Protein 4ZV6 (pdb70)

Foldseek 3Di:
DVVLLVVLLVLCPDPDPVSNLVSLQVLLVVLDPVCLVSLLVQCVPPDQSSNLSSLQSLLRNLDPVSLVSLLVLCVDPDVSSVLSSLQSQLSSLDPVCPVSLLVLCPPPDLSSVLSSLVSLLSNLDPVSPVSLLVQCVPPDPSSVLSSLLSLLSSLDPVCLVSLLVQCVDPDPSSVLSSLQSLLSSLDPVCLVSLLVQCVDPDVSNVLSSLLSLLSNLDDVCLVSLLVLCPPPDPNSNVSSLVSLVSNPDCSNLVVLVVCCVPHDDPSVVSSVVVPVPD/DWDKKFCVVQQVQLVVCHPVSVVVLVLLQVQLWQEEEEDADPVLPLCLLVVCCVVPTAYEYEHCVVVVVCCVSRVHRMYIHNVPPCVVVVVVPIDVHDPLCVLVSSVVSHHAEYEYTPPDPPVVVVVRLVSCLVNVHHYQYPDDVNCVCVVCSDD

Sequence (433 aa):
DPEKVEMYIKNLQDDSTTVRFNAAYALGKIGDERAVEPLIKALKDEDWLVRFSAARALGEIGDERAVEPLIKALKDEDSSVRFSAAYALGKIGDERAVEPLIKALKDEDPRVRRIAAGALGEIGDERAVEPLIKALKDEDPYVRMAAAYALGKIGDERAVEPLIKALKDEDGYVRRAAAYALGKIGDERAVEPLIKALKDEDENVRLAAAQALGKIGDERAVEPLIKALKDEDRYVRLTAARALGKIGGERVRAAMEKLAETGTGFARKVAVNYLETHAFLIVKGPSAIAFLKQFHEKAERFFELLVREGVEAIIIARGEREIEQAAKLAREKGFEALAFLADDIIEYFERYGFKAVIVAKQAAQKIEEKGFKNHNINDIFELLQRQGLRAIIAATGLSERELSWAQRAAQQYGLDIIFEQDNRFKHFLEPIR

B-factor: mean 66.51, std 19.56, range [29.15, 130.46]

Radius of gyration: 24.5 Å; Cα contacts (8 Å, |Δi|>4): 766; chains: 2; bounding box: 75×41×63 Å

Solvent-accessible surface area: 20986 Å² total; per-residue (Å²): 114,91,119,103,5,116,84,47,42,130,19,14,125,54,144,48,28,28,48,15,6,22,1,0,38,7,0,5,106,84,29,37,103,188,0,0,113,39,0,39,114,10,12,133,18,140,29,27,1,0,20,4,2,0,0,44,2,0,2,71,26,38,29,97,98,0,0,122,32,0,31,151,8,14,158,24,164,26,37,0,0,27,4,6,0,0,25,1,0,6,75,33,35,35,109,100,0,0,75,30,0,27,143,12,15,181,23,159,23,55,14,0,15,32,8,0,0,4,0,0,3,70,27,40,17,96,100,0,0,82,27,0,26,138,10,20,180,23,156,25,41,38,0,26,2,12,0,0,17,4,1,2,76,30,36,32,96,92,0,0,92,35,0,36,155,11,11,170,26,163,40,15,59,1,22,8,0,0,0,27,0,1,3,93,32,28,28,107,102,0,0,77,34,0,29,120,12,15,184,26,156,39,76,46,1,21,12,0,0,0,45,1,0,3,82,24,37,29,71,102,0,0,94,37,0,14,143,12,2,139,21,158,35,138,88,0,55,60,24,0,22,179,2,4,39,146,9,32,57,112,124,0,62,42,7,2,74,104,19,29,144,104,17,107,37,60,3,94,105,22,0,48,86,30,36,141,86,157,99,135,67,26,5,16,74,129,1,12,51,17,16,26,115,78,183,151,111,117,19,86,92,54,44,107,5,14,61,158,32,10,7,52,0,14,1,6,4,120,55,106,162,29,2,81,73,2,6,75,75,4,123,139,74,49,36,92,7,5,0,61,10,61,68,102,42,40,88,21,20,152,129,16,48,14,73,0,0,46,38,44,157,121,72,13,89,114,27,75,152,104,58,47,114,107,105,17,142,32,6,47,9,0,6,9,13,92,67,17,0,94,1,0,2,4,9,97,57,13,51,149,201,35,58,59,91,0,28,94,3,1,8,54,4,9,2,3,5,32,90,133,98,48,76,47,26,66,4,12,23,78,26,16,126

Structure (mmCIF, N/CA/C/O backbone):
data_4ZV6
#
_entry.id   4ZV6
#
_cell.length_a   73.133
_cell.length_b   42.021
_cell.length_c   85.186
_cell.angle_alpha   90.00
_cell.angle_beta   106.35
_cell.angle_gamma   90.00
#
_symmetry.space_group_name_H-M   'P 1 21 1'
#
loop_
_entity.id
_entity.type
_entity.pdbx_description
1 polymer AlphaRep-7
2 polymer 'Octarellin V.1'
3 water water
#
loop_
_atom_site.group_PDB
_atom_site.id
_atom_site.type_symbol
_atom_site.label_atom_id
_atom_site.label_alt_id
_atom_site.label_comp_id
_atom_site.label_asym_id
_atom_site.label_entity_id
_atom_site.label_seq_id
_atom_site.pdbx_PDB_ins_code
_atom_site.Cartn_x
_atom_site.Cartn_y
_atom_site.Cartn_z
_atom_site.occupancy
_atom_site.B_iso_or_equiv
_atom_site.auth_seq_id
_atom_site.auth_comp_id
_atom_site.auth_asym_id
_atom_site.auth_atom_id
_atom_site.pdbx_PDB_model_num
ATOM 1 N N . ASP A 1 12 ? -25.985 19.848 -21.084 1.00 75.59 12 ASP A N 1
ATOM 2 C CA . ASP A 1 12 ? -27.175 19.877 -21.931 1.00 82.98 12 ASP A CA 1
ATOM 3 C C . ASP A 1 12 ? -28.137 18.724 -21.604 1.00 82.91 12 ASP A C 1
ATOM 4 O O . ASP A 1 12 ? -28.045 17.649 -22.200 1.00 81.13 12 ASP A O 1
ATOM 9 N N . PRO A 1 13 ? -29.076 18.956 -20.667 1.00 84.42 13 PRO A N 1
ATOM 10 C CA . PRO A 1 13 ? -29.962 17.907 -20.141 1.00 77.62 13 PRO A CA 1
ATOM 11 C C . PRO A 1 13 ? -30.736 17.184 -21.234 1.00 75.27 13 PRO A C 1
ATOM 12 O O . PRO A 1 13 ? -30.975 15.985 -21.117 1.00 73.78 13 PRO A O 1
ATOM 16 N N . GLU A 1 14 ? -31.101 17.904 -22.289 1.00 76.64 14 GLU A N 1
ATOM 17 C CA . GLU A 1 14 ? -31.848 17.329 -23.400 1.00 80.45 14 GLU A CA 1
ATOM 18 C C . GLU A 1 14 ? -31.042 16.256 -24.146 1.00 79.43 14 GLU A C 1
ATOM 19 O O . GLU A 1 14 ? -31.602 15.304 -24.702 1.00 73.16 14 GLU A O 1
ATOM 25 N N . LYS A 1 15 ? -29.723 16.410 -24.162 1.00 78.59 15 LYS A N 1
ATOM 26 C CA . LYS A 1 15 ? -28.866 15.427 -24.819 1.00 73.73 15 LYS A CA 1
ATOM 27 C C . LYS A 1 15 ? -28.672 14.172 -23.956 1.00 68.10 15 LYS A C 1
ATOM 28 O O . LYS A 1 15 ? -28.741 13.043 -24.464 1.00 61.15 15 LYS A O 1
ATOM 34 N N . VAL A 1 16 ? -28.451 14.372 -22.656 1.00 62.80 16 VAL A N 1
ATOM 35 C CA . VAL A 1 16 ? -28.319 13.256 -21.719 1.00 64.59 16 VAL A CA 1
ATOM 36 C C . VAL A 1 16 ? -29.542 12.333 -21.763 1.00 64.50 16 VAL A C 1
ATOM 37 O O . VAL A 1 16 ? -29.409 11.094 -21.835 1.00 57.35 16 VAL A O 1
ATOM 41 N N . GLU A 1 17 ? -30.726 12.946 -21.743 1.00 64.43 17 GLU A N 1
ATOM 42 C CA . GLU A 1 17 ? -31.989 12.205 -21.778 1.00 65.39 17 GLU A CA 1
ATOM 43 C C . GLU A 1 17 ? -32.143 11.386 -23.065 1.00 61.48 17 GLU A C 1
ATOM 44 O O . GLU A 1 17 ? -32.591 10.239 -23.033 1.00 63.70 17 GLU A O 1
ATOM 50 N N . MET A 1 18 ? -31.769 11.979 -24.192 1.00 57.18 18 MET A N 1
ATOM 51 C CA . MET A 1 18 ? -31.836 11.304 -25.478 1.00 55.02 18 MET A CA 1
ATOM 52 C C . MET A 1 18 ? -30.930 10.077 -25.509 1.00 62.93 18 MET A C 1
ATOM 53 O O . MET A 1 18 ? -31.349 9.003 -25.953 1.00 63.24 18 MET A O 1
ATOM 58 N N . TYR A 1 19 ? -29.690 10.235 -25.041 1.00 60.07 19 TYR A N 1
ATOM 59 C CA . TYR A 1 19 ? -28.779 9.103 -24.922 1.00 57.73 19 TYR A CA 1
ATOM 60 C C . TYR A 1 19 ? -29.327 8.081 -23.922 1.00 58.15 19 TYR A C 1
ATOM 61 O O . TYR A 1 19 ? -29.213 6.865 -24.131 1.00 57.76 19 TYR A O 1
ATOM 70 N N . ILE A 1 20 ? -29.935 8.569 -22.846 1.00 57.74 20 ILE A N 1
ATOM 71 C CA . ILE A 1 20 ? -30.626 7.670 -21.918 1.00 60.76 20 ILE A CA 1
ATOM 72 C C . ILE A 1 20 ? -31.698 6.786 -22.596 1.00 58.83 20 ILE A C 1
ATOM 73 O O . ILE A 1 20 ? -31.663 5.567 -22.440 1.00 63.04 20 ILE A O 1
ATOM 78 N N . LYS A 1 21 ? -32.620 7.368 -23.364 1.00 59.81 21 LYS A N 1
ATOM 79 C CA . LYS A 1 21 ? -33.577 6.531 -24.111 1.00 62.17 21 LYS A CA 1
ATOM 80 C C . LYS A 1 21 ? -32.861 5.667 -25.144 1.00 65.46 21 LYS A C 1
ATOM 81 O O . LYS A 1 21 ? -33.174 4.480 -25.291 1.00 67.43 21 LYS A O 1
ATOM 87 N N . ASN A 1 22 ? -31.881 6.255 -25.832 1.00 62.35 22 ASN A N 1
ATOM 88 C CA . ASN A 1 22 ? -31.003 5.494 -26.735 1.00 65.31 22 ASN A CA 1
ATOM 89 C C . ASN A 1 22 ? -30.444 4.177 -26.180 1.00 60.81 22 ASN A C 1
ATOM 90 O O . ASN A 1 22 ? -30.102 3.284 -26.950 1.00 62.08 22 ASN A O 1
ATOM 95 N N . LEU A 1 23 ? -30.374 4.058 -24.853 1.00 60.08 23 LEU A N 1
ATOM 96 C CA . LEU A 1 23 ? -29.924 2.831 -24.190 1.00 58.44 23 LEU A CA 1
ATOM 97 C C . LEU A 1 23 ? -30.849 1.638 -24.413 1.00 68.72 23 LEU A C 1
ATOM 98 O O . LEU A 1 23 ? -30.432 0.490 -24.226 1.00 67.54 23 LEU A O 1
ATOM 103 N N . GLN A 1 24 ? -32.098 1.909 -24.805 1.00 70.08 24 GLN A N 1
ATOM 104 C CA . GLN A 1 24 ? -33.068 0.849 -25.096 1.00 72.02 24 GLN A CA 1
ATOM 105 C C . GLN A 1 24 ? -33.345 0.653 -26.601 1.00 75.09 24 GLN A C 1
ATOM 106 O O . GLN A 1 24 ? -34.251 -0.096 -26.963 1.00 78.39 24 GLN A O 1
ATOM 112 N N . ASP A 1 25 ? -32.575 1.320 -27.465 1.00 70.18 25 ASP A N 1
ATOM 113 C CA . ASP A 1 25 ? -32.711 1.170 -28.920 1.00 71.41 25 ASP A CA 1
ATOM 114 C C . ASP A 1 25 ? -32.460 -0.282 -29.339 1.00 77.97 25 ASP A C 1
ATOM 115 O O . ASP A 1 25 ? -31.870 -1.057 -28.584 1.00 77.74 25 ASP A O 1
ATOM 120 N N . ASP A 1 26 ? -32.913 -0.639 -30.542 1.00 79.24 26 ASP A N 1
ATOM 121 C CA . ASP A 1 26 ? -32.778 -1.994 -31.072 1.00 75.62 26 ASP A CA 1
ATOM 122 C C . ASP A 1 26 ? -31.425 -2.185 -31.737 1.00 77.06 26 ASP A C 1
ATOM 123 O O . ASP A 1 26 ? -30.929 -3.310 -31.856 1.00 74.77 26 ASP A O 1
ATOM 128 N N . SER A 1 27 ? -30.840 -1.084 -32.193 1.00 73.71 27 SER A N 1
ATOM 129 C CA . SER A 1 27 ? -29.511 -1.142 -32.781 1.00 73.21 27 SER A CA 1
ATOM 130 C C . SER A 1 27 ? -28.460 -1.300 -31.690 1.00 73.50 27 SER A C 1
ATOM 131 O O . SER A 1 27 ? -28.344 -0.459 -30.791 1.00 70.70 27 SER A O 1
ATOM 134 N N . THR A 1 28 ? -27.718 -2.401 -31.771 1.00 73.82 28 THR A N 1
ATOM 135 C CA . THR A 1 28 ? -26.567 -2.636 -30.916 1.00 68.10 28 THR A CA 1
ATOM 136 C C . THR A 1 28 ? -25.708 -1.384 -30.857 1.00 68.25 28 THR A C 1
ATOM 137 O O . THR A 1 28 ? -25.368 -0.910 -29.774 1.00 67.44 28 THR A O 1
ATOM 141 N N . THR A 1 29 ? -25.411 -0.823 -32.028 1.00 71.71 29 THR A N 1
ATOM 142 C CA . THR A 1 29 ? -24.525 0.334 -32.142 1.00 70.44 29 THR A CA 1
ATOM 143 C C . THR A 1 29 ? -25.038 1.535 -31.358 1.00 68.40 29 THR A C 1
ATOM 144 O O . THR A 1 29 ? -24.276 2.201 -30.650 1.00 70.15 29 THR A O 1
ATOM 148 N N . VAL A 1 30 ? -26.333 1.803 -31.471 1.00 69.49 30 VAL A N 1
ATOM 149 C CA . VAL A 1 30 ? -26.930 2.934 -30.772 1.00 66.99 30 VAL A CA 1
ATOM 150 C C . VAL A 1 30 ? -26.807 2.776 -29.252 1.00 59.63 30 VAL A C 1
ATOM 151 O O . VAL A 1 30 ? -26.624 3.748 -28.524 1.00 58.18 30 VAL A O 1
ATOM 155 N N . ARG A 1 31 ? -26.882 1.543 -28.778 1.00 57.70 31 ARG A N 1
ATOM 156 C CA . ARG A 1 31 ? -26.793 1.305 -27.350 1.00 57.88 31 ARG A CA 1
ATOM 157 C C . ARG A 1 31 ? -25.390 1.568 -26.810 1.00 62.08 31 ARG A C 1
ATOM 158 O O . ARG A 1 31 ? -25.222 2.304 -25.837 1.00 56.68 31 ARG A O 1
ATOM 166 N N . PHE A 1 32 ? -24.369 1.009 -27.454 1.00 59.03 32 PHE A N 1
ATOM 167 C CA . PHE A 1 32 ? -23.036 1.256 -26.949 1.00 55.09 32 PHE A CA 1
ATOM 168 C C . PHE A 1 32 ? -22.520 2.681 -27.213 1.00 53.74 32 PHE A C 1
ATOM 169 O O . PHE A 1 32 ? -21.818 3.231 -26.377 1.00 49.51 32 PHE A O 1
ATOM 177 N N . ASN A 1 33 ? -22.909 3.298 -28.331 1.00 56.21 33 ASN A N 1
ATOM 178 C CA . ASN A 1 33 ? -22.526 4.697 -28.575 1.00 56.26 33 ASN A CA 1
ATOM 179 C C . ASN A 1 33 ? -23.191 5.663 -27.612 1.00 58.25 33 ASN A C 1
ATOM 180 O O . ASN A 1 33 ? -22.680 6.763 -27.377 1.00 56.78 33 ASN A O 1
ATOM 185 N N . ALA A 1 34 ? -24.326 5.238 -27.046 1.00 60.61 34 ALA A N 1
ATOM 186 C CA . ALA A 1 34 ? -25.053 6.035 -26.057 1.00 54.73 34 ALA A CA 1
ATOM 187 C C . ALA A 1 34 ? -24.400 5.937 -24.674 1.00 50.61 34 ALA A C 1
ATOM 188 O O . ALA A 1 34 ? -24.254 6.931 -23.952 1.00 48.89 34 ALA A O 1
ATOM 190 N N . ALA A 1 35 ? -24.008 4.726 -24.315 1.00 48.62 35 ALA A N 1
ATOM 191 C CA . ALA A 1 35 ? -23.284 4.493 -23.073 1.00 54.43 35 ALA A CA 1
ATOM 192 C C . ALA A 1 35 ? -21.904 5.181 -23.084 1.00 54.53 35 ALA A C 1
ATOM 193 O O . ALA A 1 35 ? -21.433 5.670 -22.057 1.00 49.41 35 ALA A O 1
ATOM 195 N N . TYR A 1 36 ? -21.257 5.212 -24.245 1.00 57.15 36 TYR A N 1
ATOM 196 C CA . TYR A 1 36 ? -20.001 5.939 -24.374 1.00 48.90 36 TYR A CA 1
ATOM 197 C C . TYR A 1 36 ? -20.213 7.427 -24.150 1.00 48.51 36 TYR A C 1
ATOM 198 O O . TYR A 1 36 ? -19.526 8.034 -23.333 1.00 54.93 36 TYR A O 1
ATOM 207 N N . ALA A 1 37 ? -21.191 8.006 -24.842 1.00 51.29 37 ALA A N 1
ATOM 208 C CA . ALA A 1 37 ? -21.428 9.445 -24.780 1.00 48.81 37 ALA A CA 1
ATOM 209 C C . ALA A 1 37 ? -21.799 9.899 -23.376 1.00 53.23 37 ALA A C 1
ATOM 210 O O . ALA A 1 37 ? -21.286 10.911 -22.881 1.00 56.44 37 ALA A O 1
ATOM 212 N N . LEU A 1 38 ? -22.686 9.145 -22.733 1.00 55.43 38 LEU A N 1
ATOM 213 C CA . LEU A 1 38 ? -23.037 9.383 -21.331 1.00 55.74 38 LEU A CA 1
ATOM 214 C C . LEU A 1 38 ? -21.776 9.365 -20.440 1.00 51.21 38 LEU A C 1
ATOM 215 O O . LEU A 1 38 ? -21.592 10.220 -19.566 1.00 45.42 38 LEU A O 1
ATOM 220 N N . GLY A 1 39 ? -20.908 8.385 -20.672 1.00 51.27 39 GLY A N 1
ATOM 221 C CA . GLY A 1 39 ? -19.656 8.298 -19.938 1.00 48.71 39 GLY A CA 1
ATOM 222 C C . GLY A 1 39 ? -18.855 9.584 -20.016 1.00 45.25 39 GLY A C 1
ATOM 223 O O . GLY A 1 39 ? -18.350 10.054 -18.998 1.00 38.68 39 GLY A O 1
ATOM 224 N N . LYS A 1 40 ? -18.797 10.159 -21.220 1.00 52.14 40 LYS A N 1
ATOM 225 C CA . LYS A 1 40 ? -18.069 11.408 -21.506 1.00 56.26 40 LYS A CA 1
ATOM 226 C C . LYS A 1 40 ? -18.746 12.641 -20.924 1.00 52.67 40 LYS A C 1
ATOM 227 O O . LYS A 1 40 ? -18.081 13.482 -20.324 1.00 54.20 40 LYS A O 1
ATOM 233 N N . ILE A 1 41 ? -20.056 12.776 -21.131 1.00 54.29 41 ILE A N 1
ATOM 234 C CA . ILE A 1 41 ? -20.795 13.841 -20.453 1.00 51.64 41 ILE A CA 1
ATOM 235 C C . ILE A 1 41 ? -20.539 13.782 -18.945 1.00 52.12 41 ILE A C 1
ATOM 236 O O . ILE A 1 41 ? -20.230 14.799 -18.319 1.00 57.58 41 ILE A O 1
ATOM 241 N N . GLY A 1 42 ? -20.643 12.593 -18.359 1.00 52.73 42 GLY A N 1
ATOM 242 C CA . GLY A 1 42 ? -20.399 12.457 -16.932 1.00 49.88 42 GLY A CA 1
ATOM 243 C C . GLY A 1 42 ? -21.558 12.883 -16.027 1.00 58.42 42 GLY A C 1
ATOM 244 O O . GLY A 1 42 ? -21.344 13.256 -14.868 1.00 56.76 42 GLY A O 1
ATOM 245 N N . ASP A 1 43 ? -22.790 12.821 -16.530 1.00 57.18 43 ASP A N 1
ATOM 246 C CA . ASP A 1 43 ? -23.944 13.229 -15.711 1.00 60.61 43 ASP A CA 1
ATOM 247 C C . ASP A 1 43 ? -24.486 12.094 -14.838 1.00 54.04 43 ASP A C 1
ATOM 248 O O . ASP A 1 43 ? -24.836 11.028 -15.337 1.00 50.63 43 ASP A O 1
ATOM 253 N N . GLU A 1 44 ? -24.577 12.352 -13.535 1.00 55.42 44 GLU A N 1
ATOM 254 C CA . GLU A 1 44 ? -25.112 11.381 -12.557 1.00 64.61 44 GLU A CA 1
ATOM 255 C C . GLU A 1 44 ? -26.478 10.714 -12.882 1.00 57.37 44 GLU A C 1
ATOM 256 O O . GLU A 1 44 ? -26.713 9.576 -12.469 1.00 52.06 44 GLU A O 1
ATOM 262 N N . ARG A 1 45 ? -27.361 11.406 -13.607 1.00 53.53 45 ARG A N 1
ATOM 263 C CA . ARG A 1 45 ? -28.704 10.880 -13.909 1.00 54.83 45 ARG A CA 1
ATOM 264 C C . ARG A 1 45 ? -28.657 9.627 -14.769 1.00 61.88 45 ARG A C 1
ATOM 265 O O . ARG A 1 45 ? -29.648 8.912 -14.893 1.00 60.46 45 ARG A O 1
ATOM 273 N N . ALA A 1 46 ? -27.506 9.362 -15.379 1.00 54.71 46 ALA A N 1
ATOM 274 C CA . ALA A 1 46 ? -27.386 8.236 -16.279 1.00 47.70 46 ALA A CA 1
ATOM 275 C C . ALA A 1 46 ? -26.952 6.984 -15.536 1.00 50.33 46 ALA A C 1
ATOM 276 O O . ALA A 1 46 ? -26.923 5.884 -16.103 1.00 53.96 46 ALA A O 1
ATOM 278 N N . VAL A 1 47 ? -26.612 7.142 -14.267 1.00 49.15 47 VAL A N 1
ATOM 279 C CA . VAL A 1 47 ? -26.065 6.021 -13.509 1.00 54.49 47 VAL A CA 1
ATOM 280 C C . VAL A 1 47 ? -26.966 4.788 -13.545 1.00 56.86 47 VAL A C 1
ATOM 281 O O . VAL A 1 47 ? -26.572 3.734 -14.065 1.00 51.16 47 VAL A O 1
ATOM 285 N N . GLU A 1 48 ? -28.195 4.944 -13.048 1.00 60.28 48 GLU A N 1
ATOM 286 C CA . GLU A 1 48 ? -29.146 3.835 -12.987 1.00 51.45 48 GLU A CA 1
ATOM 287 C C . GLU A 1 48 ? -29.487 3.257 -14.364 1.00 47.83 48 GLU A C 1
ATOM 288 O O . GLU A 1 48 ? -29.490 2.034 -14.547 1.00 49.12 48 GLU A O 1
ATOM 294 N N . PRO A 1 49 ? -29.750 4.120 -15.357 1.00 51.83 49 PRO A N 1
ATOM 295 C CA . PRO A 1 49 ? -29.906 3.512 -16.684 1.00 49.81 49 PRO A CA 1
ATOM 296 C C . PRO A 1 49 ? -28.681 2.716 -17.154 1.00 51.79 49 PRO A C 1
ATOM 297 O O . PRO A 1 49 ? -28.843 1.685 -17.812 1.00 51.78 49 PRO A O 1
ATOM 301 N N . LEU A 1 50 ? -27.476 3.158 -16.797 1.00 53.84 50 LEU A N 1
ATOM 302 C CA . LEU A 1 50 ? -26.268 2.433 -17.199 1.00 52.53 50 LEU A CA 1
ATOM 303 C C . LEU A 1 50 ? -26.113 1.167 -16.391 1.00 51.94 50 LEU A C 1
ATOM 304 O O . LEU A 1 50 ? -25.590 0.164 -16.884 1.00 47.83 50 LEU A O 1
ATOM 309 N N . ILE A 1 51 ? -26.553 1.224 -15.133 1.00 56.21 51 ILE A N 1
ATOM 310 C CA . ILE A 1 51 ? -26.522 0.043 -14.279 1.00 49.76 51 ILE A CA 1
ATOM 311 C C . ILE A 1 51 ? -27.299 -1.065 -14.985 1.00 57.14 51 ILE A C 1
ATOM 312 O O . ILE A 1 51 ? -26.886 -2.233 -14.974 1.00 54.71 51 ILE A O 1
ATOM 317 N N . LYS A 1 52 ? -28.393 -0.673 -15.648 1.00 58.68 52 LYS A N 1
ATOM 318 C CA . LYS A 1 52 ? -29.224 -1.603 -16.413 1.00 62.49 52 LYS A CA 1
ATOM 319 C C . LYS A 1 52 ? -28.504 -2.154 -17.639 1.00 57.50 52 LYS A C 1
ATOM 320 O O . LYS A 1 52 ? -28.578 -3.353 -17.917 1.00 60.96 52 LYS A O 1
ATOM 326 N N . ALA A 1 53 ? -27.810 -1.283 -18.371 1.00 58.31 53 ALA A N 1
ATOM 327 C CA . ALA A 1 53 ? -27.054 -1.715 -19.557 1.00 56.96 53 ALA A CA 1
ATOM 328 C C . ALA A 1 53 ? -25.986 -2.749 -19.244 1.00 52.61 53 ALA A C 1
ATOM 329 O O . ALA A 1 53 ? -25.601 -3.511 -20.117 1.00 57.43 53 ALA A O 1
ATOM 331 N N . LEU A 1 54 ? -25.541 -2.804 -17.991 1.00 50.64 54 LEU A N 1
ATOM 332 C CA . LEU A 1 54 ? -24.593 -3.835 -17.558 1.00 51.94 54 LEU A CA 1
ATOM 333 C C . LEU A 1 54 ? -25.074 -5.267 -17.732 1.00 59.30 54 LEU A C 1
ATOM 334 O O . LEU A 1 54 ? -24.443 -6.189 -17.226 1.00 61.29 54 LEU A O 1
ATOM 339 N N . LYS A 1 55 ? -26.200 -5.462 -18.409 1.00 62.86 55 LYS A N 1
ATOM 340 C CA . LYS A 1 55 ? -26.737 -6.800 -18.603 1.00 66.09 55 LYS A CA 1
ATOM 341 C C . LYS A 1 55 ? -27.232 -6.992 -20.033 1.00 65.04 55 LYS A C 1
ATOM 342 O O . LYS A 1 55 ? -27.844 -8.015 -20.360 1.00 68.66 55 LYS A O 1
ATOM 348 N N . ASP A 1 56 ? -26.960 -5.996 -20.871 1.00 60.96 56 ASP A N 1
ATOM 349 C CA . ASP A 1 56 ? -27.324 -6.021 -22.285 1.00 61.89 56 ASP A CA 1
ATOM 350 C C . ASP A 1 56 ? -26.841 -7.322 -22.890 1.00 64.01 56 ASP A C 1
ATOM 351 O O . ASP A 1 56 ? -25.835 -7.872 -22.453 1.00 63.48 56 ASP A O 1
ATOM 356 N N . GLU A 1 57 ? -27.566 -7.829 -23.882 1.00 68.33 57 GLU A N 1
ATOM 357 C CA . GLU A 1 57 ? -27.173 -9.075 -24.529 1.00 67.65 57 GLU A CA 1
ATOM 358 C C . GLU A 1 57 ? -25.781 -8.973 -25.146 1.00 66.62 57 GLU A C 1
ATOM 359 O O . GLU A 1 57 ? -25.053 -9.970 -25.199 1.00 68.12 57 GLU A O 1
ATOM 365 N N . ASP A 1 58 ? -25.418 -7.770 -25.597 1.00 61.66 58 ASP A N 1
ATOM 366 C CA . ASP A 1 58 ? -24.154 -7.566 -26.317 1.00 70.38 58 ASP A CA 1
ATOM 367 C C . ASP A 1 58 ? -23.049 -7.061 -25.392 1.00 63.93 58 ASP A C 1
ATOM 368 O O . ASP A 1 58 ? -23.266 -6.135 -24.608 1.00 65.55 58 ASP A O 1
ATOM 373 N N . TRP A 1 59 ? -21.870 -7.671 -25.507 1.00 62.83 59 TRP A N 1
ATOM 374 C CA . TRP A 1 59 ? -20.749 -7.399 -24.611 1.00 58.95 59 TRP A CA 1
ATOM 375 C C . TRP A 1 59 ? -20.173 -5.979 -24.716 1.00 60.60 59 TRP A C 1
ATOM 376 O O . TRP A 1 59 ? -19.823 -5.384 -23.696 1.00 60.20 59 TRP A O 1
ATOM 387 N N . LEU A 1 60 ? -20.055 -5.437 -25.930 1.00 60.40 60 LEU A N 1
ATOM 388 C CA . LEU A 1 60 ? -19.514 -4.083 -26.075 1.00 58.83 60 LEU A CA 1
ATOM 389 C C . LEU A 1 60 ? -20.412 -3.071 -25.372 1.00 58.17 60 LEU A C 1
ATOM 390 O O . LEU A 1 60 ? -19.928 -2.111 -24.755 1.00 50.36 60 LEU A O 1
ATOM 395 N N . VAL A 1 61 ? -21.720 -3.288 -25.466 1.00 54.63 61 VAL A N 1
ATOM 396 C CA . VAL A 1 61 ? -22.647 -2.426 -24.756 1.00 56.48 61 VAL A CA 1
ATOM 397 C C . VAL A 1 61 ? -22.321 -2.488 -23.272 1.00 51.59 61 VAL A C 1
ATOM 398 O O . VAL A 1 61 ? -22.126 -1.454 -22.648 1.00 51.14 61 VAL A O 1
ATOM 402 N N . ARG A 1 62 ? -22.206 -3.703 -22.738 1.00 51.45 62 ARG A N 1
ATOM 403 C CA . ARG A 1 62 ? -21.855 -3.908 -21.336 1.00 52.04 62 ARG A CA 1
ATOM 404 C C . ARG A 1 62 ? -20.475 -3.320 -20.973 1.00 50.53 62 ARG A C 1
ATOM 405 O O . ARG A 1 62 ? -20.335 -2.620 -19.970 1.00 45.34 62 ARG A O 1
ATOM 413 N N . PHE A 1 63 ? -19.473 -3.653 -21.784 1.00 49.33 63 PHE A N 1
ATOM 414 C CA . PHE A 1 63 ? -18.131 -3.111 -21.686 1.00 51.06 63 PHE A CA 1
ATOM 415 C C . PHE A 1 63 ? -18.250 -1.604 -21.519 1.00 50.39 6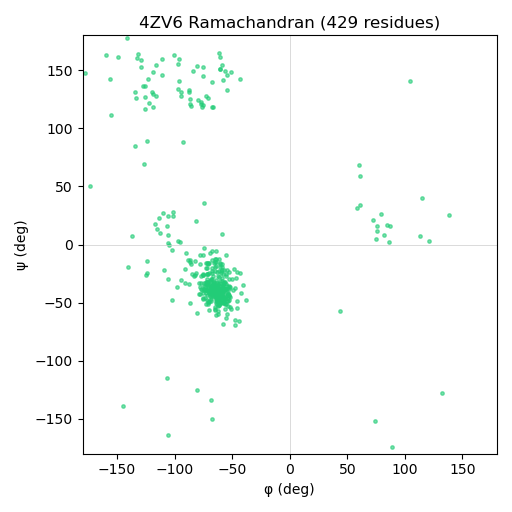3 PHE A C 1
ATOM 416 O O . PHE A 1 63 ? -17.776 -1.049 -20.519 1.00 48.04 63 PHE A O 1
ATOM 424 N N . SER A 1 64 ? -18.964 -0.972 -22.456 1.00 50.21 64 SER A N 1
ATOM 425 C CA . SER A 1 64 ? -19.171 0.478 -22.475 1.00 48.06 64 SER A CA 1
ATOM 426 C C . SER A 1 64 ? -19.986 1.033 -21.306 1.00 47.81 64 SER A C 1
ATOM 427 O O . SER A 1 64 ? -19.758 2.170 -20.890 1.00 47.34 64 SER A O 1
ATOM 430 N N . ALA A 1 65 ? -20.944 0.263 -20.784 1.00 45.85 65 ALA A N 1
ATOM 431 C CA . ALA A 1 65 ? -21.700 0.725 -19.604 1.00 48.11 65 ALA A CA 1
ATOM 432 C C . ALA A 1 65 ? -20.805 0.735 -18.384 1.00 39.30 65 ALA A C 1
ATOM 433 O O . ALA A 1 65 ? -20.844 1.646 -17.566 1.00 42.92 65 ALA A O 1
ATOM 435 N N . ALA A 1 66 ? -20.016 -0.319 -18.255 1.00 42.46 66 ALA A N 1
ATOM 436 C CA . ALA A 1 66 ? -19.096 -0.424 -17.149 1.00 42.99 66 ALA A CA 1
ATOM 437 C C . ALA A 1 66 ? -18.071 0.724 -17.207 1.00 46.91 66 ALA A C 1
ATOM 438 O O . ALA A 1 66 ? -17.791 1.365 -16.194 1.00 46.61 66 ALA A O 1
ATOM 440 N N . ARG A 1 67 ? -17.545 1.009 -18.396 1.00 46.98 67 ARG A N 1
ATOM 441 C CA . ARG A 1 67 ? -16.532 2.055 -18.535 1.00 46.05 67 ARG A CA 1
ATOM 442 C C . ARG A 1 67 ? -17.173 3.380 -18.163 1.00 43.78 67 ARG A C 1
ATOM 443 O O . ARG A 1 67 ? -16.643 4.140 -17.365 1.00 42.04 67 ARG A O 1
ATOM 451 N N . ALA A 1 68 ? -18.339 3.644 -18.734 1.00 43.49 68 ALA A N 1
ATOM 452 C CA . ALA A 1 68 ? -19.032 4.900 -18.472 1.00 43.01 68 ALA A CA 1
ATOM 453 C C . ALA A 1 68 ? -19.299 5.123 -16.988 1.00 40.70 68 ALA A C 1
ATOM 454 O O . ALA A 1 68 ? -19.275 6.261 -16.502 1.00 43.36 68 ALA A O 1
ATOM 456 N N . LEU A 1 69 ? -19.524 4.048 -16.243 1.00 41.21 69 LEU A N 1
ATOM 457 C CA . LEU A 1 69 ? -19.800 4.211 -14.809 1.00 47.98 69 LEU A CA 1
ATOM 458 C C . LEU A 1 69 ? -18.512 4.500 -14.051 1.00 46.41 69 LEU A C 1
ATOM 459 O O . LEU A 1 69 ? -18.516 5.226 -13.038 1.00 39.07 69 LEU A O 1
ATOM 464 N N . GLY A 1 70 ? -17.406 3.914 -14.528 1.00 43.57 70 GLY A N 1
ATOM 465 C CA . GLY A 1 70 ? -16.090 4.198 -13.954 1.00 35.29 70 GLY A CA 1
ATOM 466 C C . GLY A 1 70 ? -15.857 5.679 -14.053 1.00 32.50 70 GLY A C 1
ATOM 467 O O . GLY A 1 70 ? -15.407 6.309 -13.108 1.00 40.42 70 GLY A O 1
ATOM 468 N N . GLU A 1 71 ? -16.264 6.255 -15.172 1.00 35.69 71 GLU A N 1
ATOM 469 C CA . GLU A 1 71 ? -16.049 7.686 -15.411 1.00 48.52 71 GLU A CA 1
ATOM 470 C C . GLU A 1 71 ? -16.945 8.655 -14.634 1.00 50.66 71 GLU A C 1
ATOM 471 O O . GLU A 1 71 ? -16.482 9.726 -14.215 1.00 51.47 71 GLU A O 1
ATOM 477 N N . ILE A 1 72 ? -18.229 8.320 -14.480 1.00 49.02 72 ILE A N 1
ATOM 478 C CA . ILE A 1 72 ? -19.122 9.182 -13.705 1.00 42.16 72 ILE A CA 1
ATOM 479 C C . ILE A 1 72 ? -18.647 9.157 -12.273 1.00 39.77 72 ILE A C 1
ATOM 480 O O . ILE A 1 72 ? -18.694 10.166 -11.578 1.00 44.22 72 ILE A O 1
ATOM 485 N N . GLY A 1 73 ? -18.115 8.014 -11.858 1.00 42.00 73 GLY A N 1
ATOM 486 C CA . GLY A 1 73 ? -17.523 7.902 -10.539 1.00 47.52 73 GLY A CA 1
ATOM 487 C C . GLY A 1 73 ? -18.518 7.811 -9.381 1.00 47.56 73 GLY A C 1
ATOM 488 O O . GLY A 1 73 ? -18.127 7.929 -8.224 1.00 50.32 73 GLY A O 1
ATOM 489 N N . ASP A 1 74 ? -19.791 7.597 -9.674 1.00 52.88 74 ASP A N 1
ATOM 490 C CA . ASP A 1 74 ? -20.819 7.522 -8.610 1.00 50.09 74 ASP A CA 1
ATOM 491 C C . ASP A 1 74 ? -20.799 6.195 -7.832 1.00 53.00 74 ASP A C 1
ATOM 492 O O . ASP A 1 74 ? -21.062 5.125 -8.389 1.00 47.76 74 ASP A O 1
ATOM 497 N N . GLU A 1 75 ? -20.536 6.279 -6.531 1.00 57.06 75 GLU A N 1
ATOM 498 C CA . GLU A 1 75 ? -20.540 5.106 -5.633 1.00 57.88 75 GLU A CA 1
ATOM 499 C C . GLU A 1 75 ? -21.697 4.084 -5.793 1.00 58.41 75 GLU A C 1
ATOM 500 O O . GLU A 1 75 ? -21.542 2.911 -5.436 1.00 57.38 75 GLU A O 1
ATOM 506 N N . ARG A 1 76 ? -22.841 4.514 -6.331 1.00 54.78 76 ARG A N 1
ATOM 507 C CA . ARG A 1 76 ? -23.961 3.593 -6.591 1.00 56.01 76 ARG A CA 1
ATOM 508 C C . ARG A 1 76 ? -23.650 2.492 -7.608 1.00 57.32 76 ARG A C 1
ATOM 509 O O . ARG A 1 76 ? -24.298 1.441 -7.616 1.00 51.12 76 ARG A O 1
ATOM 517 N N . ALA A 1 77 ? -22.665 2.730 -8.477 1.00 56.45 77 ALA A N 1
ATOM 518 C CA . ALA A 1 77 ? -22.301 1.736 -9.482 1.00 51.03 77 ALA A CA 1
ATOM 519 C C . ALA A 1 77 ? -21.514 0.564 -8.897 1.00 47.09 77 ALA A C 1
ATOM 520 O O . ALA A 1 77 ? -21.315 -0.451 -9.566 1.00 53.55 77 ALA A O 1
ATOM 522 N N . VAL A 1 78 ? -21.106 0.667 -7.639 1.00 46.10 78 VAL A N 1
ATOM 523 C CA . VAL A 1 78 ? -20.141 -0.311 -7.111 1.00 50.64 78 VAL A CA 1
ATOM 524 C C . VAL A 1 78 ? -20.618 -1.758 -7.018 1.00 55.47 78 VAL A C 1
ATOM 525 O O . VAL A 1 78 ? -19.958 -2.655 -7.561 1.00 53.55 78 VAL A O 1
ATOM 529 N N . GLU A 1 79 ? -21.758 -1.999 -6.362 1.00 56.40 79 GLU A N 1
ATOM 530 C CA . GLU A 1 79 ? -22.294 -3.366 -6.284 1.00 52.59 79 GLU A CA 1
ATOM 531 C C . GLU A 1 79 ? -22.629 -3.958 -7.664 1.00 45.39 79 GLU A C 1
ATOM 532 O O . GLU A 1 79 ? -22.276 -5.097 -7.950 1.00 50.16 79 GLU A O 1
ATOM 538 N N . PRO A 1 80 ? -23.307 -3.195 -8.529 1.00 47.46 80 PRO A N 1
ATOM 539 C CA . PRO A 1 80 ? -23.493 -3.732 -9.889 1.00 49.18 80 PRO A CA 1
ATOM 540 C C . PRO A 1 80 ? -22.160 -3.994 -10.626 1.00 57.24 80 PRO A C 1
ATOM 541 O O . PRO A 1 80 ? -22.063 -4.973 -11.383 1.00 58.13 80 PRO A O 1
ATOM 545 N N . LEU A 1 81 ? -21.144 -3.157 -10.407 1.00 52.56 81 LEU A N 1
ATOM 546 C CA . LEU A 1 81 ? -19.834 -3.402 -11.052 1.00 51.52 81 LEU A CA 1
ATOM 547 C C . LEU A 1 81 ? -19.137 -4.647 -10.483 1.00 53.14 81 LEU A C 1
ATOM 548 O O . LEU A 1 81 ? -18.465 -5.413 -11.212 1.00 43.32 81 LEU A O 1
ATOM 553 N N . ILE A 1 82 ? -19.333 -4.869 -9.182 1.00 54.13 82 ILE A N 1
ATOM 554 C CA . ILE A 1 82 ? -18.836 -6.084 -8.534 1.00 55.72 82 ILE A CA 1
ATOM 555 C C . ILE A 1 82 ? -19.405 -7.348 -9.198 1.00 54.71 82 ILE A C 1
ATOM 556 O O . ILE A 1 82 ? -18.703 -8.352 -9.376 1.00 55.99 82 ILE A O 1
ATOM 561 N N . LYS A 1 83 ? -20.663 -7.277 -9.611 1.00 51.58 83 LYS A N 1
ATOM 562 C CA . LYS A 1 83 ? -21.284 -8.380 -10.340 1.00 53.32 83 LYS A CA 1
ATOM 563 C C . LYS A 1 83 ? -20.671 -8.540 -11.728 1.00 53.34 83 LYS A C 1
ATOM 564 O O . LYS A 1 83 ? -20.311 -9.635 -12.143 1.00 56.78 83 LYS A O 1
ATOM 570 N N . ALA A 1 84 ? -20.555 -7.434 -12.451 1.00 55.56 84 ALA A N 1
ATOM 571 C CA . ALA A 1 84 ? -19.956 -7.445 -13.786 1.00 50.54 84 ALA A CA 1
ATOM 572 C C . ALA A 1 84 ? -18.555 -8.051 -13.812 1.00 49.11 84 ALA A C 1
ATOM 573 O O . ALA A 1 84 ? -18.106 -8.514 -14.846 1.00 57.72 84 ALA A O 1
ATOM 575 N N . LEU A 1 85 ? -17.880 -8.078 -12.668 1.00 49.62 85 LEU A N 1
ATOM 576 C CA . LEU A 1 85 ? -16.594 -8.765 -12.540 1.00 50.78 85 LEU A CA 1
ATOM 577 C C . LEU A 1 85 ? -16.666 -10.256 -12.838 1.00 60.26 85 LEU A C 1
ATOM 578 O O . LEU A 1 85 ? -15.632 -10.895 -13.038 1.00 58.49 85 LEU A O 1
ATOM 583 N N . LYS A 1 86 ? -17.870 -10.821 -12.836 1.00 59.43 86 LYS A N 1
ATOM 584 C CA . LYS A 1 86 ? -18.025 -12.251 -13.083 1.00 61.96 86 LYS A CA 1
ATOM 585 C C . LYS A 1 86 ? -18.556 -12.548 -14.487 1.00 61.13 86 LYS A C 1
ATOM 586 O O . LYS A 1 86 ? -18.725 -13.712 -14.861 1.00 61.90 86 LYS A O 1
ATOM 592 N N . ASP A 1 87 ? -18.806 -11.489 -15.256 1.00 58.23 87 ASP A N 1
ATOM 593 C CA . ASP A 1 87 ? -19.286 -11.594 -16.634 1.00 55.48 87 ASP A CA 1
ATOM 594 C C . ASP A 1 87 ? -18.560 -12.677 -17.421 1.00 59.38 87 ASP A C 1
ATOM 595 O O . ASP A 1 87 ? -17.357 -12.882 -17.260 1.00 62.05 87 ASP A O 1
ATOM 600 N N . GLU A 1 88 ? -19.300 -13.378 -18.268 1.00 62.62 88 GLU A N 1
ATOM 601 C CA . GLU A 1 88 ? -18.746 -14.477 -19.052 1.00 66.79 88 GLU A CA 1
ATOM 602 C C . GLU A 1 88 ? -17.584 -13.995 -19.911 1.00 59.07 88 GLU A C 1
ATOM 603 O O . GLU A 1 88 ? -16.603 -14.710 -20.121 1.00 61.01 88 GLU A O 1
ATOM 609 N N . ASP A 1 89 ? -17.710 -12.758 -20.380 1.00 62.00 89 ASP A N 1
ATOM 610 C CA . ASP A 1 89 ? -16.766 -12.149 -21.304 1.00 55.00 89 ASP A CA 1
ATOM 611 C C . ASP A 1 89 ? -15.617 -11.467 -20.544 1.00 54.05 89 ASP A C 1
ATOM 612 O O . ASP A 1 89 ? -15.850 -10.723 -19.588 1.00 55.19 89 ASP A O 1
ATOM 617 N N . SER A 1 90 ? -14.383 -11.721 -20.976 1.00 54.35 90 SER A N 1
ATOM 618 C CA . SER A 1 90 ? -13.200 -11.230 -20.267 1.00 49.19 90 SER A CA 1
ATOM 619 C C . SER A 1 90 ? -12.959 -9.741 -20.475 1.00 46.34 90 SER A C 1
ATOM 620 O O . SER A 1 90 ? -12.374 -9.099 -19.629 1.00 50.34 90 SER A O 1
ATOM 623 N N . SER A 1 91 ? -13.436 -9.190 -21.590 1.00 49.39 91 SER A N 1
ATOM 624 C CA . SER A 1 91 ? -13.371 -7.751 -21.826 1.00 48.00 91 SER A CA 1
ATOM 625 C C . SER A 1 91 ? -14.207 -7.004 -20.788 1.00 56.44 91 SER A C 1
ATOM 626 O O . SER A 1 91 ? -13.768 -5.998 -20.218 1.00 50.99 91 SER A O 1
ATOM 629 N N . VAL A 1 92 ? -15.422 -7.502 -20.562 1.00 50.47 92 VAL A N 1
ATOM 630 C CA . VAL A 1 92 ? -16.333 -6.882 -19.620 1.00 51.07 92 VAL A CA 1
ATOM 631 C C . VAL A 1 92 ? -15.750 -6.910 -18.211 1.00 46.48 92 VAL A C 1
ATOM 632 O O . VAL A 1 92 ? -15.859 -5.934 -17.478 1.00 49.61 92 VAL A O 1
ATOM 636 N N . ARG A 1 93 ? -15.132 -8.031 -17.843 1.00 51.01 93 ARG A N 1
ATOM 637 C CA . ARG A 1 93 ? -14.493 -8.178 -16.537 1.00 47.44 93 ARG A CA 1
ATOM 638 C C . ARG A 1 93 ? -13.328 -7.198 -16.390 1.00 52.20 93 ARG A C 1
ATOM 639 O O . ARG A 1 93 ? -13.131 -6.606 -15.313 1.00 46.89 93 ARG A O 1
ATOM 647 N N . PHE A 1 94 ? -12.550 -7.034 -17.466 1.00 45.13 94 PHE A N 1
ATOM 648 C CA . PHE A 1 94 ? -11.474 -6.049 -17.461 1.00 51.14 94 PHE A CA 1
ATOM 649 C C . PHE A 1 94 ? -12.043 -4.645 -17.242 1.00 43.80 94 PHE A C 1
ATOM 650 O O . PHE A 1 94 ? -11.552 -3.870 -16.425 1.00 38.75 94 PHE A O 1
ATOM 658 N N . SER A 1 95 ? -13.090 -4.335 -17.985 1.00 41.64 95 SER A N 1
ATOM 659 C CA . SER A 1 95 ? -13.709 -3.032 -17.905 1.00 44.79 95 SER A CA 1
ATOM 660 C C . SER A 1 95 ? -14.323 -2.794 -16.533 1.00 45.66 95 SER A C 1
ATOM 661 O O . SER A 1 95 ? -14.286 -1.673 -16.022 1.00 44.83 95 SER A O 1
ATOM 664 N N . ALA A 1 96 ? -14.865 -3.846 -15.921 1.00 41.24 96 ALA A N 1
ATOM 665 C CA . ALA A 1 96 ? -15.439 -3.701 -14.582 1.00 47.95 96 ALA A CA 1
ATOM 666 C C . ALA A 1 96 ? -14.338 -3.483 -13.544 1.00 39.88 96 ALA A C 1
ATOM 667 O O . ALA A 1 96 ? -14.474 -2.651 -12.639 1.00 38.19 96 ALA A O 1
ATOM 669 N N . ALA A 1 97 ? -13.236 -4.223 -13.658 1.00 41.97 97 ALA A N 1
ATOM 670 C CA . ALA A 1 97 ? -12.157 -4.040 -12.687 1.00 37.02 97 ALA A CA 1
ATOM 671 C C . ALA A 1 97 ? -11.533 -2.642 -12.819 1.00 41.19 97 ALA A C 1
ATOM 672 O O . ALA A 1 97 ? -11.187 -2.003 -11.825 1.00 40.69 97 ALA A O 1
ATOM 674 N N . TYR A 1 98 ? -11.400 -2.170 -14.056 1.00 43.17 98 TYR A N 1
ATOM 675 C CA . TYR A 1 98 ? -10.880 -0.831 -14.312 1.00 42.23 98 TYR A CA 1
ATOM 676 C C . TYR A 1 98 ? -11.815 0.235 -13.708 1.00 37.00 98 TYR A C 1
ATOM 677 O O . TYR A 1 98 ? -11.395 1.149 -13.001 1.00 39.06 98 TYR A O 1
ATOM 686 N N . ALA A 1 99 ? -13.086 0.126 -14.029 1.00 37.80 99 ALA A N 1
ATOM 687 C CA . ALA A 1 99 ? -14.091 1.036 -13.468 1.00 40.26 99 ALA A CA 1
ATOM 688 C C . ALA A 1 99 ? -14.071 1.112 -11.918 1.00 37.85 99 ALA A C 1
ATOM 689 O O . ALA A 1 99 ? -14.165 2.202 -11.345 1.00 44.39 99 ALA A O 1
ATOM 691 N N . LEU A 1 100 ? -13.908 -0.024 -11.239 1.00 39.44 100 LEU A N 1
ATOM 692 C CA . LEU A 1 100 ? -13.898 -0.031 -9.764 1.00 40.77 100 LEU A CA 1
ATOM 693 C C . LEU A 1 100 ? -12.628 0.561 -9.173 1.00 43.74 100 LEU A C 1
ATOM 694 O O . LEU A 1 100 ? -12.661 1.236 -8.149 1.00 34.80 100 LEU A O 1
ATOM 699 N N . GLY A 1 101 ? -11.482 0.284 -9.794 1.00 45.94 101 GLY A N 1
ATOM 700 C CA . GLY A 1 101 ? -10.247 0.859 -9.295 1.00 35.76 101 GLY A CA 1
ATOM 701 C C . GLY A 1 101 ? -10.317 2.359 -9.404 1.00 31.30 101 GLY A C 1
ATOM 702 O O . GLY A 1 101 ? -9.822 3.091 -8.543 1.00 37.85 101 GLY A O 1
ATOM 703 N N . LYS A 1 102 ? -10.942 2.822 -10.470 1.00 32.89 102 LYS A N 1
ATOM 704 C CA . LYS A 1 102 ? -11.150 4.258 -10.677 1.00 37.55 102 LYS A CA 1
ATOM 705 C C . LYS A 1 102 ? -12.162 4.887 -9.678 1.00 44.87 102 LYS A C 1
ATOM 706 O O . LYS A 1 102 ? -11.992 6.029 -9.238 1.00 37.42 102 LYS A O 1
ATOM 712 N N . ILE A 1 103 ? -13.230 4.162 -9.339 1.00 42.33 103 ILE A N 1
ATOM 713 C CA . ILE A 1 103 ? -14.154 4.679 -8.322 1.00 44.85 103 ILE A CA 1
ATOM 714 C C . ILE A 1 103 ? -13.438 4.717 -6.964 1.00 44.39 103 ILE A C 1
ATOM 715 O O . ILE A 1 103 ? -13.519 5.700 -6.262 1.00 43.30 103 ILE A O 1
ATOM 720 N N . GLY A 1 104 ? -12.650 3.686 -6.650 1.00 47.43 104 GLY A N 1
ATOM 721 C CA . GLY A 1 104 ? -11.824 3.692 -5.451 1.00 42.49 104 GLY A CA 1
ATOM 722 C C . GLY A 1 104 ? -12.516 3.250 -4.155 1.00 48.29 104 GLY A C 1
ATOM 723 O O . GLY A 1 104 ? -12.012 3.490 -3.047 1.00 45.81 104 GLY A O 1
ATOM 724 N N . ASP A 1 105 ? -13.663 2.591 -4.287 1.00 53.70 105 ASP A N 1
ATOM 725 C CA . ASP A 1 105 ? -14.478 2.214 -3.119 1.00 41.85 105 ASP A CA 1
ATOM 726 C C . ASP A 1 105 ? -14.040 0.896 -2.505 1.00 39.39 105 ASP A C 1
ATOM 727 O O . ASP A 1 105 ? -14.094 -0.135 -3.162 1.00 47.79 105 ASP A O 1
ATOM 732 N N . GLU A 1 106 ? -13.624 0.932 -1.239 1.00 43.07 106 GLU A N 1
ATOM 733 C CA . GLU A 1 106 ? -13.139 -0.253 -0.512 1.00 47.49 106 GLU A CA 1
ATOM 734 C C . GLU A 1 106 ? -13.994 -1.551 -0.564 1.00 41.24 106 GLU A C 1
ATOM 735 O O . GLU A 1 106 ? -13.473 -2.639 -0.356 1.00 44.92 106 GLU A O 1
ATOM 741 N N . ARG A 1 107 ? -15.279 -1.453 -0.867 1.00 40.40 107 ARG A N 1
ATOM 742 C CA . ARG A 1 107 ? -16.062 -2.665 -1.165 1.00 42.94 107 ARG A CA 1
ATOM 743 C C . ARG A 1 107 ? -15.574 -3.462 -2.396 1.00 52.93 107 ARG A C 1
ATOM 744 O O . ARG A 1 107 ? -15.846 -4.663 -2.519 1.00 48.02 107 ARG A O 1
ATOM 752 N N . ALA A 1 108 ? -14.854 -2.810 -3.313 1.00 45.34 108 ALA A N 1
ATOM 753 C CA . ALA A 1 108 ? -14.327 -3.542 -4.461 1.00 44.23 108 ALA A CA 1
ATOM 754 C C . ALA A 1 108 ? -13.179 -4.482 -4.069 1.00 42.56 108 ALA A C 1
ATOM 755 O O . ALA A 1 108 ? -12.844 -5.413 -4.805 1.00 49.74 108 ALA A O 1
ATOM 757 N N . VAL A 1 109 ? -12.617 -4.271 -2.885 1.00 43.44 109 VAL A N 1
ATOM 758 C CA . VAL A 1 109 ? -11.368 -4.937 -2.477 1.00 44.07 109 VAL A CA 1
ATOM 759 C C . VAL A 1 109 ? -11.298 -6.473 -2.488 1.00 51.10 109 VAL A C 1
ATOM 760 O O . VAL A 1 109 ? -10.382 -7.046 -3.107 1.00 47.38 109 VAL A O 1
ATOM 764 N N . GLU A 1 110 ? -12.217 -7.149 -1.789 1.00 47.70 110 GLU A N 1
ATOM 765 C CA . GLU A 1 110 ? -12.232 -8.610 -1.833 1.00 48.03 110 GLU A CA 1
ATOM 766 C C . GLU A 1 110 ? -12.741 -9.131 -3.180 1.00 41.01 110 GLU A C 1
ATOM 767 O O . GLU A 1 110 ? -12.315 -10.183 -3.644 1.00 41.87 110 GLU A O 1
ATOM 773 N N . PRO A 1 111 ? -13.682 -8.430 -3.806 1.00 41.33 111 PRO A N 1
ATOM 774 C CA . PRO A 1 111 ? -13.913 -8.981 -5.149 1.00 46.31 111 PRO A CA 1
ATOM 775 C C . PRO A 1 111 ? -12.684 -8.854 -6.095 1.00 48.14 111 PRO A C 1
ATOM 776 O O . PRO A 1 111 ? -12.437 -9.759 -6.906 1.00 45.68 111 PRO A O 1
ATOM 780 N N . LEU A 1 112 ? -11.924 -7.763 -5.988 1.00 46.03 112 LEU A N 1
ATOM 781 C CA . LEU A 1 112 ? -10.738 -7.605 -6.856 1.00 44.26 112 LEU A CA 1
ATOM 782 C C . LEU A 1 112 ? -9.732 -8.661 -6.506 1.00 44.54 112 LEU A C 1
ATOM 783 O O . LEU A 1 112 ? -9.113 -9.249 -7.391 1.00 49.80 112 LEU A O 1
ATOM 788 N N . ILE A 1 113 ? -9.603 -8.940 -5.213 1.00 46.89 113 ILE A N 1
ATOM 789 C CA . ILE A 1 113 ? -8.668 -9.958 -4.757 1.00 47.71 113 ILE A CA 1
ATOM 790 C C . ILE A 1 113 ? -9.002 -11.288 -5.414 1.00 49.24 113 ILE A C 1
ATOM 791 O O . ILE A 1 113 ? -8.102 -12.033 -5.798 1.00 45.59 113 ILE A O 1
ATOM 796 N N . LYS A 1 114 ? -10.296 -11.572 -5.567 1.00 47.12 114 LYS A N 1
ATOM 797 C CA . LYS A 1 114 ? -10.723 -12.766 -6.296 1.00 50.99 114 LYS A CA 1
ATOM 798 C C . LYS A 1 114 ? -10.326 -12.722 -7.777 1.00 48.09 114 LYS A C 1
ATOM 799 O O . LYS A 1 114 ? -9.898 -13.725 -8.328 1.00 53.45 114 LYS A O 1
ATOM 805 N N . ALA A 1 115 ? -10.461 -11.558 -8.409 1.00 49.38 115 ALA A N 1
ATOM 806 C CA . ALA A 1 115 ? -10.059 -11.367 -9.813 1.00 45.79 115 ALA A CA 1
ATOM 807 C C . ALA A 1 115 ? -8.554 -11.534 -10.036 1.00 49.36 115 ALA A C 1
ATOM 808 O O . ALA A 1 115 ? -8.088 -11.656 -11.178 1.00 53.40 115 ALA A O 1
ATOM 810 N N . LEU A 1 116 ? -7.786 -11.568 -8.951 1.00 48.95 116 LEU A N 1
ATOM 811 C CA . LEU A 1 116 ? -6.372 -11.912 -9.064 1.00 50.82 116 LEU A CA 1
ATOM 812 C C . LEU A 1 116 ? -6.181 -13.329 -9.613 1.00 57.14 116 LEU A C 1
ATOM 813 O O . LEU A 1 116 ? -5.073 -13.720 -9.995 1.00 54.10 116 LEU A O 1
ATOM 818 N N . LYS A 1 117 ? -7.263 -14.105 -9.659 1.00 54.67 117 LYS A N 1
ATOM 819 C CA . LYS A 1 117 ? -7.160 -15.492 -10.101 1.00 56.72 117 LYS A CA 1
ATOM 820 C C . LYS A 1 117 ? -7.917 -15.771 -11.402 1.00 55.32 117 LYS A C 1
ATOM 821 O O . LYS A 1 117 ? -8.138 -16.930 -11.749 1.00 56.62 117 LYS A O 1
ATOM 827 N N . ASP A 1 118 ? -8.326 -14.712 -12.101 1.00 54.74 118 ASP A N 1
ATOM 828 C CA . ASP A 1 118 ? -9.030 -14.843 -13.377 1.00 56.27 118 ASP A CA 1
ATOM 829 C C . ASP A 1 118 ? -8.161 -15.600 -14.383 1.00 56.80 118 ASP A C 1
ATOM 830 O O . ASP A 1 118 ? -6.925 -15.599 -14.292 1.00 59.28 118 ASP A O 1
ATOM 835 N N . GLU A 1 119 ? -8.788 -16.249 -15.354 1.00 53.03 119 GLU A N 1
ATOM 836 C CA . GLU A 1 119 ? -8.006 -17.027 -16.300 1.00 59.55 119 GLU A CA 1
ATOM 837 C C . GLU A 1 119 ? -7.401 -16.125 -17.391 1.00 58.47 119 GLU A C 1
ATOM 838 O O . GLU A 1 119 ? -6.382 -16.463 -17.985 1.00 58.64 119 GLU A O 1
ATOM 844 N N . ASP A 1 120 ? -8.031 -14.978 -17.638 1.00 56.22 120 ASP A N 1
ATOM 845 C CA . ASP A 1 120 ? -7.493 -13.972 -18.540 1.00 50.88 120 ASP A CA 1
ATOM 846 C C . ASP A 1 120 ? -6.414 -13.177 -17.785 1.00 55.51 120 ASP A C 1
ATOM 847 O O . ASP A 1 120 ? -6.695 -12.632 -16.719 1.00 53.21 120 ASP A O 1
ATOM 852 N N . PRO A 1 121 ? -5.176 -13.119 -18.334 1.00 51.41 121 PRO A N 1
ATOM 853 C CA . PRO A 1 121 ? -4.024 -12.477 -17.672 1.00 49.57 121 PRO A CA 1
ATOM 854 C C . PRO A 1 121 ? -4.097 -10.946 -17.625 1.00 44.23 121 PRO A C 1
ATOM 855 O O . PRO A 1 121 ? -3.473 -10.334 -16.759 1.00 45.66 121 PRO A O 1
ATOM 859 N N . ARG A 1 122 ? -4.819 -10.337 -18.557 1.00 45.56 122 ARG A N 1
ATOM 860 C CA . ARG A 1 122 ? -5.134 -8.920 -18.461 1.00 47.83 122 ARG A CA 1
ATOM 861 C C . ARG A 1 122 ? -6.046 -8.590 -17.248 1.00 47.37 122 ARG A C 1
ATOM 862 O O . ARG A 1 122 ? -5.797 -7.623 -16.510 1.00 45.91 122 ARG A O 1
ATOM 870 N N . VAL A 1 123 ? -7.092 -9.388 -17.048 1.00 47.56 123 VAL A N 1
ATOM 871 C CA . VAL A 1 123 ? -7.972 -9.182 -15.896 1.00 46.09 123 VAL A CA 1
ATOM 872 C C . VAL A 1 123 ? -7.170 -9.223 -14.601 1.00 42.07 123 VAL A C 1
ATOM 873 O O . VAL A 1 123 ? -7.291 -8.315 -13.777 1.00 45.42 123 VAL A O 1
ATOM 877 N N . ARG A 1 124 ? -6.300 -10.222 -14.461 1.00 42.42 124 ARG A N 1
ATOM 878 C CA . ARG A 1 124 ? -5.472 -10.354 -13.265 1.00 43.40 124 ARG A CA 1
ATOM 879 C C . ARG A 1 124 ? -4.585 -9.136 -13.060 1.00 43.22 124 ARG A C 1
ATOM 880 O O . ARG A 1 124 ? -4.433 -8.633 -11.934 1.00 40.35 124 ARG A O 1
ATOM 888 N N . ARG A 1 125 ? -4.012 -8.662 -14.164 1.00 41.61 125 ARG A N 1
ATOM 889 C CA . ARG A 1 125 ? -3.183 -7.471 -14.181 1.00 40.71 125 ARG A CA 1
ATOM 890 C C . ARG A 1 125 ? -3.904 -6.184 -13.751 1.00 36.35 125 ARG A C 1
ATOM 891 O O . ARG A 1 125 ? -3.390 -5.470 -12.907 1.00 34.22 125 ARG A O 1
ATOM 899 N N . ILE A 1 126 ? -5.050 -5.872 -14.360 1.00 32.69 126 ILE A N 1
ATOM 900 C CA . ILE A 1 126 ? -5.777 -4.664 -13.998 1.00 36.90 126 ILE A CA 1
ATOM 901 C C . ILE A 1 126 ? -6.436 -4.804 -12.580 1.00 45.51 126 ILE A C 1
ATOM 902 O O . ILE A 1 126 ? -6.680 -3.812 -11.877 1.00 42.90 126 ILE A O 1
ATOM 907 N N . ALA A 1 127 ? -6.701 -6.034 -12.158 1.00 40.60 127 ALA A N 1
ATOM 908 C CA . ALA A 1 127 ? -7.137 -6.264 -10.789 1.00 44.77 127 ALA A CA 1
ATOM 909 C C . ALA A 1 127 ? -6.004 -5.869 -9.849 1.00 41.09 127 ALA A C 1
ATOM 910 O O . ALA A 1 127 ? -6.217 -5.177 -8.855 1.00 38.31 127 ALA A O 1
ATOM 912 N N . ALA A 1 128 ? -4.780 -6.278 -10.173 1.00 42.60 128 ALA A N 1
ATOM 913 C CA . ALA A 1 128 ? -3.678 -5.914 -9.296 1.00 39.37 128 ALA A CA 1
ATOM 914 C C . ALA A 1 128 ? -3.494 -4.393 -9.241 1.00 39.12 128 ALA A C 1
ATOM 915 O O . ALA A 1 128 ? -3.346 -3.823 -8.153 1.00 38.91 128 ALA A O 1
ATOM 917 N N . GLY A 1 129 ? -3.571 -3.744 -10.400 1.00 37.66 129 GLY A N 1
ATOM 918 C CA . GLY A 1 129 ? -3.574 -2.292 -10.483 1.00 38.85 129 GLY A CA 1
ATOM 919 C C . GLY A 1 129 ? -4.718 -1.597 -9.704 1.00 39.71 129 GLY A C 1
ATOM 920 O O . GLY A 1 129 ? -4.492 -0.624 -9.004 1.00 33.01 129 GLY A O 1
ATOM 921 N N . ALA A 1 130 ? -5.954 -2.040 -9.894 1.00 35.83 130 ALA A N 1
ATOM 922 C CA . ALA A 1 130 ? -7.085 -1.486 -9.128 1.00 37.82 130 ALA A CA 1
ATOM 923 C C . ALA A 1 130 ? -6.770 -1.578 -7.620 1.00 32.91 130 ALA A C 1
ATOM 924 O O . ALA A 1 130 ? -6.845 -0.597 -6.892 1.00 36.48 130 ALA A O 1
ATOM 926 N N . LEU A 1 131 ? -6.327 -2.751 -7.176 1.00 38.36 131 LEU A N 1
ATOM 927 C CA . LEU A 1 131 ? -5.895 -2.914 -5.787 1.00 35.75 131 LEU A CA 1
ATOM 928 C C . LEU A 1 131 ? -4.874 -1.899 -5.370 1.00 41.25 131 LEU A C 1
ATOM 929 O O . LEU A 1 131 ? -4.963 -1.325 -4.288 1.00 37.61 131 LEU A O 1
ATOM 934 N N . GLY A 1 132 ? -3.891 -1.655 -6.247 1.00 41.35 132 GLY A N 1
ATOM 935 C CA . GLY A 1 132 ? -2.843 -0.738 -5.916 1.00 34.27 132 GLY A CA 1
ATOM 936 C C . GLY A 1 132 ? -3.405 0.654 -5.729 1.00 32.58 132 GLY A C 1
ATOM 937 O O . GLY A 1 132 ? -3.004 1.388 -4.838 1.00 40.64 132 GLY A O 1
ATOM 938 N N . GLU A 1 133 ? -4.326 1.020 -6.592 1.00 32.89 133 GLU A N 1
ATOM 939 C CA . GLU A 1 133 ? -4.933 2.338 -6.530 1.00 44.49 133 GLU A CA 1
ATOM 940 C C . GLU A 1 133 ? -5.785 2.554 -5.262 1.00 44.88 133 GLU A C 1
ATOM 941 O O . GLU A 1 133 ? -5.757 3.628 -4.661 1.00 44.51 133 GLU A O 1
ATOM 947 N N . ILE A 1 134 ? -6.521 1.529 -4.839 1.00 45.99 134 ILE A N 1
ATOM 948 C CA . ILE A 1 134 ? -7.286 1.634 -3.581 1.00 39.04 134 ILE A CA 1
ATOM 949 C C . ILE A 1 134 ? -6.397 1.747 -2.343 1.00 42.55 134 ILE A C 1
ATOM 950 O O . ILE A 1 134 ? -6.682 2.547 -1.463 1.00 46.32 134 ILE A O 1
ATOM 955 N N . GLY A 1 135 ? -5.287 1.005 -2.305 1.00 47.50 135 GLY A N 1
ATOM 956 C CA . GLY A 1 135 ? -4.309 1.132 -1.230 1.00 41.54 135 GLY A CA 1
ATOM 957 C C . GLY A 1 135 ? -4.674 0.360 0.033 1.00 49.81 135 GLY A C 1
ATOM 958 O O . GLY A 1 135 ? -4.036 0.503 1.082 1.00 48.11 135 GLY A O 1
ATOM 959 N N . ASP A 1 136 ? -5.727 -0.448 -0.053 1.00 51.51 136 ASP A N 1
ATOM 960 C CA . ASP A 1 136 ? -6.137 -1.294 1.059 1.00 35.73 136 ASP A CA 1
ATOM 961 C C . ASP A 1 136 ? -5.132 -2.419 1.371 1.00 47.06 136 ASP A C 1
ATOM 962 O O . ASP A 1 136 ? -4.914 -3.304 0.566 1.00 49.23 136 ASP A O 1
ATOM 967 N N . GLU A 1 137 ? -4.572 -2.395 2.573 1.00 51.01 137 GLU A N 1
ATOM 968 C CA . GLU A 1 137 ? -3.590 -3.389 3.035 1.00 59.51 137 GLU A CA 1
ATOM 969 C C . GLU A 1 137 ? -4.004 -4.865 2.916 1.00 54.90 137 GLU A C 1
ATOM 970 O O . GLU A 1 137 ? -3.142 -5.746 2.913 1.00 58.81 137 GLU A O 1
ATOM 976 N N . ARG A 1 138 ? -5.306 -5.133 2.874 1.00 48.03 138 ARG A N 1
ATOM 977 C CA . ARG A 1 138 ? -5.804 -6.486 2.620 1.00 48.29 138 ARG A CA 1
ATOM 978 C C . ARG A 1 138 ? -5.310 -7.099 1.301 1.00 55.81 138 ARG A C 1
ATOM 979 O O . ARG A 1 138 ? -5.317 -8.326 1.135 1.00 49.42 138 ARG A O 1
ATOM 987 N N . ALA A 1 139 ? -4.892 -6.245 0.362 1.00 53.15 139 ALA A N 1
ATOM 988 C CA . ALA A 1 139 ? -4.446 -6.705 -0.950 1.00 44.50 139 ALA A CA 1
ATOM 989 C C . ALA A 1 139 ? -3.043 -7.254 -0.865 1.00 50.18 139 ALA A C 1
ATOM 990 O O . ALA A 1 139 ? -2.537 -7.860 -1.813 1.00 48.99 139 ALA A O 1
ATOM 992 N N . VAL A 1 140 ? -2.409 -7.057 0.283 1.00 51.95 140 VAL A N 1
ATOM 993 C CA . VAL A 1 140 ? -0.973 -7.298 0.373 1.00 52.23 140 VAL A CA 1
ATOM 994 C C . VAL A 1 140 ? -0.559 -8.755 0.159 1.00 53.80 140 VAL A C 1
ATOM 995 O O . VAL A 1 140 ? 0.173 -9.067 -0.791 1.00 50.12 140 VAL A O 1
ATOM 999 N N . GLU A 1 141 ? -1.039 -9.652 1.010 1.00 53.00 141 GLU A N 1
ATOM 1000 C CA . GLU A 1 141 ? -0.727 -11.072 0.836 1.00 56.62 141 GLU A CA 1
ATOM 1001 C C . GLU A 1 141 ? -1.181 -11.665 -0.514 1.00 49.58 141 GLU A C 1
ATOM 1002 O O . GLU A 1 141 ? -0.442 -12.429 -1.110 1.00 52.62 141 GLU A O 1
ATOM 1008 N N . PRO A 1 142 ? -2.408 -11.344 -0.981 1.00 51.32 142 PRO A N 1
ATOM 1009 C CA . PRO A 1 142 ? -2.774 -11.837 -2.318 1.00 48.07 142 PRO A CA 1
ATOM 1010 C C . PRO A 1 142 ? -1.846 -11.269 -3.426 1.00 51.64 142 PRO A C 1
ATOM 1011 O O . PRO A 1 142 ? -1.516 -11.997 -4.345 1.00 46.39 142 PRO A O 1
ATOM 1015 N N . LEU A 1 143 ? -1.430 -10.007 -3.326 1.00 49.73 143 LEU A N 1
ATOM 1016 C CA . LEU A 1 143 ? -0.506 -9.424 -4.319 1.00 49.73 143 LEU A CA 1
ATOM 1017 C C . LEU A 1 143 ? 0.884 -10.054 -4.245 1.00 47.81 143 LEU A C 1
ATOM 1018 O O . LEU A 1 143 ? 1.598 -10.135 -5.254 1.00 48.19 143 LEU A O 1
ATOM 1023 N N . ILE A 1 144 ? 1.249 -10.504 -3.047 1.00 48.06 144 ILE A N 1
ATOM 1024 C CA . ILE A 1 144 ? 2.454 -11.305 -2.827 1.00 55.17 144 ILE A CA 1
ATOM 1025 C C . ILE A 1 144 ? 2.352 -12.711 -3.449 1.00 53.44 144 ILE A C 1
ATOM 1026 O O . ILE A 1 144 ? 3.342 -13.237 -3.965 1.00 53.07 144 ILE A O 1
ATOM 1031 N N . LYS A 1 145 ? 1.160 -13.307 -3.430 1.00 55.47 145 LYS A N 1
ATOM 1032 C CA . LYS A 1 145 ? 0.948 -14.506 -4.236 1.00 56.19 145 LYS A CA 1
ATOM 1033 C C . LYS A 1 145 ? 1.276 -14.170 -5.691 1.00 54.80 145 LYS A C 1
ATOM 1034 O O . LYS A 1 145 ? 2.076 -14.864 -6.318 1.00 57.79 145 LYS A O 1
ATOM 1040 N N . ALA A 1 146 ? 0.687 -13.090 -6.205 1.00 47.14 146 ALA A N 1
ATOM 1041 C CA . ALA A 1 146 ? 0.698 -12.809 -7.649 1.00 49.78 146 ALA A CA 1
ATOM 1042 C C . ALA A 1 146 ? 2.072 -12.542 -8.217 1.00 47.93 146 ALA A C 1
ATOM 1043 O O . ALA A 1 146 ? 2.239 -12.511 -9.432 1.00 54.23 146 ALA A O 1
ATOM 1045 N N . LEU A 1 147 ? 3.052 -12.335 -7.346 1.00 45.63 147 LEU A N 1
ATOM 1046 C CA . LEU A 1 147 ? 4.433 -12.226 -7.777 1.00 53.99 147 LEU A CA 1
ATOM 1047 C C . LEU A 1 147 ? 4.888 -13.580 -8.310 1.00 55.56 147 LEU A C 1
ATOM 1048 O O . LEU A 1 147 ? 5.993 -13.701 -8.827 1.00 56.45 147 LEU A O 1
ATOM 1053 N N . LYS A 1 148 ? 4.034 -14.599 -8.181 1.00 56.17 148 LYS A N 1
ATOM 1054 C CA . LYS A 1 148 ? 4.386 -15.944 -8.632 1.00 59.13 148 LYS A CA 1
ATOM 1055 C C . LYS A 1 148 ? 3.668 -16.335 -9.912 1.00 59.21 148 LYS A C 1
ATOM 1056 O O . LYS A 1 148 ? 3.860 -17.428 -10.437 1.00 62.01 148 LYS A O 1
ATOM 1062 N N . ASP A 1 149 ? 2.866 -15.411 -10.424 1.00 57.31 149 ASP A N 1
ATOM 1063 C CA . ASP A 1 149 ? 2.000 -15.680 -11.563 1.00 56.25 149 ASP A CA 1
ATOM 1064 C C . ASP A 1 149 ? 2.798 -16.141 -12.790 1.00 57.51 149 ASP A C 1
ATOM 1065 O O . ASP A 1 149 ? 3.893 -15.643 -13.056 1.00 57.77 149 ASP A O 1
ATOM 1070 N N . GLU A 1 150 ? 2.242 -17.093 -13.531 1.00 57.54 150 GLU A N 1
ATOM 1071 C CA . GLU A 1 150 ? 2.882 -17.585 -14.752 1.00 62.40 150 GLU A CA 1
ATOM 1072 C C . GLU A 1 150 ? 3.173 -16.447 -15.733 1.00 59.93 150 GLU A C 1
ATOM 1073 O O . GLU A 1 150 ? 4.101 -16.549 -16.522 1.00 58.15 150 GLU A O 1
ATOM 1079 N N . ASP A 1 151 ? 2.381 -15.371 -15.664 1.00 58.36 151 ASP A N 1
ATOM 1080 C CA . ASP A 1 151 ? 2.491 -14.243 -16.585 1.00 55.33 151 ASP A CA 1
ATOM 1081 C C . ASP A 1 151 ? 3.370 -13.116 -16.024 1.00 55.94 151 ASP A C 1
ATOM 1082 O O . ASP A 1 151 ? 3.156 -12.649 -14.899 1.00 55.60 151 ASP A O 1
ATOM 1087 N N . PRO A 1 152 ? 4.361 -12.676 -16.819 1.00 55.10 152 PRO A N 1
ATOM 1088 C CA . PRO A 1 152 ? 5.342 -11.645 -16.443 1.00 54.02 152 PRO A CA 1
ATOM 1089 C C . PRO A 1 152 ? 4.726 -10.261 -16.198 1.00 48.92 152 PRO A C 1
ATOM 1090 O O . PRO A 1 152 ? 5.115 -9.583 -15.244 1.00 49.63 152 PRO A O 1
ATOM 1094 N N . TYR A 1 153 ? 3.807 -9.847 -17.061 1.00 44.58 153 TYR A N 1
ATOM 1095 C CA . TYR A 1 153 ? 3.049 -8.609 -16.877 1.00 50.64 153 TYR A CA 1
ATOM 1096 C C . TYR A 1 153 ? 2.253 -8.598 -15.555 1.00 52.00 153 TYR A C 1
ATOM 1097 O O . TYR A 1 153 ? 2.157 -7.563 -14.877 1.00 50.97 153 TYR A O 1
ATOM 1106 N N . VAL A 1 154 ? 1.660 -9.735 -15.207 1.00 42.19 154 VAL A N 1
ATOM 1107 C CA . VAL A 1 154 ? 0.952 -9.839 -13.931 1.00 48.27 154 VAL A CA 1
ATOM 1108 C C . VAL A 1 154 ? 1.944 -9.722 -12.776 1.00 48.33 154 VAL A C 1
ATOM 1109 O O . VAL A 1 154 ? 1.699 -9.015 -11.810 1.00 46.10 154 VAL A O 1
ATOM 1113 N N . ARG A 1 155 ? 3.090 -10.387 -12.903 1.00 53.60 155 ARG A N 1
ATOM 1114 C CA . ARG A 1 155 ? 4.135 -10.307 -11.888 1.00 48.16 155 ARG A CA 1
ATOM 1115 C C . ARG A 1 155 ? 4.629 -8.875 -11.715 1.00 51.55 155 ARG A C 1
ATOM 1116 O O . ARG A 1 155 ? 4.843 -8.391 -10.601 1.00 50.54 155 ARG A O 1
ATOM 1124 N N . MET A 1 156 ? 4.783 -8.195 -12.835 1.00 45.46 156 MET A N 1
ATOM 1125 C CA . MET A 1 156 ? 5.140 -6.789 -12.858 1.00 49.11 156 MET A CA 1
ATOM 1126 C C . MET A 1 156 ? 4.082 -5.892 -12.188 1.00 45.43 156 MET A C 1
ATOM 1127 O O . MET A 1 156 ? 4.414 -5.027 -11.374 1.00 44.21 156 MET A O 1
ATOM 1132 N N . ALA A 1 157 ? 2.823 -6.098 -12.560 1.00 41.22 157 ALA A N 1
ATOM 1133 C CA . ALA A 1 157 ? 1.720 -5.290 -12.042 1.00 43.89 157 ALA A CA 1
ATOM 1134 C C . ALA A 1 157 ? 1.633 -5.405 -10.510 1.00 39.31 157 ALA A C 1
ATOM 1135 O O . ALA A 1 157 ? 1.499 -4.419 -9.808 1.00 43.70 157 ALA A O 1
ATOM 1137 N N . ALA A 1 158 ? 1.759 -6.628 -10.010 1.00 44.95 158 ALA A N 1
ATOM 1138 C CA . ALA A 1 158 ? 1.728 -6.919 -8.586 1.00 44.93 158 ALA A CA 1
ATOM 1139 C C . ALA A 1 158 ? 2.827 -6.207 -7.795 1.00 43.13 158 ALA A C 1
ATOM 1140 O O . ALA A 1 158 ? 2.606 -5.750 -6.674 1.00 39.03 158 ALA A O 1
ATOM 1142 N N . ALA A 1 159 ? 4.018 -6.114 -8.380 1.00 46.37 159 ALA A N 1
ATOM 1143 C CA . ALA A 1 159 ? 5.129 -5.459 -7.707 1.00 38.13 159 ALA A CA 1
ATOM 1144 C C . ALA A 1 159 ? 4.932 -3.947 -7.734 1.00 35.51 159 ALA A C 1
ATOM 1145 O O . ALA A 1 159 ? 5.298 -3.249 -6.793 1.00 37.07 159 ALA A O 1
ATOM 1147 N N . TYR A 1 160 ? 4.376 -3.440 -8.829 1.00 36.41 160 TYR A N 1
ATOM 1148 C CA . TYR A 1 160 ? 4.070 -2.024 -8.902 1.00 38.35 160 TYR A CA 1
ATOM 1149 C C . TYR A 1 160 ? 3.030 -1.661 -7.820 1.00 38.14 160 TYR A C 1
ATOM 1150 O O . TYR A 1 160 ? 3.200 -0.682 -7.097 1.00 37.23 160 TYR A O 1
ATOM 1159 N N . ALA A 1 161 ? 1.984 -2.475 -7.720 1.00 35.35 161 ALA A N 1
ATOM 1160 C CA . ALA A 1 161 ? 0.899 -2.300 -6.710 1.00 39.96 161 ALA A CA 1
ATOM 1161 C C . ALA A 1 161 ? 1.406 -2.409 -5.276 1.00 39.80 161 ALA A C 1
ATOM 1162 O O . ALA A 1 161 ? 0.990 -1.638 -4.405 1.00 44.43 161 ALA A O 1
ATOM 1164 N N . LEU A 1 162 ? 2.344 -3.336 -5.034 1.00 44.83 162 LEU A N 1
ATOM 1165 C CA . LEU A 1 162 ? 2.969 -3.469 -3.714 1.00 44.85 162 LEU A CA 1
ATOM 1166 C C . LEU A 1 162 ? 3.853 -2.281 -3.344 1.00 43.54 162 LEU A C 1
ATOM 1167 O O . LEU A 1 162 ? 3.913 -1.887 -2.170 1.00 39.54 162 LEU A O 1
ATOM 1172 N N . GLY A 1 163 ? 4.549 -1.712 -4.329 1.00 40.79 163 GLY A N 1
ATOM 1173 C CA . GLY A 1 163 ? 5.405 -0.567 -4.046 1.00 40.92 163 GLY A CA 1
ATOM 1174 C C . GLY A 1 163 ? 4.544 0.618 -3.644 1.00 43.73 163 GLY A C 1
ATOM 1175 O O . GLY A 1 163 ? 4.834 1.340 -2.685 1.00 47.05 163 GLY A O 1
ATOM 1176 N N . LYS A 1 164 ? 3.448 0.774 -4.374 1.00 43.37 164 LYS A N 1
ATOM 1177 C CA . LYS A 1 164 ? 2.522 1.887 -4.217 1.00 41.80 164 LYS A CA 1
ATOM 1178 C C . LYS A 1 164 ? 1.779 1.768 -2.882 1.00 47.98 164 LYS A C 1
ATOM 1179 O O . LYS A 1 164 ? 1.539 2.761 -2.209 1.00 45.77 164 LYS A O 1
ATOM 1185 N N . ILE A 1 165 ? 1.421 0.541 -2.510 1.00 46.54 165 ILE A N 1
ATOM 1186 C CA . ILE A 1 165 ? 0.807 0.289 -1.221 1.00 45.69 165 ILE A CA 1
ATOM 1187 C C . ILE A 1 165 ? 1.767 0.548 -0.062 1.00 51.75 165 ILE A C 1
ATOM 1188 O O . ILE A 1 165 ? 1.332 1.014 0.996 1.00 49.16 165 ILE A O 1
ATOM 1193 N N . GLY A 1 166 ? 3.062 0.275 -0.267 1.00 47.47 166 GLY A N 1
ATOM 1194 C CA . GLY A 1 166 ? 4.100 0.591 0.708 1.00 41.62 166 GLY A CA 1
ATOM 1195 C C . GLY A 1 166 ? 4.234 -0.280 1.965 1.00 52.43 166 GLY A C 1
ATOM 1196 O O . GLY A 1 166 ? 5.041 0.031 2.853 1.00 45.71 166 GLY A O 1
ATOM 1197 N N . ASP A 1 167 ? 3.452 -1.356 2.061 1.00 45.34 167 ASP A N 1
ATOM 1198 C CA . ASP A 1 167 ? 3.563 -2.289 3.188 1.00 46.40 167 ASP A CA 1
ATOM 1199 C C . ASP A 1 167 ? 4.880 -3.086 3.258 1.00 49.82 167 ASP A C 1
ATOM 1200 O O . ASP A 1 167 ? 5.203 -3.886 2.375 1.00 46.73 167 ASP A O 1
ATOM 1205 N N . GLU A 1 168 ? 5.608 -2.880 4.351 1.00 54.56 168 GLU A N 1
ATOM 1206 C CA . GLU A 1 168 ? 6.847 -3.608 4.675 1.00 54.51 168 GLU A CA 1
ATOM 1207 C C . GLU A 1 168 ? 6.887 -5.140 4.390 1.00 58.76 168 GLU A C 1
ATOM 1208 O O . GLU A 1 168 ? 7.932 -5.686 4.002 1.00 58.10 168 GLU A O 1
ATOM 1214 N N . ARG A 1 169 ? 5.766 -5.833 4.563 1.00 54.30 169 ARG A N 1
ATOM 1215 C CA . ARG A 1 169 ? 5.712 -7.274 4.284 1.00 52.91 169 ARG A CA 1
ATOM 1216 C C . ARG A 1 169 ? 6.081 -7.619 2.838 1.00 54.30 169 ARG A C 1
ATOM 1217 O O . ARG A 1 169 ? 6.440 -8.754 2.535 1.00 53.30 169 ARG A O 1
ATOM 1225 N N . ALA A 1 170 ? 5.960 -6.641 1.946 1.00 51.39 170 ALA A N 1
ATOM 1226 C CA . ALA A 1 170 ? 6.274 -6.853 0.539 1.00 53.44 170 ALA A CA 1
ATOM 1227 C C . ALA A 1 170 ? 7.776 -7.000 0.286 1.00 48.46 170 ALA A C 1
ATOM 1228 O O . ALA A 1 170 ? 8.181 -7.534 -0.729 1.00 51.96 170 ALA A O 1
ATOM 1230 N N . VAL A 1 171 ? 8.589 -6.524 1.223 1.00 50.74 171 VAL A N 1
ATOM 1231 C CA . VAL A 1 171 ? 10.022 -6.354 1.001 1.00 52.19 171 VAL A CA 1
ATOM 1232 C C . VAL A 1 171 ? 10.793 -7.605 0.552 1.00 56.17 171 VAL A C 1
ATOM 1233 O O . VAL A 1 171 ? 11.350 -7.647 -0.555 1.00 55.61 171 VAL A O 1
ATOM 1237 N N . GLU A 1 172 ? 10.824 -8.627 1.394 1.00 58.25 172 GLU A N 1
ATOM 1238 C CA . GLU A 1 172 ? 11.539 -9.851 1.039 1.00 53.72 172 GLU A CA 1
ATOM 1239 C C . GLU A 1 172 ? 10.993 -10.590 -0.205 1.00 56.93 172 GLU A C 1
ATOM 1240 O O . GLU A 1 172 ? 11.778 -11.118 -1.005 1.00 58.48 172 GLU A O 1
ATOM 1246 N N . PRO A 1 173 ? 9.658 -10.627 -0.384 1.00 51.25 173 PRO A N 1
ATOM 1247 C CA . PRO A 1 173 ? 9.154 -11.107 -1.677 1.00 45.07 173 PRO A CA 1
ATOM 1248 C C . PRO A 1 173 ? 9.615 -10.243 -2.871 1.00 54.35 173 PRO A C 1
ATOM 1249 O O . PRO A 1 173 ? 9.807 -10.777 -3.967 1.00 50.51 173 PRO A O 1
ATOM 1253 N N . LEU A 1 174 ? 9.776 -8.935 -2.675 1.00 48.68 174 LEU A N 1
ATOM 1254 C CA . LEU A 1 174 ? 10.266 -8.080 -3.756 1.00 48.61 174 LEU A CA 1
ATOM 1255 C C . LEU A 1 174 ? 11.753 -8.299 -4.039 1.00 49.21 174 LEU A C 1
ATOM 1256 O O . LEU A 1 174 ? 12.178 -8.279 -5.189 1.00 47.66 174 LEU A O 1
ATOM 1261 N N . ILE A 1 175 ? 12.531 -8.487 -2.978 1.00 49.15 175 ILE A N 1
ATOM 1262 C CA . ILE A 1 175 ? 13.934 -8.873 -3.084 1.00 51.91 175 ILE A CA 1
ATOM 1263 C C . ILE A 1 175 ? 14.110 -10.097 -3.982 1.00 57.77 175 ILE A C 1
ATOM 1264 O O . ILE A 1 175 ? 14.866 -10.057 -4.958 1.00 58.07 175 ILE A O 1
ATOM 1269 N N . LYS A 1 176 ? 13.387 -11.169 -3.670 1.00 54.39 176 LYS A N 1
ATOM 1270 C CA . LYS A 1 176 ? 13.383 -12.361 -4.511 1.00 56.25 176 LYS A CA 1
ATOM 1271 C C . LYS A 1 176 ? 12.974 -12.087 -5.962 1.00 57.45 176 LYS A C 1
ATOM 1272 O O . LYS A 1 176 ? 13.477 -12.752 -6.873 1.00 64.64 176 LYS A O 1
ATOM 1278 N N . ALA A 1 177 ? 12.084 -11.115 -6.187 1.00 53.71 177 ALA A N 1
ATOM 1279 C CA . ALA A 1 177 ? 11.659 -10.781 -7.550 1.00 51.88 177 ALA A CA 1
ATOM 1280 C C . ALA A 1 177 ? 12.750 -10.093 -8.344 1.00 51.83 177 ALA A C 1
ATOM 1281 O O . ALA A 1 177 ? 12.656 -9.990 -9.555 1.00 52.44 177 ALA A O 1
ATOM 1283 N N . LEU A 1 178 ? 13.773 -9.600 -7.654 1.00 59.32 178 LEU A N 1
ATOM 1284 C CA . LEU A 1 178 ? 14.956 -9.068 -8.319 1.00 59.11 178 LEU A CA 1
ATOM 1285 C C . LEU A 1 178 ? 15.699 -10.202 -9.008 1.00 61.59 178 LEU A C 1
ATOM 1286 O O . LEU A 1 178 ? 16.589 -9.959 -9.831 1.00 65.62 178 LEU A O 1
ATOM 1291 N N . LYS A 1 179 ? 15.335 -11.438 -8.668 1.00 60.60 179 LYS A N 1
ATOM 1292 C CA . LYS A 1 179 ? 15.951 -12.617 -9.283 1.00 67.20 179 LYS A CA 1
ATOM 1293 C C . LYS A 1 179 ? 15.134 -13.203 -10.448 1.00 63.10 179 LYS A C 1
ATOM 1294 O O . LYS A 1 179 ? 15.512 -14.202 -11.035 1.00 64.07 179 LYS A O 1
ATOM 1300 N N . ASP A 1 180 ? 14.030 -12.554 -10.794 1.00 62.15 180 ASP A N 1
ATOM 1301 C CA . ASP A 1 180 ? 13.138 -13.043 -11.843 1.00 62.04 180 ASP A CA 1
ATOM 1302 C C . ASP A 1 180 ? 13.819 -13.155 -13.215 1.00 62.16 180 ASP A C 1
ATOM 1303 O O . ASP A 1 180 ? 14.729 -12.392 -13.531 1.00 59.77 180 ASP A O 1
ATOM 1308 N N . GLU A 1 181 ? 13.347 -14.089 -14.036 1.00 60.88 181 GLU A N 1
ATOM 1309 C CA . GLU A 1 181 ? 13.921 -14.315 -15.359 1.00 60.77 181 GLU A CA 1
ATOM 1310 C C . GLU A 1 181 ? 13.581 -13.200 -16.323 1.00 65.82 181 GLU A C 1
ATOM 1311 O O . GLU A 1 181 ? 14.309 -12.955 -17.297 1.00 61.76 181 GLU A O 1
ATOM 1317 N N . ASP A 1 182 ? 12.467 -12.525 -16.057 1.00 62.78 182 ASP A N 1
ATOM 1318 C CA . ASP A 1 182 ? 12.018 -11.449 -16.928 1.00 57.36 182 ASP A CA 1
ATOM 1319 C C . ASP A 1 182 ? 12.501 -10.078 -16.447 1.00 57.08 182 ASP A C 1
ATOM 1320 O O . ASP A 1 182 ? 12.358 -9.730 -15.271 1.00 54.47 182 ASP A O 1
ATOM 1325 N N . GLY A 1 183 ? 13.065 -9.303 -17.369 1.00 52.52 183 GLY A N 1
ATOM 1326 C CA . GLY A 1 183 ? 13.610 -7.999 -17.048 1.00 55.80 183 GLY A CA 1
ATOM 1327 C C . GLY A 1 183 ? 12.572 -6.950 -16.652 1.00 53.80 183 GLY A C 1
ATOM 1328 O O . GLY A 1 183 ? 12.914 -5.950 -16.030 1.00 47.25 183 GLY A O 1
ATOM 1329 N N . TYR A 1 184 ? 11.312 -7.164 -17.023 1.00 56.19 184 TYR A N 1
ATOM 1330 C CA . TYR A 1 184 ? 10.247 -6.237 -16.633 1.00 53.54 184 TYR A CA 1
ATOM 1331 C C . TYR A 1 184 ? 9.954 -6.357 -15.148 1.00 52.88 184 TYR A C 1
ATOM 1332 O O . TYR A 1 184 ? 9.898 -5.354 -14.435 1.00 53.24 184 TYR A O 1
ATOM 1341 N N . VAL A 1 185 ? 9.773 -7.585 -14.669 1.00 51.77 185 VAL A N 1
ATOM 1342 C CA . VAL A 1 185 ? 9.518 -7.748 -13.242 1.00 48.93 185 VAL A CA 1
ATOM 1343 C C . VAL A 1 185 ? 10.704 -7.296 -12.385 1.00 53.52 185 VAL A C 1
ATOM 1344 O O . VAL A 1 185 ? 10.512 -6.550 -11.418 1.00 49.10 185 VAL A O 1
ATOM 1348 N N . ARG A 1 186 ? 11.928 -7.674 -12.774 1.00 55.36 186 ARG A N 1
ATOM 1349 C CA . ARG A 1 186 ? 13.124 -7.177 -12.088 1.00 46.82 186 ARG A CA 1
ATOM 1350 C C . ARG A 1 186 ? 13.125 -5.643 -12.002 1.00 44.01 186 ARG A C 1
ATOM 1351 O O . ARG A 1 186 ? 13.447 -5.079 -10.958 1.00 45.67 186 ARG A O 1
ATOM 1359 N N . ARG A 1 187 ? 12.778 -4.971 -13.101 1.00 42.12 187 ARG A N 1
ATOM 1360 C CA . ARG A 1 1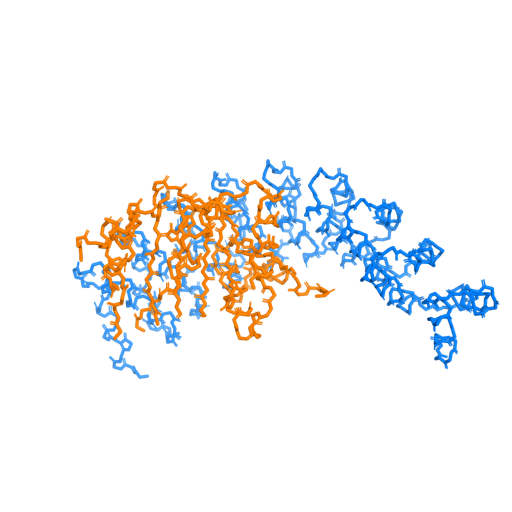87 ? 12.717 -3.507 -13.116 1.00 44.74 187 ARG A CA 1
ATOM 1361 C C . ARG A 1 187 ? 11.664 -2.998 -12.103 1.00 45.55 187 ARG A C 1
ATOM 1362 O O . ARG A 1 187 ? 11.870 -2.010 -11.399 1.00 38.84 187 ARG A O 1
ATOM 1370 N N . ALA A 1 188 ? 10.544 -3.696 -12.055 1.00 38.89 188 ALA A N 1
ATOM 1371 C CA . ALA A 1 188 ? 9.406 -3.281 -11.244 1.00 47.73 188 ALA A CA 1
ATOM 1372 C C . ALA A 1 188 ? 9.673 -3.566 -9.774 1.00 45.72 188 ALA A C 1
ATOM 1373 O O . ALA A 1 188 ? 9.380 -2.732 -8.917 1.00 45.95 188 ALA A O 1
ATOM 1375 N N . ALA A 1 189 ? 10.257 -4.729 -9.485 1.00 40.64 189 ALA A N 1
ATOM 1376 C CA . ALA A 1 189 ? 10.686 -5.025 -8.125 1.00 38.56 189 ALA A CA 1
ATOM 1377 C C . ALA A 1 189 ? 11.672 -3.991 -7.589 1.00 45.39 189 ALA A C 1
ATOM 1378 O O . ALA A 1 189 ? 11.597 -3.642 -6.415 1.00 45.88 189 ALA A O 1
ATOM 1380 N N . ALA A 1 190 ? 12.588 -3.490 -8.431 1.00 36.40 190 ALA A N 1
ATOM 1381 C CA . ALA A 1 190 ? 13.573 -2.533 -7.939 1.00 43.26 190 ALA A CA 1
ATOM 1382 C C . ALA A 1 190 ? 12.909 -1.199 -7.663 1.00 38.21 190 ALA A C 1
ATOM 1383 O O . ALA A 1 190 ? 13.158 -0.538 -6.653 1.00 40.71 190 ALA A O 1
ATOM 1385 N N . TYR A 1 191 ? 12.064 -0.802 -8.590 1.00 36.37 191 TYR A N 1
ATOM 1386 C CA . TYR A 1 191 ? 11.341 0.415 -8.422 1.00 37.30 191 TYR A CA 1
ATOM 1387 C C . TYR A 1 191 ? 10.498 0.371 -7.124 1.00 41.88 191 TYR A C 1
ATOM 1388 O O . TYR A 1 191 ? 10.536 1.306 -6.331 1.00 45.24 191 TYR A O 1
ATOM 1397 N N . ALA A 1 192 ? 9.766 -0.721 -6.918 1.00 36.61 192 ALA A N 1
ATOM 1398 C CA . ALA A 1 192 ? 8.879 -0.871 -5.732 1.00 38.81 192 ALA A CA 1
ATOM 1399 C C . ALA A 1 192 ? 9.679 -0.857 -4.449 1.00 43.75 192 ALA A C 1
ATOM 1400 O O . ALA A 1 192 ? 9.229 -0.342 -3.442 1.00 43.95 192 ALA A O 1
ATOM 1402 N N . LEU A 1 193 ? 10.908 -1.386 -4.500 1.00 47.49 193 LEU A N 1
ATOM 1403 C CA . LEU A 1 193 ? 11.770 -1.396 -3.319 1.00 38.67 193 LEU A CA 1
ATOM 1404 C C . LEU A 1 193 ? 12.274 0.003 -3.006 1.00 45.22 193 LEU A C 1
ATOM 1405 O O . LEU A 1 193 ? 12.381 0.394 -1.836 1.00 45.02 193 LEU A O 1
ATOM 1410 N N . GLY A 1 194 ? 12.604 0.761 -4.049 1.00 45.20 194 GLY A N 1
ATOM 1411 C CA . GLY A 1 194 ? 12.995 2.133 -3.836 1.00 41.12 194 GLY A CA 1
ATOM 1412 C C . GLY A 1 194 ? 11.866 2.903 -3.173 1.00 47.33 194 GLY A C 1
ATOM 1413 O O . GLY A 1 194 ? 12.116 3.717 -2.287 1.00 47.06 194 GLY A O 1
ATOM 1414 N N . LYS A 1 195 ? 10.626 2.660 -3.599 1.00 38.88 195 LYS A N 1
ATOM 1415 C CA . LYS A 1 195 ? 9.492 3.436 -3.063 1.00 51.87 195 LYS A CA 1
ATOM 1416 C C . LYS A 1 195 ? 9.149 3.091 -1.609 1.00 49.02 195 LYS A C 1
ATOM 1417 O O . LYS A 1 195 ? 8.777 3.961 -0.831 1.00 51.85 195 LYS A O 1
ATOM 1423 N N . ILE A 1 196 ? 9.269 1.817 -1.266 1.00 44.06 196 ILE A N 1
ATOM 1424 C CA . ILE A 1 196 ? 8.992 1.354 0.080 1.00 53.46 196 ILE A CA 1
ATOM 1425 C C . ILE A 1 196 ? 10.078 1.885 1.005 1.00 55.11 196 ILE A C 1
ATOM 1426 O O . ILE A 1 196 ? 9.793 2.352 2.100 1.00 55.91 196 ILE A O 1
ATOM 1431 N N . GLY A 1 197 ? 11.316 1.857 0.534 1.00 50.59 197 GLY A N 1
ATOM 1432 C CA . GLY A 1 197 ? 12.408 2.493 1.241 1.00 50.15 197 GLY A CA 1
ATOM 1433 C C . GLY A 1 197 ? 12.924 1.756 2.458 1.00 51.93 197 GLY A C 1
ATOM 1434 O O . GLY A 1 197 ? 13.633 2.341 3.277 1.00 53.96 197 GLY A O 1
ATOM 1435 N N . ASP A 1 198 ? 12.568 0.480 2.581 1.00 53.53 198 ASP A N 1
ATOM 1436 C CA . ASP A 1 198 ? 13.116 -0.395 3.616 1.00 53.79 198 ASP A CA 1
ATOM 1437 C C . ASP A 1 198 ? 14.576 -0.724 3.318 1.00 61.25 198 ASP A C 1
ATOM 1438 O O . ASP A 1 198 ? 14.905 -1.220 2.242 1.00 59.55 198 ASP A O 1
ATOM 1443 N N . GLU A 1 199 ? 15.437 -0.477 4.296 1.00 62.60 199 GLU A N 1
ATOM 1444 C CA . GLU A 1 199 ? 16.879 -0.649 4.155 1.00 61.46 199 GLU A CA 1
ATOM 1445 C C . GLU A 1 199 ? 17.353 -2.065 3.786 1.00 61.29 199 GLU A C 1
ATOM 1446 O O . GLU A 1 199 ? 18.476 -2.239 3.314 1.00 59.40 199 GLU A O 1
ATOM 1452 N N . ARG A 1 200 ? 16.514 -3.075 4.004 1.00 57.31 200 ARG A N 1
ATOM 1453 C CA . ARG A 1 200 ? 16.890 -4.448 3.675 1.00 57.81 200 ARG A CA 1
ATOM 1454 C C . ARG A 1 200 ? 17.065 -4.647 2.174 1.00 61.13 200 ARG A C 1
ATOM 1455 O O . ARG A 1 200 ? 17.648 -5.648 1.743 1.00 62.22 200 ARG A O 1
ATOM 1463 N N . ALA A 1 201 ? 16.561 -3.704 1.381 1.00 53.40 201 ALA A N 1
ATOM 1464 C CA . ALA A 1 201 ? 16.728 -3.763 -0.074 1.00 60.57 201 ALA A CA 1
ATOM 1465 C C . ALA A 1 201 ? 18.129 -3.330 -0.548 1.00 58.81 201 ALA A C 1
ATOM 1466 O O . ALA A 1 201 ? 18.517 -3.613 -1.675 1.00 60.75 201 ALA A O 1
ATOM 1468 N N . VAL A 1 202 ? 18.877 -2.645 0.314 1.00 58.11 202 VAL A N 1
ATOM 1469 C CA . VAL A 1 202 ? 20.109 -1.968 -0.101 1.00 59.77 202 VAL A CA 1
ATOM 1470 C C . VAL A 1 202 ? 21.146 -2.892 -0.749 1.00 61.62 202 VAL A C 1
ATOM 1471 O O . VAL A 1 202 ? 21.694 -2.568 -1.807 1.00 61.51 202 VAL A O 1
ATOM 1475 N N . GLU A 1 203 ? 21.383 -4.049 -0.138 1.00 60.48 203 GLU A N 1
ATOM 1476 C CA . GLU A 1 203 ? 22.323 -5.017 -0.689 1.00 64.01 203 GLU A CA 1
ATOM 1477 C C . GLU A 1 203 ? 21.888 -5.733 -1.983 1.00 60.69 203 GLU A C 1
ATOM 1478 O O . GLU A 1 203 ? 22.697 -5.832 -2.916 1.00 58.88 203 GLU A O 1
ATOM 1484 N N . PRO A 1 204 ? 20.644 -6.268 -2.033 1.00 58.82 204 PRO A N 1
ATOM 1485 C CA . PRO A 1 204 ? 20.189 -6.873 -3.298 1.00 58.00 204 PRO A CA 1
ATOM 1486 C C . PRO A 1 204 ? 20.153 -5.883 -4.461 1.00 57.85 204 PRO A C 1
ATOM 1487 O O . PRO A 1 204 ? 20.376 -6.290 -5.606 1.00 59.27 204 PRO A O 1
ATOM 1491 N N . LEU A 1 205 ? 19.885 -4.610 -4.179 1.00 51.89 205 LEU A N 1
ATOM 1492 C CA . LEU A 1 205 ? 19.876 -3.601 -5.232 1.00 54.53 205 LEU A CA 1
ATOM 1493 C C . LEU A 1 205 ? 21.285 -3.279 -5.756 1.00 57.15 205 LEU A C 1
ATOM 1494 O O . LEU A 1 205 ? 21.460 -2.977 -6.937 1.00 54.42 205 LEU A O 1
ATOM 1499 N N . ILE A 1 206 ? 22.269 -3.322 -4.862 1.00 58.05 206 ILE A N 1
ATOM 1500 C CA . ILE A 1 206 ? 23.671 -3.126 -5.233 1.00 61.34 206 ILE A CA 1
ATOM 1501 C C . ILE A 1 206 ? 24.093 -4.160 -6.290 1.00 55.50 206 ILE A C 1
ATOM 1502 O O . ILE A 1 206 ? 24.661 -3.795 -7.309 1.00 53.57 206 ILE A O 1
ATOM 1507 N N . LYS A 1 207 ? 23.732 -5.424 -6.080 1.00 58.50 207 LYS A N 1
ATOM 1508 C CA . LYS A 1 207 ? 23.889 -6.467 -7.103 1.00 57.05 207 LYS A CA 1
ATOM 1509 C C . LYS A 1 207 ? 23.221 -6.071 -8.413 1.00 59.47 207 LYS A C 1
ATOM 1510 O O . LYS A 1 207 ? 23.816 -6.181 -9.485 1.00 58.15 207 LYS A O 1
ATOM 1516 N N . ALA A 1 208 ? 21.969 -5.618 -8.313 1.00 62.55 208 ALA A N 1
ATOM 1517 C CA . ALA A 1 208 ? 21.143 -5.293 -9.477 1.00 55.34 208 ALA A CA 1
ATOM 1518 C C . ALA A 1 208 ? 21.759 -4.191 -10.317 1.00 51.95 208 ALA A C 1
ATOM 1519 O O . ALA A 1 208 ? 21.402 -4.016 -11.483 1.00 52.88 208 ALA A O 1
ATOM 1521 N N . LEU A 1 209 ? 22.676 -3.439 -9.719 1.00 56.09 209 LEU A N 1
ATOM 1522 C CA . LEU A 1 209 ? 23.442 -2.454 -10.468 1.00 54.59 209 LEU A CA 1
ATOM 1523 C C . LEU A 1 209 ? 24.339 -3.132 -11.500 1.00 56.04 209 LEU A C 1
ATOM 1524 O O . LEU A 1 209 ? 24.835 -2.486 -12.408 1.00 61.18 209 LEU A O 1
ATOM 1529 N N . LYS A 1 210 ? 24.541 -4.440 -11.371 1.00 61.36 210 LYS A N 1
ATOM 1530 C CA . LYS A 1 210 ? 25.378 -5.168 -12.330 1.00 63.27 210 LYS A CA 1
ATOM 1531 C C . LYS A 1 210 ? 24.545 -6.028 -13.287 1.00 66.92 210 LYS A C 1
ATOM 1532 O O . LYS A 1 210 ? 25.042 -7.006 -13.849 1.00 58.41 210 LYS A O 1
ATOM 1538 N N . ASP A 1 211 ? 23.280 -5.643 -13.477 1.00 67.22 211 ASP A N 1
ATOM 1539 C CA . ASP A 1 211 ? 22.340 -6.428 -14.272 1.00 59.59 211 ASP A CA 1
ATOM 1540 C C . ASP A 1 211 ? 22.615 -6.286 -15.756 1.00 60.71 211 ASP A C 1
ATOM 1541 O O . ASP A 1 211 ? 23.125 -5.255 -16.210 1.00 63.49 211 ASP A O 1
ATOM 1546 N N . GLU A 1 212 ? 22.254 -7.321 -16.509 1.00 62.20 212 GLU A N 1
ATOM 1547 C CA . GLU A 1 212 ? 22.417 -7.326 -17.965 1.00 68.24 212 GLU A CA 1
ATOM 1548 C C . GLU A 1 212 ? 21.465 -6.337 -18.618 1.00 67.25 212 GLU A C 1
ATOM 1549 O O . GLU A 1 212 ? 21.821 -5.651 -19.582 1.00 64.03 212 GLU A O 1
ATOM 1555 N N . ASP A 1 213 ? 20.241 -6.284 -18.094 1.00 65.22 213 ASP A N 1
ATOM 1556 C CA . ASP A 1 213 ? 19.231 -5.360 -18.585 1.00 58.25 213 ASP A CA 1
ATOM 1557 C C . ASP A 1 213 ? 19.543 -3.981 -18.040 1.00 55.29 213 ASP A C 1
ATOM 1558 O O . ASP A 1 213 ? 19.582 -3.785 -16.828 1.00 61.54 213 ASP A O 1
ATOM 1563 N N . GLU A 1 214 ? 19.762 -3.015 -18.918 1.00 53.12 214 GLU A N 1
ATOM 1564 C CA . GLU A 1 214 ? 20.082 -1.669 -18.442 1.00 58.91 214 GLU A CA 1
ATOM 1565 C C . GLU A 1 214 ? 18.880 -0.939 -17.791 1.00 52.34 214 GLU A C 1
ATOM 1566 O O . GLU A 1 214 ? 19.062 0.052 -17.081 1.00 48.38 214 GLU A O 1
ATOM 1572 N N . ASN A 1 215 ? 17.668 -1.428 -18.042 1.00 52.15 215 ASN A N 1
ATOM 1573 C CA . ASN A 1 215 ? 16.462 -0.884 -17.392 1.00 44.07 215 ASN A CA 1
ATOM 1574 C C . ASN A 1 215 ? 16.430 -1.290 -15.900 1.00 48.88 215 ASN A C 1
ATOM 1575 O O . ASN A 1 215 ? 15.934 -0.564 -15.045 1.00 51.41 215 ASN A O 1
ATOM 1580 N N . VAL A 1 216 ? 17.023 -2.438 -15.598 1.00 49.00 216 VAL A N 1
ATOM 1581 C CA . VAL A 1 216 ? 17.157 -2.904 -14.237 1.00 48.30 216 VAL A CA 1
ATOM 1582 C C . VAL A 1 216 ? 18.191 -2.088 -13.488 1.00 53.97 216 VAL A C 1
ATOM 1583 O O . VAL A 1 216 ? 17.976 -1.713 -12.333 1.00 48.07 216 VAL A O 1
ATOM 1587 N N . ARG A 1 217 ? 19.311 -1.791 -14.149 1.00 50.85 217 ARG A N 1
ATOM 1588 C CA . ARG A 1 217 ? 20.391 -1.082 -13.488 1.00 49.82 217 ARG A CA 1
ATOM 1589 C C . ARG A 1 217 ? 19.944 0.328 -13.184 1.00 45.17 217 ARG A C 1
ATOM 1590 O O . ARG A 1 217 ? 20.302 0.901 -12.152 1.00 44.84 217 ARG A O 1
ATOM 1598 N N . LEU A 1 218 ? 19.192 0.894 -14.119 1.00 39.26 218 LEU A N 1
ATOM 1599 C CA . LEU A 1 218 ? 18.705 2.238 -13.972 1.00 43.80 218 LEU A CA 1
ATOM 1600 C C . LEU A 1 218 ? 17.821 2.311 -12.710 1.00 46.88 218 LEU A C 1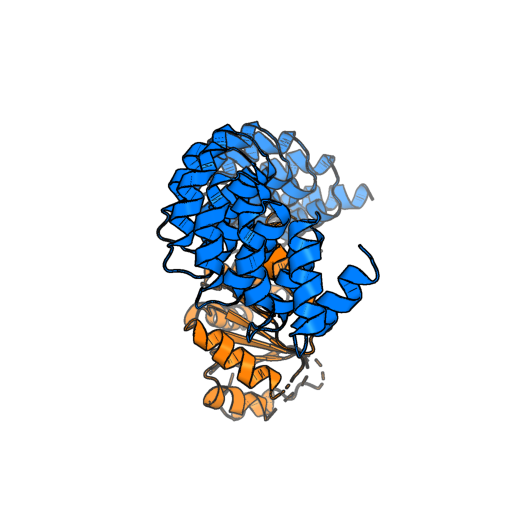
ATOM 1601 O O . LEU A 1 218 ? 18.014 3.186 -11.868 1.00 45.48 218 LEU A O 1
ATOM 1606 N N . ALA A 1 219 ? 16.876 1.379 -12.584 1.00 44.76 219 ALA A N 1
ATOM 1607 C CA . ALA A 1 219 ? 15.883 1.406 -11.489 1.00 39.83 219 ALA A CA 1
ATOM 1608 C C . ALA A 1 219 ? 16.532 1.111 -10.143 1.00 42.60 219 ALA A C 1
ATOM 1609 O O . ALA A 1 219 ? 16.210 1.747 -9.136 1.00 43.05 219 ALA A O 1
ATOM 1611 N N . ALA A 1 220 ? 17.463 0.148 -10.125 1.00 44.87 220 ALA A N 1
ATOM 1612 C CA . ALA A 1 220 ? 18.287 -0.128 -8.939 1.00 41.74 220 ALA A CA 1
ATOM 1613 C C . ALA A 1 220 ? 18.966 1.128 -8.404 1.00 46.35 220 ALA A C 1
ATOM 1614 O O . ALA A 1 220 ? 18.963 1.389 -7.189 1.00 48.03 220 ALA A O 1
ATOM 1616 N N . ALA A 1 221 ? 19.538 1.902 -9.317 1.00 47.21 221 ALA A N 1
ATOM 1617 C CA . ALA A 1 221 ? 20.303 3.093 -8.951 1.00 47.73 221 ALA A CA 1
ATOM 1618 C C . ALA A 1 221 ? 19.381 4.145 -8.382 1.00 44.38 221 ALA A C 1
ATOM 1619 O O . ALA A 1 221 ? 19.699 4.791 -7.384 1.00 47.64 221 ALA A O 1
ATOM 1621 N N . GLN A 1 222 ? 18.274 4.357 -9.084 1.00 44.23 222 GLN A N 1
ATOM 1622 C CA . GLN A 1 222 ? 17.229 5.273 -8.650 1.00 47.66 222 GLN A CA 1
ATOM 1623 C C . GLN A 1 222 ? 16.763 4.817 -7.271 1.00 41.25 222 GLN A C 1
ATOM 1624 O O . GLN A 1 222 ? 16.758 5.597 -6.327 1.00 48.22 222 GLN A O 1
ATOM 1630 N N . ALA A 1 223 ? 16.450 3.537 -7.147 1.00 37.50 223 ALA A N 1
ATOM 1631 C CA . ALA A 1 223 ? 15.939 3.008 -5.861 1.00 47.04 223 ALA A CA 1
ATOM 1632 C C . ALA A 1 223 ? 16.930 3.232 -4.723 1.00 52.07 223 ALA A C 1
ATOM 1633 O O . ALA A 1 223 ? 16.522 3.557 -3.600 1.00 47.95 223 ALA A O 1
ATOM 1635 N N . LEU A 1 224 ? 18.230 3.128 -5.026 1.00 47.92 224 LEU A N 1
ATOM 1636 C CA . LEU A 1 224 ? 19.258 3.372 -4.013 1.00 44.53 224 LEU A CA 1
ATOM 1637 C C . LEU A 1 224 ? 19.329 4.838 -3.657 1.00 41.21 224 LEU A C 1
ATOM 1638 O O . LEU A 1 224 ? 19.634 5.185 -2.531 1.00 46.26 224 LEU A O 1
ATOM 1643 N N . GLY A 1 225 ? 19.058 5.710 -4.615 1.00 40.14 225 GLY A N 1
ATOM 1644 C CA . GLY A 1 225 ? 19.044 7.123 -4.302 1.00 47.01 225 GLY A CA 1
ATOM 1645 C C . GLY A 1 225 ? 17.908 7.446 -3.321 1.00 53.55 225 GLY A C 1
ATOM 1646 O O . GLY A 1 225 ? 18.097 8.207 -2.375 1.00 50.22 225 GLY A O 1
ATOM 1647 N N . LYS A 1 226 ? 16.731 6.863 -3.551 1.00 48.11 226 LYS A N 1
ATOM 1648 C CA . LYS A 1 226 ? 15.562 7.130 -2.697 1.00 52.01 226 LYS A CA 1
ATOM 1649 C C . LYS A 1 226 ? 15.782 6.618 -1.290 1.00 44.84 226 LYS A C 1
ATOM 1650 O O . LYS A 1 226 ? 15.522 7.310 -0.323 1.00 51.52 226 LYS A O 1
ATOM 1656 N N . ILE A 1 227 ? 16.316 5.411 -1.200 1.00 55.58 227 ILE A N 1
ATOM 1657 C CA . ILE A 1 227 ? 16.588 4.783 0.078 1.00 54.56 227 ILE A CA 1
ATOM 1658 C C . ILE A 1 227 ? 17.517 5.636 0.940 1.00 59.75 227 ILE A C 1
ATOM 1659 O O . ILE A 1 227 ? 17.298 5.780 2.144 1.00 59.28 227 ILE A O 1
ATOM 1664 N N . GLY A 1 228 ? 18.536 6.224 0.319 1.00 55.37 228 GLY A N 1
ATOM 1665 C CA . GLY A 1 228 ? 19.401 7.164 1.004 1.00 51.15 228 GLY A CA 1
ATOM 1666 C C . GLY A 1 228 ? 20.341 6.548 2.021 1.00 53.27 228 GLY A C 1
ATOM 1667 O O . GLY A 1 228 ? 20.816 7.237 2.918 1.00 60.56 228 GLY A O 1
ATOM 1668 N N . ASP A 1 229 ? 20.594 5.252 1.883 1.00 56.34 229 ASP A N 1
ATOM 1669 C CA . ASP A 1 229 ? 21.572 4.519 2.692 1.00 59.52 229 ASP A CA 1
ATOM 1670 C C . ASP A 1 229 ? 22.969 4.705 2.079 1.00 64.72 229 ASP A C 1
ATOM 1671 O O . ASP A 1 229 ? 23.094 4.835 0.871 1.00 64.11 229 ASP A O 1
ATOM 1676 N N . GLU A 1 230 ? 24.012 4.684 2.907 1.00 66.91 230 GLU A N 1
ATOM 1677 C CA . GLU A 1 230 ? 25.355 5.060 2.464 1.00 63.89 230 GLU A CA 1
ATOM 1678 C C . GLU A 1 230 ? 26.165 3.943 1.823 1.00 66.75 230 GLU A C 1
ATOM 1679 O O . GLU A 1 230 ? 27.153 4.208 1.156 1.00 71.07 230 GLU A O 1
ATOM 1685 N N . ARG A 1 231 ? 25.763 2.694 2.026 1.00 66.35 231 ARG A N 1
ATOM 1686 C CA . ARG A 1 231 ? 26.466 1.575 1.412 1.00 63.31 231 ARG A CA 1
ATOM 1687 C C . ARG A 1 231 ? 26.408 1.580 -0.119 1.00 65.43 231 ARG A C 1
ATOM 1688 O O . ARG A 1 231 ? 27.049 0.764 -0.772 1.00 70.14 231 ARG A O 1
ATOM 1696 N N . ALA A 1 232 ? 25.643 2.507 -0.679 1.00 68.31 232 ALA A N 1
ATOM 1697 C CA . ALA A 1 232 ? 25.409 2.569 -2.116 1.00 64.46 232 ALA A CA 1
ATOM 1698 C C . ALA A 1 232 ? 26.419 3.458 -2.824 1.00 67.09 232 ALA A C 1
ATOM 1699 O O . ALA A 1 232 ? 26.599 3.342 -4.036 1.00 62.73 232 ALA A O 1
ATOM 1701 N N . VAL A 1 233 ? 27.046 4.354 -2.061 1.00 67.11 233 VAL A N 1
ATOM 1702 C CA . VAL A 1 233 ? 27.938 5.380 -2.593 1.00 66.17 233 VAL A CA 1
ATOM 1703 C C . VAL A 1 233 ? 28.978 4.842 -3.592 1.00 69.08 233 VAL A C 1
ATOM 1704 O O . VAL A 1 233 ? 28.953 5.197 -4.786 1.00 65.87 233 VAL A O 1
ATOM 1708 N N . GLU A 1 234 ? 29.879 3.988 -3.116 1.00 66.03 234 GLU A N 1
ATOM 1709 C CA . GLU A 1 234 ? 30.910 3.427 -3.991 1.00 63.48 234 GLU A CA 1
ATOM 1710 C C . GLU A 1 234 ? 30.328 2.597 -5.135 1.00 65.36 234 GLU A C 1
ATOM 1711 O O . GLU A 1 234 ? 30.755 2.765 -6.275 1.00 69.41 234 GLU A O 1
ATOM 1717 N N . PRO A 1 235 ? 29.344 1.710 -4.853 1.00 69.86 235 PRO A N 1
ATOM 1718 C CA . PRO A 1 235 ? 28.742 1.004 -5.995 1.00 65.69 235 PRO A CA 1
ATOM 1719 C C . PRO A 1 235 ? 28.167 1.955 -7.041 1.00 61.39 235 PRO A C 1
ATOM 1720 O O . PRO A 1 235 ? 28.222 1.649 -8.237 1.00 62.58 235 PRO A O 1
ATOM 1724 N N . LEU A 1 236 ? 27.660 3.098 -6.581 1.00 56.50 236 LEU A N 1
ATOM 1725 C CA . LEU A 1 236 ? 27.124 4.148 -7.438 1.00 62.01 236 LEU A CA 1
ATOM 1726 C C . LEU A 1 236 ? 28.231 4.995 -8.095 1.00 56.32 236 LEU A C 1
ATOM 1727 O O . LEU A 1 236 ? 28.062 5.449 -9.222 1.00 48.88 236 LEU A O 1
ATOM 1732 N N . ILE A 1 237 ? 29.325 5.258 -7.381 1.00 60.57 237 ILE A N 1
ATOM 1733 C CA . ILE A 1 237 ? 30.461 5.938 -8.010 1.00 61.40 237 ILE A CA 1
ATOM 1734 C C . ILE A 1 237 ? 30.842 5.144 -9.264 1.00 54.11 237 ILE A C 1
ATOM 1735 O O . ILE A 1 237 ? 31.009 5.704 -10.346 1.00 53.93 237 ILE A O 1
ATOM 1740 N N . LYS A 1 238 ? 30.912 3.829 -9.111 1.00 55.73 238 LYS A N 1
ATOM 1741 C CA . LYS A 1 238 ? 31.249 2.930 -10.214 1.00 55.50 238 LYS A CA 1
ATOM 1742 C C . LYS A 1 238 ? 30.289 3.027 -11.393 1.00 61.97 238 LYS A C 1
ATOM 1743 O O . LYS A 1 238 ? 30.728 3.124 -12.548 1.00 59.60 238 LYS A O 1
ATOM 1749 N N . ALA A 1 239 ? 28.983 3.030 -11.093 1.00 61.30 239 ALA A N 1
ATOM 1750 C CA . ALA A 1 239 ? 27.937 3.141 -12.111 1.00 50.32 239 ALA A CA 1
ATOM 1751 C C . ALA A 1 239 ? 28.066 4.423 -12.934 1.00 48.94 239 ALA A C 1
ATOM 1752 O O . ALA A 1 239 ? 27.487 4.546 -13.999 1.00 50.45 239 ALA A O 1
ATOM 1754 N N . LEU A 1 240 ? 28.834 5.384 -12.443 1.00 52.44 240 LEU A N 1
ATOM 1755 C CA . LEU A 1 240 ? 29.124 6.561 -13.246 1.00 56.66 240 LEU A CA 1
ATOM 1756 C C . LEU A 1 240 ? 29.920 6.198 -14.507 1.00 58.97 240 LEU A C 1
ATOM 1757 O O . LEU A 1 240 ? 29.951 6.979 -15.457 1.00 58.60 240 LEU A O 1
ATOM 1762 N N . LYS A 1 241 ? 30.541 5.017 -14.522 1.00 54.18 241 LYS A N 1
ATOM 1763 C CA . LYS A 1 241 ? 31.318 4.573 -15.693 1.00 63.48 241 LYS A CA 1
ATOM 1764 C C . LYS A 1 241 ? 30.506 3.584 -16.516 1.00 62.96 241 LYS A C 1
ATOM 1765 O O . LYS A 1 241 ? 31.067 2.743 -17.235 1.00 64.35 241 LYS A O 1
ATOM 1771 N N . ASP A 1 242 ? 29.189 3.668 -16.384 1.00 55.57 242 ASP A N 1
ATOM 1772 C CA . ASP A 1 242 ? 28.283 2.731 -17.037 1.00 55.20 242 ASP A CA 1
ATOM 1773 C C . ASP A 1 242 ? 28.174 3.048 -18.506 1.00 48.56 242 ASP A C 1
ATOM 1774 O O . ASP A 1 242 ? 28.163 4.218 -18.887 1.00 53.10 242 ASP A O 1
ATOM 1779 N N . GLU A 1 243 ? 28.029 2.021 -19.333 1.00 51.91 243 GLU A N 1
ATOM 1780 C CA . GLU A 1 243 ? 27.963 2.250 -20.779 1.00 62.02 243 GLU A CA 1
ATOM 1781 C C . GLU A 1 243 ? 26.681 2.983 -21.164 1.00 63.76 243 GLU A C 1
ATOM 1782 O O . GLU A 1 243 ? 26.676 3.817 -22.081 1.00 62.66 243 GLU A O 1
ATOM 1788 N N . ASP A 1 244 ? 25.601 2.677 -20.446 1.00 60.47 244 ASP A N 1
ATOM 1789 C CA . ASP A 1 244 ? 24.315 3.320 -20.684 1.00 53.69 244 ASP A CA 1
ATOM 1790 C C . ASP A 1 244 ? 24.289 4.719 -20.103 1.00 55.05 244 ASP A C 1
ATOM 1791 O O . ASP A 1 244 ? 24.486 4.905 -18.900 1.00 57.22 244 ASP A O 1
ATOM 1796 N N . ARG A 1 245 ? 24.017 5.701 -20.953 1.00 49.09 245 ARG A N 1
ATOM 1797 C CA . ARG A 1 245 ? 23.941 7.088 -20.513 1.00 54.46 245 ARG A CA 1
ATOM 1798 C C . ARG A 1 245 ? 22.918 7.332 -19.370 1.00 57.59 245 ARG A C 1
ATOM 1799 O O . ARG A 1 245 ? 23.167 8.135 -18.464 1.00 54.67 245 ARG A O 1
ATOM 1807 N N . TYR A 1 246 ? 21.773 6.652 -19.410 1.00 54.92 246 TYR A N 1
ATOM 1808 C CA . TYR A 1 246 ? 20.714 6.948 -18.437 1.00 55.53 246 TYR A CA 1
ATOM 1809 C C . TYR A 1 246 ? 21.035 6.349 -17.079 1.00 47.42 246 TYR A C 1
ATOM 1810 O O . TYR A 1 246 ? 20.820 6.981 -16.053 1.00 53.09 246 TYR A O 1
ATOM 1819 N N . VAL A 1 247 ? 21.607 5.154 -17.087 1.00 53.75 247 VAL A N 1
ATOM 1820 C CA . VAL A 1 247 ? 22.153 4.564 -15.875 1.00 49.51 247 VAL A CA 1
ATOM 1821 C C . VAL A 1 247 ? 23.137 5.515 -15.227 1.00 55.76 247 VAL A C 1
ATOM 1822 O O . VAL A 1 247 ? 23.082 5.713 -14.001 1.00 56.78 247 VAL A O 1
ATOM 1826 N N . ARG A 1 248 ? 23.986 6.151 -16.047 1.00 53.21 248 ARG A N 1
ATOM 1827 C CA . ARG A 1 248 ? 24.983 7.107 -15.558 1.00 52.68 248 ARG A CA 1
ATOM 1828 C C . ARG A 1 248 ? 24.342 8.311 -14.881 1.00 51.01 248 ARG A C 1
ATOM 1829 O O . ARG A 1 248 ? 24.626 8.583 -13.723 1.00 50.07 248 ARG A O 1
ATOM 1837 N N . LEU A 1 249 ? 23.515 9.053 -15.621 1.00 53.94 249 LEU A N 1
ATOM 1838 C CA . LEU A 1 249 ? 22.833 10.247 -15.083 1.00 59.11 249 LEU A CA 1
ATOM 1839 C C . LEU A 1 249 ? 22.035 9.961 -13.804 1.00 51.46 249 LEU A C 1
ATOM 1840 O O . LEU A 1 249 ? 21.971 10.802 -12.882 1.00 46.81 249 LEU A O 1
ATOM 1845 N N . THR A 1 250 ? 21.450 8.769 -13.750 1.00 45.22 250 THR A N 1
ATOM 1846 C CA . THR A 1 250 ? 20.614 8.386 -12.616 1.00 53.80 250 THR A CA 1
ATOM 1847 C C . THR A 1 250 ? 21.483 8.087 -11.410 1.00 55.37 250 THR A C 1
ATOM 1848 O O . THR A 1 250 ? 21.148 8.464 -10.283 1.00 52.26 250 THR A O 1
ATOM 1852 N N . ALA A 1 251 ? 22.626 7.449 -11.655 1.00 53.18 251 ALA A N 1
ATOM 1853 C CA . ALA A 1 251 ? 23.587 7.188 -10.586 1.00 49.35 251 ALA A CA 1
ATOM 1854 C C . ALA A 1 251 ? 24.013 8.514 -9.980 1.00 52.14 251 ALA A C 1
ATOM 1855 O O . ALA A 1 251 ? 24.085 8.665 -8.752 1.00 54.07 251 ALA A O 1
ATOM 1857 N N . ALA A 1 252 ? 24.248 9.485 -10.853 1.00 49.94 252 ALA A N 1
ATOM 1858 C CA . ALA A 1 252 ? 24.643 10.837 -10.448 1.00 54.85 252 ALA A CA 1
ATOM 1859 C C . ALA A 1 252 ? 23.525 11.533 -9.646 1.00 53.76 252 ALA A C 1
ATOM 1860 O O . ALA A 1 252 ? 23.767 12.137 -8.599 1.00 57.95 252 ALA A O 1
ATOM 1862 N N . ARG A 1 253 ? 22.301 11.458 -10.152 1.00 57.29 253 ARG A N 1
ATOM 1863 C CA . ARG A 1 253 ? 21.129 11.910 -9.391 1.00 53.66 253 ARG A CA 1
ATOM 1864 C C . ARG A 1 253 ? 21.107 11.279 -7.989 1.00 53.37 253 ARG A C 1
ATOM 1865 O O . ARG A 1 253 ? 21.079 11.979 -6.974 1.00 53.95 253 ARG A O 1
ATOM 1873 N N . ALA A 1 254 ? 21.162 9.950 -7.955 1.00 50.87 254 ALA A N 1
ATOM 1874 C CA . ALA A 1 254 ? 21.137 9.178 -6.716 1.00 50.88 254 ALA A CA 1
ATOM 1875 C C . ALA A 1 254 ? 22.173 9.613 -5.695 1.00 57.67 254 ALA A C 1
ATOM 1876 O O . ALA A 1 254 ? 21.905 9.591 -4.483 1.00 55.77 254 ALA A O 1
ATOM 1878 N N . LEU A 1 255 ? 23.358 9.997 -6.175 1.00 58.21 255 LEU A N 1
ATOM 1879 C CA . LEU A 1 255 ? 24.434 10.421 -5.274 1.00 57.92 255 LEU A CA 1
ATOM 1880 C C . LEU A 1 255 ? 24.103 11.733 -4.565 1.00 54.83 255 LEU A C 1
ATOM 1881 O O . LEU A 1 255 ? 24.381 11.885 -3.379 1.00 55.95 255 LEU A O 1
ATOM 1886 N N . GLY A 1 256 ? 23.511 12.676 -5.288 1.00 51.80 256 GLY A N 1
ATOM 1887 C CA . GLY A 1 256 ? 23.092 13.921 -4.678 1.00 61.06 256 GLY A CA 1
ATOM 1888 C C . GLY A 1 256 ? 22.005 13.718 -3.626 1.00 66.02 256 GLY A C 1
ATOM 1889 O O . GLY A 1 256 ? 22.007 14.370 -2.584 1.00 62.57 256 GLY A O 1
ATOM 1890 N N . LYS A 1 257 ? 21.082 12.802 -3.903 1.00 64.16 257 LYS A N 1
ATOM 1891 C CA . LYS A 1 257 ? 19.971 12.510 -3.000 1.00 66.15 257 LYS A CA 1
ATOM 1892 C C . LYS A 1 257 ? 20.464 11.978 -1.663 1.00 67.33 257 LYS A C 1
ATOM 1893 O O . LYS A 1 257 ? 19.879 12.267 -0.615 1.00 69.74 257 LYS A O 1
ATOM 1899 N N . ILE A 1 258 ? 21.533 11.190 -1.711 1.00 62.57 258 ILE A N 1
ATOM 1900 C CA . ILE A 1 258 ? 22.229 10.748 -0.508 1.00 66.56 258 ILE A CA 1
ATOM 1901 C C . ILE A 1 258 ? 23.338 11.754 -0.244 1.00 74.63 258 ILE A C 1
ATOM 1902 O O . ILE A 1 258 ? 24.460 11.579 -0.724 1.00 77.18 258 ILE A O 1
ATOM 1907 N N . GLY A 1 259 ? 23.042 12.819 0.492 1.00 75.41 259 GLY A N 1
ATOM 1908 C CA . GLY A 1 259 ? 24.040 13.856 0.709 1.00 74.96 259 GLY A CA 1
ATOM 1909 C C . GLY A 1 259 ? 25.204 13.405 1.573 1.00 77.82 259 GLY A C 1
ATOM 1910 O O . GLY A 1 259 ? 25.765 12.322 1.389 1.00 71.40 259 GLY A O 1
ATOM 1911 N N . GLY A 1 260 ? 25.574 14.243 2.532 1.00 79.99 260 GLY A N 1
ATOM 1912 C CA . GLY A 1 260 ? 26.609 13.870 3.473 1.00 83.78 260 GLY A CA 1
ATOM 1913 C C . GLY A 1 260 ? 28.009 14.220 3.011 1.00 87.35 260 GLY A C 1
ATOM 1914 O O . GLY A 1 260 ? 28.200 14.863 1.972 1.00 81.00 260 GLY A O 1
ATOM 1915 N N . GLU A 1 261 ? 28.991 13.785 3.797 1.00 89.79 261 GLU A N 1
ATOM 1916 C CA . GLU A 1 261 ? 30.389 14.124 3.556 1.00 94.14 261 GLU A CA 1
ATOM 1917 C C . GLU A 1 261 ? 31.143 12.925 2.984 1.00 91.50 261 GLU A C 1
ATOM 1918 O O . GLU A 1 261 ? 32.097 13.088 2.223 1.00 91.01 261 GLU A O 1
ATOM 1924 N N . ARG A 1 262 ? 30.698 11.725 3.353 1.00 90.68 262 ARG A N 1
ATOM 1925 C CA . ARG A 1 262 ? 31.256 10.485 2.820 1.00 88.29 262 ARG A CA 1
ATOM 1926 C C . ARG A 1 262 ? 31.184 10.465 1.299 1.00 87.32 262 ARG A C 1
ATOM 1927 O O . ARG A 1 262 ? 32.102 9.992 0.629 1.00 89.61 262 ARG A O 1
ATOM 1935 N N . VAL A 1 263 ? 30.092 10.991 0.755 1.00 88.87 263 VAL A N 1
ATOM 1936 C CA . VAL A 1 263 ? 29.974 11.138 -0.688 1.00 85.96 263 VAL A CA 1
ATOM 1937 C C . VAL A 1 263 ? 30.668 12.414 -1.136 1.00 83.40 263 VAL A C 1
ATOM 1938 O O . VAL A 1 263 ? 31.136 12.493 -2.269 1.00 84.96 263 VAL A O 1
ATOM 1942 N N . ARG A 1 264 ? 30.751 13.407 -0.250 1.00 83.76 264 ARG A N 1
ATOM 1943 C CA . ARG A 1 264 ? 31.461 14.641 -0.582 1.00 86.82 264 ARG A CA 1
ATOM 1944 C C . ARG A 1 264 ? 32.970 14.387 -0.596 1.00 84.63 264 ARG A C 1
ATOM 1945 O O . ARG A 1 264 ? 33.737 15.180 -1.140 1.00 82.45 264 ARG A O 1
ATOM 1953 N N . ALA A 1 265 ? 33.375 13.267 -0.000 1.00 85.10 265 ALA A N 1
ATOM 1954 C CA . ALA A 1 265 ? 34.768 12.837 0.021 1.00 82.93 265 ALA A CA 1
ATOM 1955 C C . ALA A 1 265 ? 35.090 11.927 -1.168 1.00 86.04 265 ALA A C 1
ATOM 1956 O O . ALA A 1 265 ? 36.213 11.932 -1.682 1.00 81.72 265 ALA A O 1
ATOM 1958 N N . ALA A 1 266 ? 34.106 11.143 -1.601 1.00 83.92 266 ALA A N 1
ATOM 1959 C CA . ALA A 1 266 ? 34.245 10.371 -2.831 1.00 79.46 266 ALA A CA 1
ATOM 1960 C C . ALA A 1 266 ? 34.281 11.333 -4.010 1.00 77.83 266 ALA A C 1
ATOM 1961 O O . ALA A 1 266 ? 34.919 11.073 -5.023 1.00 75.60 266 ALA A O 1
ATOM 1963 N N . MET A 1 267 ? 33.585 12.452 -3.848 1.00 79.53 267 MET A N 1
ATOM 1964 C CA . MET A 1 267 ? 33.475 13.480 -4.869 1.00 80.01 267 MET A CA 1
ATOM 1965 C C . MET A 1 267 ? 34.749 14.318 -4.937 1.00 82.19 267 MET A C 1
ATOM 1966 O O . MET A 1 267 ? 35.088 14.887 -5.987 1.00 76.47 267 MET A O 1
ATOM 1971 N N . GLU A 1 268 ? 35.452 14.392 -3.808 1.00 82.11 268 GLU A N 1
ATOM 1972 C CA . GLU A 1 268 ? 36.700 15.148 -3.738 1.00 82.38 268 GLU A CA 1
ATOM 1973 C C . GLU A 1 268 ? 37.849 14.407 -4.410 1.00 79.00 268 GLU A C 1
ATOM 1974 O O . GLU A 1 268 ? 38.597 14.999 -5.187 1.00 80.26 268 GLU A O 1
ATOM 1980 N N . LYS A 1 269 ? 37.988 13.118 -4.114 1.00 76.12 269 LYS A N 1
ATOM 1981 C CA . LYS A 1 269 ? 39.013 12.312 -4.764 1.00 79.93 269 LYS A CA 1
ATOM 1982 C C . LYS A 1 269 ? 38.720 12.162 -6.258 1.00 80.55 269 LYS A C 1
ATOM 1983 O O . LYS A 1 269 ? 39.631 12.125 -7.079 1.00 80.04 269 LYS A O 1
ATOM 1989 N N . LEU A 1 270 ? 37.438 12.114 -6.604 1.00 80.73 270 LEU A N 1
ATOM 1990 C CA . LEU A 1 270 ? 37.030 11.894 -7.980 1.00 72.90 270 LEU A CA 1
ATOM 1991 C C . LEU A 1 270 ? 37.314 13.116 -8.841 1.00 72.44 270 LEU A C 1
ATOM 1992 O O . LEU A 1 270 ? 37.621 12.989 -10.024 1.00 73.50 270 LEU A O 1
ATOM 1997 N N . ALA A 1 271 ? 37.218 14.302 -8.251 1.00 68.78 271 ALA A N 1
ATOM 1998 C CA . ALA A 1 271 ? 37.557 15.524 -8.973 1.00 67.34 271 ALA A CA 1
ATOM 1999 C C . ALA A 1 271 ? 39.054 15.550 -9.279 1.00 75.29 271 ALA A C 1
ATOM 2000 O O . ALA A 1 271 ? 39.488 16.171 -10.258 1.00 67.26 271 ALA A O 1
ATOM 2002 N N . GLU A 1 272 ? 39.822 14.866 -8.430 1.00 74.49 272 GLU A N 1
ATOM 2003 C CA . GLU A 1 272 ? 41.281 14.835 -8.511 1.00 76.18 272 GLU A CA 1
ATOM 2004 C C . GLU A 1 272 ? 41.785 13.746 -9.442 1.00 76.01 272 GLU A C 1
ATOM 2005 O O . GLU A 1 272 ? 42.605 14.008 -10.319 1.00 80.98 272 GLU A O 1
ATOM 2011 N N . THR A 1 273 ? 41.301 12.523 -9.248 1.00 77.91 273 THR A N 1
ATOM 2012 C CA . THR A 1 273 ? 41.751 11.395 -10.064 1.00 74.69 273 THR A CA 1
ATOM 2013 C C . THR A 1 273 ? 40.698 10.852 -11.036 1.00 71.78 273 THR A C 1
ATOM 2014 O O . THR A 1 273 ? 40.745 9.684 -11.401 1.00 73.30 273 THR A O 1
ATOM 2018 N N . GLY A 1 274 ? 39.764 11.691 -11.470 1.00 71.41 274 GLY A N 1
ATOM 2019 C CA . GLY A 1 274 ? 38.700 11.219 -12.340 1.00 66.32 274 GLY A CA 1
ATOM 2020 C C . GLY A 1 274 ? 38.683 11.832 -13.729 1.00 68.84 274 GLY A C 1
ATOM 2021 O O . GLY A 1 274 ? 39.151 12.944 -13.950 1.00 68.49 274 GLY A O 1
ATOM 2022 N N . THR A 1 275 ? 38.120 11.097 -14.677 1.00 64.15 275 THR A N 1
ATOM 2023 C CA . THR A 1 275 ? 37.981 11.593 -16.033 1.00 67.65 275 THR A CA 1
ATOM 2024 C C . THR A 1 275 ? 36.541 11.370 -16.532 1.00 73.80 275 THR A C 1
ATOM 2025 O O . THR A 1 275 ? 35.762 10.623 -15.913 1.00 70.29 275 THR A O 1
ATOM 2029 N N . GLY A 1 276 ? 36.176 12.054 -17.615 1.00 66.97 276 GLY A N 1
ATOM 2030 C CA . GLY A 1 276 ? 34.872 11.867 -18.228 1.00 70.43 276 GLY A CA 1
ATOM 2031 C C . GLY A 1 276 ? 33.702 12.477 -17.476 1.00 67.81 276 GLY A C 1
ATOM 2032 O O . GLY A 1 276 ? 33.849 13.481 -16.774 1.00 65.90 276 GLY A O 1
ATOM 2033 N N . PHE A 1 277 ? 32.530 11.870 -17.650 1.00 70.16 277 PHE A N 1
ATOM 2034 C CA . PHE A 1 277 ? 31.314 12.300 -16.975 1.00 58.55 277 PHE A CA 1
ATOM 2035 C C . PHE A 1 277 ? 31.558 12.278 -15.478 1.00 60.14 277 PHE A C 1
ATOM 2036 O O . PHE A 1 277 ? 31.309 13.264 -14.787 1.00 66.09 277 PHE A O 1
ATOM 2044 N N . ALA A 1 278 ? 32.084 11.161 -14.992 1.00 54.46 278 ALA A N 1
ATOM 2045 C CA . ALA A 1 278 ? 32.328 10.978 -13.574 1.00 60.32 278 ALA A CA 1
ATOM 2046 C C . ALA A 1 278 ? 33.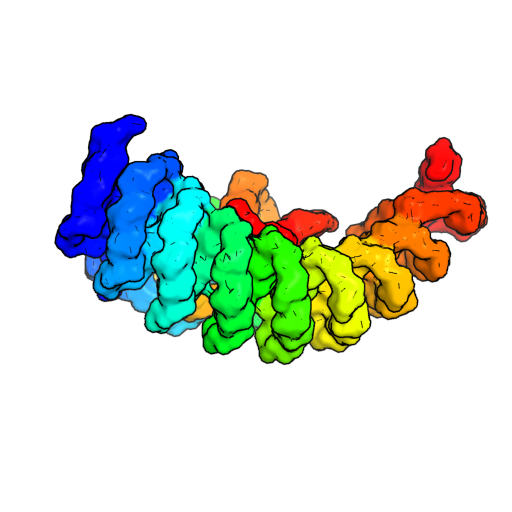125 12.114 -12.937 1.00 65.75 278 ALA A C 1
ATOM 2047 O O . ALA A 1 278 ? 32.853 12.489 -11.798 1.00 71.12 278 ALA A O 1
ATOM 2049 N N . ARG A 1 279 ? 34.087 12.677 -13.662 1.00 69.41 279 ARG A N 1
ATOM 2050 C CA . ARG A 1 279 ? 34.842 13.817 -13.133 1.00 73.23 279 ARG A CA 1
ATOM 2051 C C . ARG A 1 279 ? 33.959 15.057 -13.081 1.00 67.32 279 ARG A C 1
ATOM 2052 O O . ARG A 1 279 ? 34.038 15.850 -12.143 1.00 68.80 279 ARG A O 1
ATOM 2060 N N . LYS A 1 280 ? 33.137 15.222 -14.114 1.00 71.23 280 LYS A N 1
ATOM 2061 C CA . LYS A 1 280 ? 32.241 16.377 -14.233 1.00 73.28 280 LYS A CA 1
ATOM 2062 C C . LYS A 1 280 ? 31.202 16.472 -13.109 1.00 71.88 280 LYS A C 1
ATOM 2063 O O . LYS A 1 280 ? 30.877 17.568 -12.640 1.00 74.85 280 LYS A O 1
ATOM 2069 N N . VAL A 1 281 ? 30.671 15.338 -12.673 1.00 66.45 281 VAL A N 1
ATOM 2070 C CA . VAL A 1 281 ? 29.650 15.407 -11.632 1.00 69.37 281 VAL A CA 1
ATOM 2071 C C . VAL A 1 281 ? 30.332 15.707 -10.317 1.00 74.96 281 VAL A C 1
ATOM 2072 O O . VAL A 1 281 ? 29.729 16.295 -9.417 1.00 78.95 281 VAL A O 1
ATOM 2076 N N . ALA A 1 282 ? 31.601 15.314 -10.224 1.00 71.61 282 ALA A N 1
ATOM 2077 C CA . ALA A 1 282 ? 32.387 15.522 -9.020 1.00 75.13 282 ALA A CA 1
ATOM 2078 C C . ALA A 1 282 ? 32.596 17.005 -8.761 1.00 79.29 282 ALA A C 1
ATOM 2079 O O . ALA A 1 282 ? 32.271 17.504 -7.684 1.00 77.48 282 ALA A O 1
ATOM 2081 N N . VAL A 1 283 ? 33.145 17.703 -9.752 1.00 77.45 283 VAL A N 1
ATOM 2082 C CA . VAL A 1 283 ? 33.334 19.142 -9.634 1.00 81.29 283 VAL A CA 1
ATOM 2083 C C . VAL A 1 283 ? 32.010 19.871 -9.385 1.00 81.12 283 VAL A C 1
ATOM 2084 O O . VAL A 1 283 ? 31.903 20.663 -8.450 1.00 84.32 283 VAL A O 1
ATOM 2088 N N . ASN A 1 284 ? 30.999 19.577 -10.197 1.00 82.58 284 ASN A N 1
ATOM 2089 C CA . ASN A 1 284 ? 29.697 20.232 -10.062 1.00 85.34 284 ASN A CA 1
ATOM 2090 C C . ASN A 1 284 ? 29.037 20.015 -8.701 1.00 82.27 284 ASN A C 1
ATOM 2091 O O . ASN A 1 284 ? 28.499 20.953 -8.121 1.00 81.78 284 ASN A O 1
ATOM 2096 N N . TYR A 1 285 ? 29.104 18.790 -8.186 1.00 81.67 285 TYR A N 1
ATOM 2097 C CA . TYR A 1 285 ? 28.594 18.506 -6.849 1.00 83.14 285 TYR A CA 1
ATOM 2098 C C . TYR A 1 285 ? 29.329 19.331 -5.809 1.00 87.46 285 TYR A C 1
ATOM 2099 O O . TYR A 1 285 ? 28.707 19.972 -4.962 1.00 87.62 285 TYR A O 1
ATOM 2108 N N . LEU A 1 286 ? 30.657 19.296 -5.870 1.00 83.96 286 LEU A N 1
ATOM 2109 C CA . LEU A 1 286 ? 31.477 20.086 -4.963 1.00 86.00 286 LEU A CA 1
ATOM 2110 C C . LEU A 1 286 ? 31.151 21.573 -5.115 1.00 88.13 286 LEU A C 1
ATOM 2111 O O . LEU A 1 286 ? 31.085 22.305 -4.125 1.00 89.39 286 LEU A O 1
ATOM 2116 N N . GLU A 1 287 ? 30.937 22.003 -6.358 1.00 87.47 287 GLU A N 1
ATOM 2117 C CA . GLU A 1 287 ? 30.569 23.387 -6.654 1.00 88.44 287 GLU A CA 1
ATOM 2118 C C . GLU A 1 287 ? 29.296 23.759 -5.916 1.00 89.44 287 GLU A C 1
ATOM 2119 O O . GLU A 1 287 ? 29.178 24.857 -5.371 1.00 91.26 287 GLU A O 1
ATOM 2125 N N . THR A 1 288 ? 28.337 22.841 -5.917 1.00 88.94 288 THR A N 1
ATOM 2126 C CA . THR A 1 288 ? 27.174 22.954 -5.054 1.00 92.72 288 THR A CA 1
ATOM 2127 C C . THR A 1 288 ? 27.611 22.459 -3.681 1.00 93.67 288 THR A C 1
ATOM 2128 O O . THR A 1 288 ? 28.603 22.940 -3.131 1.00 94.80 288 THR A O 1
ATOM 2132 N N . HIS A 1 289 ? 26.886 21.485 -3.143 1.00 92.46 289 HIS A N 1
ATOM 2133 C CA . HIS A 1 289 ? 27.298 20.811 -1.918 1.00 92.74 289 HIS A CA 1
ATOM 2134 C C . HIS A 1 289 ? 26.620 19.450 -1.806 1.00 92.64 289 HIS A C 1
ATOM 2135 O O . HIS A 1 289 ? 25.649 19.167 -2.516 1.00 94.63 289 HIS A O 1
ATOM 2142 N N . ALA B 2 2 ? -5.114 9.987 -46.419 1.00 100.08 2 ALA B N 1
ATOM 2143 C CA . ALA B 2 2 ? -5.204 8.548 -46.645 1.00 103.03 2 ALA B CA 1
ATOM 2144 C C . ALA B 2 2 ? -5.760 7.821 -45.420 1.00 107.17 2 ALA B C 1
ATOM 2145 O O . ALA B 2 2 ? -5.744 8.369 -44.313 1.00 108.82 2 ALA B O 1
ATOM 2147 N N . PHE B 2 3 ? -6.253 6.596 -45.631 1.00 107.04 3 PHE B N 1
ATOM 2148 C CA . PHE B 2 3 ? -6.835 5.770 -44.561 1.00 103.70 3 PHE B CA 1
ATOM 2149 C C . PHE B 2 3 ? -7.205 4.329 -44.976 1.00 103.21 3 PHE B C 1
ATOM 2150 O O . PHE B 2 3 ? -8.321 3.877 -44.712 1.00 102.32 3 PHE B O 1
ATOM 2158 N N . LEU B 2 4 ? -6.280 3.599 -45.601 1.00 101.19 4 LEU B N 1
ATOM 2159 C CA . LEU B 2 4 ? -6.580 2.222 -46.031 1.00 99.56 4 LEU B CA 1
ATOM 2160 C C . LEU B 2 4 ? -5.554 1.159 -45.597 1.00 92.77 4 LEU B C 1
ATOM 2161 O O . LEU B 2 4 ? -4.372 1.446 -45.401 1.00 86.84 4 LEU B O 1
ATOM 2166 N N . ILE B 2 5 ? -6.036 -0.073 -45.460 1.00 89.99 5 ILE B N 1
ATOM 2167 C CA . ILE B 2 5 ? -5.222 -1.197 -45.013 1.00 89.63 5 ILE B CA 1
ATOM 2168 C C . ILE B 2 5 ? -4.687 -2.048 -46.181 1.00 95.19 5 ILE B C 1
ATOM 2169 O O . ILE B 2 5 ? -5.266 -2.065 -47.277 1.00 89.81 5 ILE B O 1
ATOM 2174 N N . VAL B 2 6 ? -3.570 -2.735 -45.938 1.00 90.04 6 VAL B N 1
ATOM 2175 C CA . VAL B 2 6 ? -3.005 -3.683 -46.893 1.00 86.22 6 VAL B CA 1
ATOM 2176 C C . VAL B 2 6 ? -2.627 -4.973 -46.168 1.00 86.58 6 VAL B C 1
ATOM 2177 O O . VAL B 2 6 ? -1.894 -4.936 -45.182 1.00 82.92 6 VAL B O 1
ATOM 2181 N N . LYS B 2 7 ? -3.126 -6.110 -46.648 1.00 90.90 7 LYS B N 1
ATOM 2182 C CA . LYS B 2 7 ? -2.760 -7.407 -46.072 1.00 91.36 7 LYS B CA 1
ATOM 2183 C C . LYS B 2 7 ? -1.792 -8.170 -46.985 1.00 95.45 7 LYS B C 1
ATOM 2184 O O . LYS B 2 7 ? -1.187 -7.585 -47.887 1.00 98.76 7 LYS B O 1
ATOM 2190 N N . GLY B 2 8 ? -1.643 -9.472 -46.749 1.00 95.72 8 GLY B N 1
ATOM 2191 C CA . GLY B 2 8 ? -0.788 -10.301 -47.585 1.00 99.26 8 GLY B CA 1
ATOM 2192 C C . GLY B 2 8 ? 0.416 -10.874 -46.859 1.00 94.77 8 GLY B C 1
ATOM 2193 O O . GLY B 2 8 ? 0.667 -12.080 -46.914 1.00 95.21 8 GLY B O 1
ATOM 2194 N N . PRO B 2 26 ? -22.614 -10.385 -33.068 1.00 81.92 26 PRO B N 1
ATOM 2195 C CA . PRO B 2 26 ? -21.416 -9.756 -32.518 1.00 79.52 26 PRO B CA 1
ATOM 2196 C C . PRO B 2 26 ? -21.427 -8.234 -32.600 1.00 82.36 26 PRO B C 1
ATOM 2197 O O . PRO B 2 26 ? -21.872 -7.629 -33.582 1.00 79.69 26 PRO B O 1
ATOM 2201 N N . SER B 2 27 ? -20.919 -7.625 -31.538 1.00 74.58 27 SER B N 1
ATOM 2202 C CA . SER B 2 27 ? -20.739 -6.191 -31.478 1.00 74.63 27 SER B CA 1
ATOM 2203 C C . SER B 2 27 ? -19.532 -5.786 -32.319 1.00 72.94 27 SER B C 1
ATOM 2204 O O . SER B 2 27 ? -19.451 -4.661 -32.822 1.00 68.47 27 SER B O 1
ATOM 2207 N N . ALA B 2 28 ? -18.599 -6.716 -32.482 1.00 70.53 28 ALA B N 1
ATOM 2208 C CA . ALA B 2 28 ? -17.430 -6.456 -33.304 1.00 69.71 28 ALA B CA 1
ATOM 2209 C C . ALA B 2 28 ? -17.858 -6.060 -34.717 1.00 76.12 28 ALA B C 1
ATOM 2210 O O . ALA B 2 28 ? -17.277 -5.157 -35.327 1.00 75.08 28 ALA B O 1
ATOM 2212 N N . ILE B 2 29 ? -18.901 -6.715 -35.219 1.00 77.78 29 ILE B N 1
ATOM 2213 C CA . ILE B 2 29 ? -19.427 -6.403 -36.548 1.00 77.73 29 ILE B CA 1
ATOM 2214 C C . ILE B 2 29 ? -20.167 -5.068 -36.567 1.00 73.45 29 ILE B C 1
ATOM 2215 O O . ILE B 2 29 ? -19.889 -4.204 -37.397 1.00 75.65 29 ILE B O 1
ATOM 2220 N N . ALA B 2 30 ? -21.100 -4.889 -35.643 1.00 76.61 30 ALA B N 1
ATOM 2221 C CA . ALA B 2 30 ? -21.745 -3.592 -35.501 1.00 73.85 30 ALA B CA 1
ATOM 2222 C C . ALA B 2 30 ? -20.710 -2.459 -35.340 1.00 75.45 30 ALA B C 1
ATOM 2223 O O . ALA B 2 30 ? -20.902 -1.360 -35.867 1.00 79.08 30 ALA B O 1
ATOM 2225 N N . PHE B 2 31 ? -19.601 -2.733 -34.650 1.00 72.74 31 PHE B N 1
ATOM 2226 C CA . PHE B 2 31 ? -18.582 -1.704 -34.442 1.00 67.21 31 PHE B CA 1
ATOM 2227 C C . PHE B 2 31 ? -17.809 -1.335 -35.716 1.00 71.36 31 PHE B C 1
ATOM 2228 O O . PHE B 2 31 ? -17.737 -0.161 -36.083 1.00 69.83 31 PHE B O 1
ATOM 2236 N N . LEU B 2 32 ? -17.203 -2.336 -36.353 1.00 72.35 32 LEU B N 1
ATOM 2237 C CA . LEU B 2 32 ? -16.434 -2.146 -37.577 1.00 71.25 32 LEU B CA 1
ATOM 2238 C C . LEU B 2 32 ? -17.245 -1.435 -38.660 1.00 73.02 32 LEU B C 1
ATOM 2239 O O . LEU B 2 32 ? -16.737 -0.556 -39.353 1.00 72.66 32 LEU B O 1
ATOM 2244 N N . LYS B 2 33 ? -18.508 -1.831 -38.785 1.00 77.06 33 LYS B N 1
ATOM 2245 C CA . LYS B 2 33 ? -19.460 -1.250 -39.737 1.00 78.64 33 LYS B CA 1
ATOM 2246 C C . LYS B 2 33 ? -19.405 0.281 -39.838 1.00 79.68 33 LYS B C 1
ATOM 2247 O O . LYS B 2 33 ? -19.471 0.831 -40.938 1.00 85.71 33 LYS B O 1
ATOM 2253 N N . GLN B 2 34 ? -19.269 0.956 -38.698 1.00 74.82 34 GLN B N 1
ATOM 2254 C C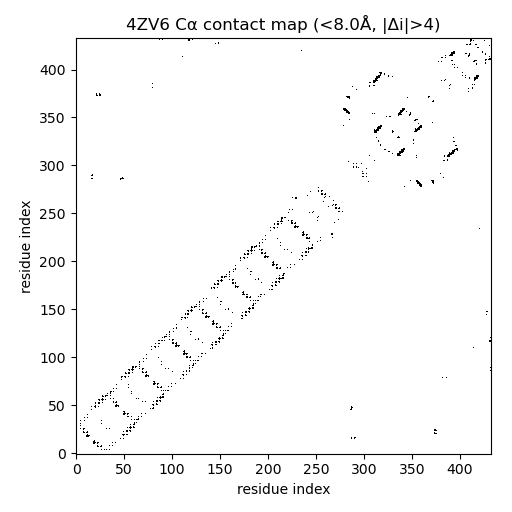A . GLN B 2 34 ? -19.296 2.423 -38.634 1.00 75.81 34 GLN B CA 1
ATOM 2255 C C . GLN B 2 34 ? -18.321 3.127 -39.592 1.00 86.65 34 GLN B C 1
ATOM 2256 O O . GLN B 2 34 ? -18.580 4.253 -40.026 1.00 81.08 34 GLN B O 1
ATOM 2262 N N . PHE B 2 35 ? -17.198 2.479 -39.907 1.00 85.04 35 PHE B N 1
ATOM 2263 C CA . PHE B 2 35 ? -16.288 3.009 -40.918 1.00 87.05 35 PHE B CA 1
ATOM 2264 C C . PHE B 2 35 ? -16.256 2.096 -42.135 1.00 90.97 35 PHE B C 1
ATOM 2265 O O . PHE B 2 35 ? -15.881 2.517 -43.228 1.00 93.59 35 PHE B O 1
ATOM 2273 N N . HIS B 2 39 ? -20.335 -2.855 -45.260 1.00 110.11 39 HIS B N 1
ATOM 2274 C CA . HIS B 2 39 ? -20.878 -3.881 -44.371 1.00 109.35 39 HIS B CA 1
ATOM 2275 C C . HIS B 2 39 ? -20.490 -5.282 -44.836 1.00 109.84 39 HIS B C 1
ATOM 2276 O O . HIS B 2 39 ? -20.636 -6.254 -44.095 1.00 110.87 39 HIS B O 1
ATOM 2283 N N . GLU B 2 40 ? -20.007 -5.384 -46.071 1.00 109.09 40 GLU B N 1
ATOM 2284 C CA . GLU B 2 40 ? -19.530 -6.656 -46.594 1.00 108.45 40 GLU B CA 1
ATOM 2285 C C . GLU B 2 40 ? -18.014 -6.701 -46.457 1.00 108.16 40 GLU B C 1
ATOM 2286 O O . GLU B 2 40 ? -17.437 -7.748 -46.164 1.00 108.18 40 GLU B O 1
ATOM 2292 N N . LYS B 2 41 ? -17.384 -5.545 -46.658 1.00 108.65 41 LYS B N 1
ATOM 2293 C CA . LYS B 2 41 ? -15.941 -5.398 -46.540 1.00 104.00 41 LYS B CA 1
ATOM 2294 C C . LYS B 2 41 ? -15.601 -5.100 -45.089 1.00 108.88 41 LYS B C 1
ATOM 2295 O O . LYS B 2 41 ? -14.439 -5.155 -44.683 1.00 108.53 41 LYS B O 1
ATOM 2301 N N . ALA B 2 42 ? -16.628 -4.767 -44.313 1.00 106.16 42 ALA B N 1
ATOM 2302 C CA . ALA B 2 42 ? -16.471 -4.619 -42.879 1.00 103.05 42 ALA B CA 1
ATOM 2303 C C . ALA B 2 42 ? -16.193 -6.000 -42.318 1.00 101.99 42 ALA B C 1
ATOM 2304 O O . ALA B 2 42 ? -15.292 -6.185 -41.503 1.00 100.62 42 ALA B O 1
ATOM 2306 N N . GLU B 2 43 ? -16.973 -6.973 -42.776 1.00 105.02 43 GLU B N 1
ATOM 2307 C CA . GLU B 2 43 ? -16.823 -8.352 -42.336 1.00 106.94 43 GLU B CA 1
ATOM 2308 C C . GLU B 2 43 ? -15.523 -8.943 -42.880 1.00 108.01 43 GLU B C 1
ATOM 2309 O O . GLU B 2 43 ? -14.905 -9.795 -42.236 1.00 108.30 43 GLU B O 1
ATOM 2315 N N . ARG B 2 44 ? -15.111 -8.481 -44.061 1.00 106.91 44 ARG B N 1
ATOM 2316 C CA . ARG B 2 44 ? -13.850 -8.919 -44.665 1.00 109.52 44 ARG B CA 1
ATOM 2317 C C . ARG B 2 44 ? -12.650 -8.360 -43.914 1.00 107.86 44 ARG B C 1
ATOM 2318 O O . ARG B 2 44 ? -11.733 -9.096 -43.537 1.00 108.14 44 ARG B O 1
ATOM 2326 N N . PHE B 2 45 ? -12.659 -7.049 -43.700 1.00 108.25 45 PHE B N 1
ATOM 2327 C CA . PHE B 2 45 ? -11.596 -6.398 -42.946 1.00 107.75 45 PHE B CA 1
ATOM 2328 C C . PHE B 2 45 ? -11.833 -6.553 -41.438 1.00 104.07 45 PHE B C 1
ATOM 2329 O O . PHE B 2 45 ? -11.304 -5.793 -40.629 1.00 101.64 45 PHE B O 1
ATOM 2337 N N . PHE B 2 46 ? -12.648 -7.548 -41.089 1.00 104.06 46 PHE B N 1
ATOM 2338 C CA . PHE B 2 46 ? -12.754 -8.068 -39.731 1.00 102.70 46 PHE B CA 1
ATOM 2339 C C . PHE B 2 46 ? -11.981 -9.376 -39.657 1.00 102.64 46 PHE B C 1
ATOM 2340 O O . PHE B 2 46 ? -11.181 -9.582 -38.745 1.00 102.46 46 PHE B O 1
ATOM 2348 N N . GLU B 2 47 ? -12.221 -10.253 -40.632 1.00 105.30 47 GLU B N 1
ATOM 2349 C CA . GLU B 2 47 ? -11.475 -11.506 -40.769 1.00 104.69 47 GLU B CA 1
ATOM 2350 C C . GLU B 2 47 ? -9.973 -11.238 -40.850 1.00 104.00 47 GLU B C 1
ATOM 2351 O O . GLU B 2 47 ? -9.156 -12.104 -40.526 1.00 104.48 47 GLU B O 1
ATOM 2357 N N . LEU B 2 48 ? -9.626 -10.039 -41.311 1.00 101.05 48 LEU B N 1
ATOM 2358 C CA . LEU B 2 48 ? -8.277 -9.514 -41.204 1.00 98.34 48 LEU B CA 1
ATOM 2359 C C . LEU B 2 48 ? -7.776 -9.726 -39.779 1.00 100.06 48 LEU B C 1
ATOM 2360 O O . LEU B 2 48 ? -6.897 -10.550 -39.535 1.00 98.88 48 LEU B O 1
ATOM 2365 N N . LEU B 2 49 ? -8.370 -8.986 -38.846 1.00 101.16 49 LEU B N 1
ATOM 2366 C CA . LEU B 2 49 ? -7.939 -8.949 -37.449 1.00 96.61 49 LEU B CA 1
ATOM 2367 C C . LEU B 2 49 ? -7.938 -10.319 -36.771 1.00 98.05 49 LEU B C 1
ATOM 2368 O O . LEU B 2 49 ? -7.189 -10.550 -35.815 1.00 93.35 49 LEU B O 1
ATOM 2373 N N . VAL B 2 50 ? -8.773 -11.225 -37.273 1.00 97.00 50 VAL B N 1
ATOM 2374 C CA . VAL B 2 50 ? -8.892 -12.560 -36.697 1.00 99.69 50 VAL B CA 1
ATOM 2375 C C . VAL B 2 50 ? -7.775 -13.498 -37.161 1.00 99.37 50 VAL B C 1
ATOM 2376 O O . VAL B 2 50 ? -7.026 -14.029 -36.337 1.00 96.18 50 VAL B O 1
ATOM 2380 N N . ARG B 2 51 ? -7.679 -13.693 -38.478 1.00 99.51 51 ARG B N 1
ATOM 2381 C CA . ARG B 2 51 ? -6.740 -14.649 -39.081 1.00 104.55 51 ARG B CA 1
ATOM 2382 C C . ARG B 2 51 ? -5.341 -14.590 -38.467 1.00 101.29 51 ARG B C 1
ATOM 2383 O O . ARG B 2 51 ? -4.897 -15.540 -37.814 1.00 95.62 51 ARG B O 1
ATOM 2391 N N . GLU B 2 52 ? -4.669 -13.460 -38.659 1.00 99.55 52 GLU B N 1
ATOM 2392 C CA . GLU B 2 52 ? -3.308 -13.289 -38.170 1.00 100.64 52 GLU B CA 1
ATOM 2393 C C . GLU B 2 52 ? -3.257 -13.100 -36.651 1.00 98.11 52 GLU B C 1
ATOM 2394 O O . GLU B 2 52 ? -2.442 -13.736 -35.969 1.00 93.57 52 GLU B O 1
ATOM 2400 N N . GLY B 2 53 ? -4.132 -12.239 -36.131 1.00 94.79 53 GLY B N 1
ATOM 2401 C CA . GLY B 2 53 ? -4.181 -11.960 -34.706 1.00 87.92 53 GLY B CA 1
ATOM 2402 C C . GLY B 2 53 ? -2.867 -11.397 -34.198 1.00 79.55 53 GLY B C 1
ATOM 2403 O O . GLY B 2 53 ? -2.150 -12.051 -33.442 1.00 77.94 53 GLY B O 1
ATOM 2404 N N . VAL B 2 54 ? -2.554 -10.178 -34.624 1.00 80.09 54 VAL B N 1
ATOM 2405 C CA . VAL B 2 54 ? -1.260 -9.567 -34.338 1.00 78.99 54 VAL B CA 1
ATOM 2406 C C . VAL B 2 54 ? -0.993 -9.409 -32.842 1.00 74.14 54 VAL B C 1
ATOM 2407 O O . VAL B 2 54 ? -1.918 -9.287 -32.047 1.00 71.98 54 VAL B O 1
ATOM 2411 N N . GLU B 2 55 ? 0.279 -9.444 -32.465 1.00 77.69 55 GLU B N 1
ATOM 2412 C CA . GLU B 2 55 ? 0.675 -9.242 -31.076 1.00 76.54 55 GLU B CA 1
ATOM 2413 C C . GLU B 2 55 ? 1.210 -7.834 -30.881 1.00 71.76 55 GLU B C 1
ATOM 2414 O O . GLU B 2 55 ? 1.527 -7.436 -29.765 1.00 73.63 55 GLU B O 1
ATOM 2420 N N . ALA B 2 56 ? 1.325 -7.082 -31.966 1.00 70.42 56 ALA B N 1
ATOM 2421 C CA . ALA B 2 56 ? 1.941 -5.770 -31.876 1.00 72.58 56 ALA B CA 1
ATOM 2422 C C . ALA B 2 56 ? 1.506 -4.838 -32.990 1.00 68.25 56 ALA B C 1
ATOM 2423 O O . ALA B 2 56 ? 1.332 -5.248 -34.130 1.00 71.21 56 ALA B O 1
ATOM 2425 N N . ILE B 2 57 ? 1.335 -3.572 -32.637 1.00 66.55 57 ILE B N 1
ATOM 2426 C CA . ILE B 2 57 ? 1.078 -2.528 -33.603 1.00 65.30 57 ILE B CA 1
ATOM 2427 C C . ILE B 2 57 ? 2.219 -1.528 -33.513 1.00 67.71 57 ILE B C 1
ATOM 2428 O O . ILE B 2 57 ? 2.562 -1.074 -32.426 1.00 69.30 57 ILE B O 1
ATOM 2433 N N . ILE B 2 58 ? 2.813 -1.192 -34.651 1.00 67.32 58 ILE B N 1
ATOM 2434 C CA . ILE B 2 58 ? 3.839 -0.159 -34.686 1.00 70.50 58 ILE B CA 1
ATOM 2435 C C . ILE B 2 58 ? 3.185 1.150 -35.073 1.00 67.69 58 ILE B C 1
ATOM 2436 O O . ILE B 2 58 ? 2.302 1.169 -35.922 1.00 69.83 58 ILE B O 1
ATOM 2441 N N . ILE B 2 59 ? 3.598 2.245 -34.449 1.00 65.57 59 ILE B N 1
ATOM 2442 C CA . ILE B 2 59 ? 3.085 3.542 -34.853 1.00 69.17 59 ILE B CA 1
ATOM 2443 C C . ILE B 2 59 ? 4.238 4.438 -35.250 1.00 69.91 59 ILE B C 1
ATOM 2444 O O . ILE B 2 59 ? 5.130 4.695 -34.448 1.00 67.88 59 ILE B O 1
ATOM 2449 N N . ALA B 2 60 ? 4.206 4.922 -36.486 1.00 68.00 60 ALA B N 1
ATOM 2450 C CA . ALA B 2 60 ? 5.306 5.701 -37.015 1.00 72.56 60 ALA B CA 1
ATOM 2451 C C . ALA B 2 60 ? 4.809 6.850 -37.877 1.00 75.64 60 ALA B C 1
ATOM 2452 O O . ALA B 2 60 ? 3.605 7.008 -38.079 1.00 72.73 60 ALA B O 1
ATOM 2454 N N . ARG B 2 61 ? 5.747 7.654 -38.376 1.00 83.56 61 ARG B N 1
ATOM 2455 C CA . ARG B 2 61 ? 5.416 8.787 -39.240 1.00 88.07 61 ARG B CA 1
ATOM 2456 C C . ARG B 2 61 ? 5.490 8.444 -40.735 1.00 90.45 61 ARG B C 1
ATOM 2457 O O . ARG B 2 61 ? 4.749 9.012 -41.542 1.00 91.56 61 ARG B O 1
ATOM 2465 N N . GLY B 2 62 ? 6.374 7.516 -41.099 1.00 91.53 62 GLY B N 1
ATOM 2466 C CA . GLY B 2 62 ? 6.503 7.093 -42.486 1.00 87.98 62 GLY B CA 1
ATOM 2467 C C . GLY B 2 62 ? 7.936 6.898 -42.948 1.00 96.44 62 GLY B C 1
ATOM 2468 O O . GLY B 2 62 ? 8.568 7.815 -43.480 1.00 98.26 62 GLY B O 1
ATOM 2469 N N . GLU B 2 65 ? 12.377 6.062 -42.647 1.00 95.57 65 GLU B N 1
ATOM 2470 C CA . GLU B 2 65 ? 12.190 4.636 -42.912 1.00 95.99 65 GLU B CA 1
ATOM 2471 C C . GLU B 2 65 ? 13.117 3.794 -42.034 1.00 95.49 65 GLU B C 1
ATOM 2472 O O . GLU B 2 65 ? 12.888 2.601 -41.831 1.00 94.63 65 GLU B O 1
ATOM 2478 N N . ARG B 2 66 ? 14.166 4.422 -41.512 1.00 97.81 66 ARG B N 1
ATOM 2479 C CA . ARG B 2 66 ? 15.023 3.774 -40.525 1.00 96.11 66 ARG B CA 1
ATOM 2480 C C . ARG B 2 66 ? 14.225 3.531 -39.239 1.00 94.91 66 ARG B C 1
ATOM 2481 O O . ARG B 2 66 ? 14.406 2.519 -38.558 1.00 91.95 66 ARG B O 1
ATOM 2489 N N . GLU B 2 67 ? 13.337 4.467 -38.918 1.00 92.73 67 GLU B N 1
ATOM 2490 C CA . GLU B 2 67 ? 12.424 4.313 -37.783 1.00 94.64 67 GLU B CA 1
ATOM 2491 C C . GLU B 2 67 ? 11.718 2.959 -37.812 1.00 87.93 67 GLU B C 1
ATOM 2492 O O . GLU B 2 67 ? 11.537 2.310 -36.782 1.00 85.62 67 GLU B O 1
ATOM 2498 N N . ILE B 2 68 ? 11.352 2.532 -39.014 1.00 90.14 68 ILE B N 1
ATOM 2499 C CA . ILE B 2 68 ? 10.590 1.310 -39.212 1.00 88.70 68 ILE B CA 1
ATOM 2500 C C . ILE B 2 68 ? 11.431 0.047 -39.064 1.00 89.66 68 ILE B C 1
ATOM 2501 O O . ILE B 2 68 ? 10.960 -0.943 -38.499 1.00 88.77 68 ILE B O 1
ATOM 2506 N N . GLU B 2 69 ? 12.668 0.075 -39.568 1.00 91.46 69 GLU B N 1
ATOM 2507 C CA . GLU B 2 69 ? 13.532 -1.105 -39.486 1.00 91.20 69 GLU B CA 1
ATOM 2508 C C . GLU B 2 69 ? 13.785 -1.445 -38.027 1.00 87.07 69 GLU B C 1
ATOM 2509 O O . GLU B 2 69 ? 13.777 -2.616 -37.640 1.00 85.31 69 GLU B O 1
ATOM 2515 N N . GLN B 2 70 ? 13.983 -0.401 -37.226 1.00 85.11 70 GLN B N 1
ATOM 2516 C CA . GLN B 2 70 ? 14.138 -0.537 -35.790 1.00 89.32 70 GLN B CA 1
ATOM 2517 C C . GLN B 2 70 ? 12.923 -1.223 -35.205 1.00 87.16 70 GLN B C 1
ATOM 2518 O O . GLN B 2 70 ? 12.999 -2.365 -34.740 1.00 85.64 70 GLN B O 1
ATOM 2524 N N . ALA B 2 71 ? 11.802 -0.508 -35.252 1.00 85.88 71 ALA B N 1
ATOM 2525 C CA . ALA B 2 71 ? 10.553 -0.960 -34.664 1.00 82.60 71 ALA B CA 1
ATOM 2526 C C . ALA B 2 71 ? 10.214 -2.395 -35.041 1.00 83.96 71 ALA B C 1
ATOM 2527 O O . ALA B 2 71 ? 9.719 -3.152 -34.214 1.00 83.05 71 ALA B O 1
ATOM 2529 N N . ALA B 2 72 ? 10.507 -2.770 -36.283 1.00 89.94 72 ALA B N 1
ATOM 2530 C CA . ALA B 2 72 ? 10.234 -4.122 -36.759 1.00 85.56 72 ALA B CA 1
ATOM 2531 C C . ALA B 2 72 ? 11.038 -5.165 -35.987 1.00 85.43 72 ALA B C 1
ATOM 2532 O O .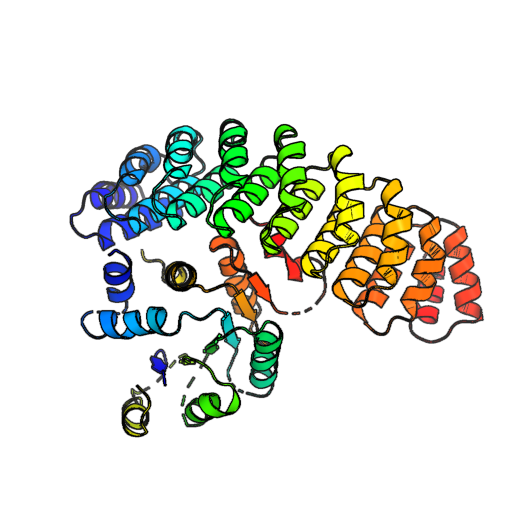 ALA B 2 72 ? 10.499 -6.172 -35.532 1.00 85.32 72 ALA B O 1
ATOM 2534 N N . LYS B 2 73 ? 12.332 -4.930 -35.837 1.00 89.34 73 LYS B N 1
ATOM 2535 C CA . LYS B 2 73 ? 13.154 -5.904 -35.133 1.00 91.80 73 LYS B CA 1
ATOM 2536 C C . LYS B 2 73 ? 13.187 -5.636 -33.631 1.00 89.41 73 LYS B C 1
ATOM 2537 O O . LYS B 2 73 ? 13.599 -6.492 -32.844 1.00 90.59 73 LYS B O 1
ATOM 2543 N N . LEU B 2 74 ? 12.718 -4.458 -33.234 1.00 86.35 74 LEU B N 1
ATOM 2544 C CA . LEU B 2 74 ? 12.450 -4.206 -31.827 1.00 83.75 74 LEU B CA 1
ATOM 2545 C C . LEU B 2 74 ? 11.254 -5.053 -31.415 1.00 82.33 74 LEU B C 1
ATOM 2546 O O . LEU B 2 74 ? 11.256 -5.681 -30.362 1.00 82.74 74 LEU B O 1
ATOM 2551 N N . ALA B 2 75 ? 10.236 -5.068 -32.265 1.00 82.94 75 ALA B N 1
ATOM 2552 C CA . ALA B 2 75 ? 9.070 -5.910 -32.048 1.00 86.01 75 ALA B CA 1
ATOM 2553 C C . ALA B 2 75 ? 9.444 -7.379 -32.186 1.00 87.81 75 ALA B C 1
ATOM 2554 O O . ALA B 2 75 ? 8.929 -8.237 -31.466 1.00 89.15 75 ALA B O 1
ATOM 2556 N N . ARG B 2 76 ? 10.336 -7.658 -33.130 1.00 87.86 76 ARG B N 1
ATOM 2557 C CA . ARG B 2 76 ? 10.781 -9.019 -33.398 1.00 93.70 76 ARG B CA 1
ATOM 2558 C C . ARG B 2 76 ? 11.592 -9.545 -32.214 1.00 91.96 76 ARG B C 1
ATOM 2559 O O . ARG B 2 76 ? 11.673 -10.753 -31.989 1.00 91.83 76 ARG B O 1
ATOM 2567 N N . GLU B 2 77 ? 12.167 -8.622 -31.447 1.00 87.95 77 GLU B N 1
ATOM 2568 C CA . GLU B 2 77 ? 12.916 -8.968 -30.244 1.00 87.92 77 GLU B CA 1
ATOM 2569 C C . GLU B 2 77 ? 12.046 -9.700 -29.220 1.00 90.64 77 GLU B C 1
ATOM 2570 O O . GLU B 2 77 ? 12.558 -10.446 -28.387 1.00 91.32 77 GLU B O 1
ATOM 2576 N N . LYS B 2 78 ? 10.734 -9.486 -29.286 1.00 88.73 78 LYS B N 1
ATOM 2577 C CA . LYS B 2 78 ? 9.793 -10.202 -28.433 1.00 82.12 78 LYS B CA 1
ATOM 2578 C C . LYS B 2 78 ? 9.011 -11.241 -29.234 1.00 88.84 78 LYS B C 1
ATOM 2579 O O . LYS B 2 78 ? 7.974 -11.739 -28.784 1.00 87.41 78 LYS B O 1
ATOM 2585 N N . GLY B 2 79 ? 9.509 -11.558 -30.427 1.00 91.96 79 GLY B N 1
ATOM 2586 C CA . GLY B 2 79 ? 8.881 -12.545 -31.289 1.00 91.17 79 GLY B CA 1
ATOM 2587 C C . GLY B 2 79 ? 7.446 -12.201 -31.634 1.00 90.63 79 GLY B C 1
ATOM 2588 O O . GLY B 2 79 ? 6.606 -13.084 -31.832 1.00 90.07 79 GLY B O 1
ATOM 2589 N N . PHE B 2 80 ? 7.158 -10.908 -31.706 1.00 88.27 80 PHE B N 1
ATOM 2590 C CA . PHE B 2 80 ? 5.803 -10.463 -31.983 1.00 85.92 80 PHE B CA 1
ATOM 2591 C C . PHE B 2 80 ? 5.512 -10.376 -33.472 1.00 85.85 80 PHE B C 1
ATOM 2592 O O . PHE B 2 80 ? 6.185 -9.646 -34.201 1.00 90.96 80 PHE B O 1
ATOM 2600 N N . GLU B 2 81 ? 4.509 -11.129 -33.914 1.00 83.72 81 GLU B N 1
ATOM 2601 C CA . GLU B 2 81 ? 3.928 -10.950 -35.239 1.00 83.50 81 GLU B CA 1
ATOM 2602 C C . GLU B 2 81 ? 3.115 -9.657 -35.203 1.00 84.41 81 GLU B C 1
ATOM 2603 O O . GLU B 2 81 ? 2.272 -9.472 -34.321 1.00 81.26 81 GLU B O 1
ATOM 2609 N N . ALA B 2 82 ? 3.365 -8.755 -36.147 1.00 83.88 82 ALA B N 1
ATOM 2610 C CA . ALA B 2 82 ? 2.933 -7.373 -35.961 1.00 80.67 82 ALA B CA 1
ATOM 2611 C C . ALA B 2 82 ? 2.199 -6.697 -37.120 1.00 79.44 82 ALA B C 1
ATOM 2612 O O . ALA B 2 82 ? 2.268 -7.123 -38.269 1.00 75.81 82 ALA B O 1
ATOM 2614 N N . LEU B 2 83 ? 1.483 -5.630 -36.779 1.00 79.21 83 LEU B N 1
ATOM 2615 C CA . LEU B 2 83 ? 0.862 -4.755 -37.757 1.00 76.74 83 LEU B CA 1
ATOM 2616 C C . LEU B 2 83 ? 1.614 -3.436 -37.688 1.00 71.14 83 LEU B C 1
ATOM 2617 O O . LEU B 2 83 ? 2.284 -3.155 -36.697 1.00 71.86 83 LEU B O 1
ATOM 2622 N N . ALA B 2 84 ? 1.527 -2.634 -38.740 1.00 70.64 84 ALA B N 1
ATOM 2623 C CA . ALA B 2 84 ? 2.156 -1.321 -38.739 1.00 71.46 84 ALA B CA 1
ATOM 2624 C C . ALA B 2 84 ? 1.147 -0.246 -39.119 1.00 73.18 84 ALA B C 1
ATOM 2625 O O . ALA B 2 84 ? 0.364 -0.428 -40.048 1.00 74.37 84 ALA B O 1
ATOM 2627 N N . PHE B 2 85 ? 1.171 0.868 -38.394 1.00 67.27 85 PHE B N 1
ATOM 2628 C CA . PHE B 2 85 ? 0.346 2.022 -38.716 1.00 72.65 85 PHE B CA 1
ATOM 2629 C C . PHE B 2 85 ? 1.206 3.276 -38.853 1.00 73.82 85 PHE B C 1
ATOM 2630 O O . PHE B 2 85 ? 2.098 3.503 -38.043 1.00 72.09 85 PHE B O 1
ATOM 2638 N N . LEU B 2 86 ? 0.939 4.088 -39.875 1.00 77.98 86 LEU B N 1
ATOM 2639 C CA . LEU B 2 86 ? 1.677 5.341 -40.068 1.00 77.50 86 LEU B CA 1
ATOM 2640 C C . LEU B 2 86 ? 0.958 6.372 -40.940 1.00 84.28 86 LEU B C 1
ATOM 2641 O O . LEU B 2 86 ? 0.029 6.041 -41.673 1.00 87.41 86 LEU B O 1
ATOM 2646 N N . ALA B 2 87 ? 1.407 7.621 -40.863 1.00 89.63 87 ALA B N 1
ATOM 2647 C CA . ALA B 2 87 ? 0.823 8.696 -41.661 1.00 92.23 87 ALA B CA 1
ATOM 2648 C C . ALA B 2 87 ? 1.897 9.574 -42.306 1.00 94.02 87 ALA B C 1
ATOM 2649 O O . ALA B 2 87 ? 2.002 9.650 -43.532 1.00 94.10 87 ALA B O 1
ATOM 2651 N N . ASP B 2 97 ? 5.402 2.786 -54.210 1.00 110.90 97 ASP B N 1
ATOM 2652 C CA . ASP B 2 97 ? 4.908 1.525 -53.668 1.00 109.94 97 ASP B CA 1
ATOM 2653 C C . ASP B 2 97 ? 5.852 0.940 -52.627 1.00 109.35 97 ASP B C 1
ATOM 2654 O O . ASP B 2 97 ? 6.006 -0.277 -52.547 1.00 106.93 97 ASP B O 1
ATOM 2659 N N . ASP B 2 98 ? 6.482 1.809 -51.837 1.00 111.58 98 ASP B N 1
ATOM 2660 C CA . ASP B 2 98 ? 7.373 1.382 -50.755 1.00 112.15 98 ASP B CA 1
ATOM 2661 C C . ASP B 2 98 ? 6.640 0.402 -49.846 1.00 107.13 98 ASP B C 1
ATOM 2662 O O . ASP B 2 98 ? 7.178 -0.634 -49.438 1.00 102.80 98 ASP B O 1
ATOM 2667 N N . ILE B 2 99 ? 5.392 0.759 -49.564 1.00 104.69 99 ILE B N 1
ATOM 2668 C CA . ILE B 2 99 ? 4.471 0.003 -48.725 1.00 103.76 99 ILE B CA 1
ATOM 2669 C C . ILE B 2 99 ? 4.396 -1.499 -49.021 1.00 104.33 99 ILE B C 1
ATOM 2670 O O . ILE B 2 99 ? 4.110 -2.294 -48.124 1.00 101.50 99 ILE B O 1
ATOM 2675 N N . ILE B 2 100 ? 4.650 -1.892 -50.268 1.00 105.82 100 ILE B N 1
ATOM 2676 C CA . ILE B 2 100 ? 4.586 -3.310 -50.623 1.00 106.58 100 ILE B CA 1
ATOM 2677 C C . ILE B 2 100 ? 5.874 -4.061 -50.262 1.00 101.08 100 ILE B C 1
ATOM 2678 O O . ILE B 2 100 ? 5.845 -5.268 -50.017 1.00 97.76 100 ILE B O 1
ATOM 2683 N N . GLU B 2 101 ? 6.994 -3.345 -50.206 1.00 99.35 101 GLU B N 1
ATOM 2684 C CA . GLU B 2 101 ? 8.267 -3.976 -49.859 1.00 103.82 101 GLU B CA 1
ATOM 2685 C C . GLU B 2 101 ? 8.446 -4.132 -48.344 1.00 101.84 101 GLU B C 1
ATOM 2686 O O . GLU B 2 101 ? 9.320 -4.874 -47.883 1.00 98.51 101 GLU B O 1
ATOM 2692 N N . TYR B 2 102 ? 7.611 -3.438 -47.575 1.00 101.97 102 TYR B N 1
ATOM 2693 C CA . TYR B 2 102 ? 7.608 -3.596 -46.124 1.00 96.49 102 TYR B CA 1
ATOM 2694 C C . TYR B 2 102 ? 7.225 -5.027 -45.742 1.00 93.56 102 TYR B C 1
ATOM 2695 O O . TYR B 2 102 ? 7.618 -5.526 -44.688 1.00 93.79 102 TYR B O 1
ATOM 2704 N N . PHE B 2 103 ? 6.454 -5.683 -46.603 1.00 93.67 103 PHE B N 1
ATOM 2705 C CA . PHE B 2 103 ? 6.031 -7.058 -46.354 1.00 94.57 103 PHE B CA 1
ATOM 2706 C C . PHE B 2 103 ? 7.199 -8.049 -46.347 1.00 96.97 103 PHE B C 1
ATOM 2707 O O . PHE B 2 103 ? 7.391 -8.771 -45.368 1.00 92.74 103 PHE B O 1
ATOM 2715 N N . GLU B 2 104 ? 7.973 -8.085 -47.433 1.00 96.46 104 GLU B N 1
ATOM 2716 C CA . GLU B 2 104 ? 9.157 -8.940 -47.496 1.00 97.31 104 GLU B CA 1
ATOM 2717 C C . GLU B 2 104 ? 10.185 -8.532 -46.445 1.00 94.48 104 GLU B C 1
ATOM 2718 O O . GLU B 2 104 ? 10.725 -9.373 -45.721 1.00 90.17 104 GLU B O 1
ATOM 2724 N N . ARG B 2 105 ? 10.455 -7.233 -46.375 1.00 94.31 105 ARG B N 1
ATOM 2725 C CA . ARG B 2 105 ? 11.533 -6.723 -45.542 1.00 94.13 105 ARG B CA 1
ATOM 2726 C C . ARG B 2 105 ? 11.280 -6.896 -44.042 1.00 95.03 105 ARG B C 1
ATOM 2727 O O . ARG B 2 105 ? 12.225 -7.053 -43.266 1.00 95.70 105 ARG B O 1
ATOM 2735 N N . TYR B 2 106 ? 10.013 -6.892 -43.633 1.00 92.89 106 TYR B N 1
ATOM 2736 C CA . TYR B 2 106 ? 9.691 -6.914 -42.208 1.00 88.81 106 TYR B CA 1
ATOM 2737 C C . TYR B 2 106 ? 8.783 -8.055 -41.768 1.00 86.69 106 TYR B C 1
ATOM 2738 O O . TYR B 2 106 ? 8.794 -8.443 -40.600 1.00 91.85 106 TYR B O 1
ATOM 2747 N N . GLY B 2 107 ? 7.993 -8.589 -42.690 1.00 85.54 107 GLY B N 1
ATOM 2748 C CA . GLY B 2 107 ? 7.148 -9.730 -42.385 1.00 86.46 107 GLY B CA 1
ATOM 2749 C C . GLY B 2 107 ? 5.782 -9.396 -41.803 1.00 89.00 107 GLY B C 1
ATOM 2750 O O . GLY B 2 107 ? 5.106 -10.277 -41.263 1.00 86.45 107 GLY B O 1
ATOM 2751 N N . PHE B 2 108 ? 5.365 -8.136 -41.924 1.00 86.21 108 PHE B N 1
ATOM 2752 C CA . PHE B 2 108 ? 4.101 -7.677 -41.336 1.00 83.39 108 PHE B CA 1
ATOM 2753 C C . PHE B 2 108 ? 2.905 -8.483 -41.814 1.00 83.14 108 PHE B C 1
ATOM 2754 O O . PHE B 2 108 ? 2.886 -8.986 -42.933 1.00 89.51 108 PHE B O 1
ATOM 2762 N N . LYS B 2 109 ? 1.904 -8.607 -40.957 1.00 85.79 109 LYS B N 1
ATOM 2763 C CA . LYS B 2 109 ? 0.693 -9.316 -41.326 1.00 88.43 109 LYS B CA 1
ATOM 2764 C C . LYS B 2 109 ? -0.259 -8.348 -42.015 1.00 85.30 109 LYS B C 1
ATOM 2765 O O . LYS B 2 109 ? -1.213 -8.766 -42.674 1.00 87.87 109 LYS B O 1
ATOM 2771 N N . ALA B 2 110 ? 0.032 -7.055 -41.871 1.00 78.87 110 ALA B N 1
ATOM 2772 C CA . ALA B 2 110 ? -0.817 -5.991 -42.393 1.00 78.58 110 ALA B CA 1
ATOM 2773 C C . ALA B 2 110 ? -0.211 -4.620 -42.129 1.00 71.54 110 ALA B C 1
ATOM 2774 O O . ALA B 2 110 ? 0.454 -4.406 -41.121 1.00 73.79 110 ALA B O 1
ATOM 2776 N N . VAL B 2 111 ? -0.462 -3.691 -43.040 1.00 68.30 111 VAL B N 1
ATOM 2777 C CA . VAL B 2 111 ? -0.053 -2.305 -42.879 1.00 71.43 111 VAL B CA 1
ATOM 2778 C C . VAL B 2 111 ? -1.292 -1.425 -42.989 1.00 76.17 111 VAL B C 1
ATOM 2779 O O . VAL B 2 111 ? -2.198 -1.718 -43.765 1.00 80.83 111 VAL B O 1
ATOM 2783 N N . ILE B 2 112 ? -1.349 -0.366 -42.191 1.00 76.43 112 ILE B N 1
ATOM 2784 C CA . ILE B 2 112 ? -2.427 0.606 -42.291 1.00 79.42 112 ILE B CA 1
ATOM 2785 C C . ILE B 2 112 ? -1.806 1.982 -42.465 1.00 74.26 112 ILE B C 1
ATOM 2786 O O . ILE B 2 112 ? -0.952 2.377 -41.689 1.00 77.17 112 ILE B O 1
ATOM 2791 N N . VAL B 2 113 ? -2.234 2.702 -43.495 1.00 83.52 113 VAL B N 1
ATOM 2792 C CA . VAL B 2 113 ? -1.613 3.973 -43.855 1.00 86.92 113 VAL B CA 1
ATOM 2793 C C . VAL B 2 113 ? -2.604 5.136 -43.767 1.00 94.51 113 VAL B C 1
ATOM 2794 O O . VAL B 2 113 ? -3.803 4.961 -43.995 1.00 93.51 113 VAL B O 1
ATOM 2798 N N . ALA B 2 114 ? -2.099 6.322 -43.438 1.00 94.44 114 ALA B N 1
ATOM 2799 C CA . ALA B 2 114 ? -2.946 7.501 -43.308 1.00 96.96 114 ALA B CA 1
ATOM 2800 C C . ALA B 2 114 ? -2.160 8.792 -43.519 1.00 97.73 114 ALA B C 1
ATOM 2801 O O . ALA B 2 114 ? -2.163 9.359 -44.612 1.00 100.05 114 ALA B O 1
ATOM 2803 N N . LYS B 2 123 ? -8.294 11.419 -54.888 1.00 115.66 123 LYS B N 1
ATOM 2804 C CA . LYS B 2 123 ? -7.296 10.452 -54.445 1.00 120.06 123 LYS B CA 1
ATOM 2805 C C . LYS B 2 123 ? -7.659 9.037 -54.898 1.00 120.44 123 LYS B C 1
ATOM 2806 O O . LYS B 2 123 ? -7.890 8.801 -56.083 1.00 118.39 123 LYS B O 1
ATOM 2808 N N . GLN B 2 124 ? -7.684 8.105 -53.946 1.00 122.52 124 GLN B N 1
ATOM 2809 C CA . GLN B 2 124 ? -8.131 6.727 -54.179 1.00 122.90 124 GLN B CA 1
ATOM 2810 C C . GLN B 2 124 ? -7.309 5.946 -55.214 1.00 123.96 124 GLN B C 1
ATOM 2811 O O . GLN B 2 124 ? -7.852 5.470 -56.213 1.00 125.72 124 GLN B O 1
ATOM 2817 N N . ALA B 2 125 ? -6.010 5.798 -54.968 1.00 120.94 125 ALA B N 1
ATOM 2818 C CA . ALA B 2 125 ? -5.139 5.050 -55.878 1.00 121.13 125 ALA B CA 1
ATOM 2819 C C . ALA B 2 125 ? -4.852 3.638 -55.358 1.00 120.94 125 ALA B C 1
ATOM 2820 O O . ALA B 2 125 ? -3.805 3.050 -55.657 1.00 116.10 125 ALA B O 1
ATOM 2822 N N . ALA B 2 126 ? -5.796 3.103 -54.585 1.00 118.98 126 ALA B N 1
ATOM 2823 C CA . ALA B 2 126 ? -5.670 1.775 -53.985 1.00 116.08 126 ALA B CA 1
ATOM 2824 C C . ALA B 2 126 ? -5.756 0.677 -55.034 1.00 116.90 126 ALA B C 1
ATOM 2825 O O . ALA B 2 126 ? -5.256 -0.434 -54.836 1.00 113.52 126 ALA B O 1
ATOM 2827 N N . GLN B 2 127 ? -6.403 1.005 -56.147 1.00 118.11 127 GLN B N 1
ATOM 2828 C CA . GLN B 2 127 ? -6.648 0.066 -57.231 1.00 114.72 127 GLN B CA 1
ATOM 2829 C C . GLN B 2 127 ? -5.337 -0.486 -57.787 1.00 112.67 127 GLN B C 1
ATOM 2830 O O . GLN B 2 127 ? -5.232 -1.677 -58.094 1.00 109.65 127 GLN B O 1
ATOM 2836 N N . LYS B 2 128 ? -4.341 0.391 -57.894 1.00 113.89 128 LYS B N 1
ATOM 2837 C CA . LYS B 2 128 ? -2.987 0.023 -58.307 1.00 111.81 128 LYS B CA 1
ATOM 2838 C C . LYS B 2 128 ? -2.405 -1.087 -57.430 1.00 111.61 128 LYS B C 1
ATOM 2839 O O . LYS B 2 128 ? -1.709 -1.986 -57.915 1.00 108.18 128 LYS B O 1
ATOM 2845 N N . ILE B 2 129 ? -2.708 -1.009 -56.136 1.00 113.00 129 ILE B N 1
ATOM 2846 C CA . ILE B 2 129 ? -2.218 -1.957 -55.137 1.00 109.09 129 ILE B CA 1
ATOM 2847 C C . ILE B 2 129 ? -2.942 -3.306 -55.190 1.00 108.11 129 ILE B C 1
ATOM 2848 O O . ILE B 2 129 ? -2.304 -4.364 -55.161 1.00 104.69 129 ILE B O 1
ATOM 2853 N N . GLU B 2 130 ? -4.272 -3.254 -55.270 1.00 111.40 130 GLU B N 1
ATOM 2854 C CA . GLU B 2 130 ? -5.112 -4.450 -55.327 1.00 110.81 130 GLU B CA 1
ATOM 2855 C C . GLU B 2 130 ? -4.695 -5.378 -56.468 1.00 108.58 130 GLU B C 1
ATOM 2856 O O . GLU B 2 130 ? -4.703 -6.603 -56.319 1.00 105.70 130 GLU B O 1
ATOM 2862 N N . GLU B 2 131 ? -4.319 -4.783 -57.597 1.00 105.97 131 GLU B N 1
ATOM 2863 C CA . GLU B 2 131 ? -3.825 -5.541 -58.744 1.00 107.95 131 GLU B CA 1
ATOM 2864 C C . GLU B 2 131 ? -2.542 -6.310 -58.428 1.00 105.15 131 GLU B C 1
ATOM 2865 O O . GLU B 2 131 ? -2.474 -7.525 -58.642 1.00 101.86 131 GLU B O 1
ATOM 2871 N N . LYS B 2 132 ? -1.540 -5.597 -57.908 1.00 105.06 132 LYS B N 1
ATOM 2872 C CA . LYS B 2 132 ? -0.217 -6.166 -57.631 1.00 99.42 132 LYS B CA 1
ATOM 2873 C C . LYS B 2 132 ? -0.230 -7.402 -56.734 1.00 96.43 132 LYS B C 1
ATOM 2874 O O . LYS B 2 132 ? 0.800 -8.046 -56.551 1.00 96.86 132 LYS B O 1
ATOM 2880 N N . GLY B 2 133 ? -1.386 -7.721 -56.164 1.00 98.32 133 GLY B N 1
ATOM 2881 C CA . GLY B 2 133 ? -1.537 -8.936 -55.388 1.00 102.41 133 GLY B CA 1
ATOM 2882 C C . GLY B 2 133 ? -1.773 -8.705 -53.909 1.00 103.38 133 GLY B C 1
ATOM 2883 O O . GLY B 2 133 ? -1.781 -9.652 -53.123 1.00 101.91 133 GLY B O 1
ATOM 2884 N N . PHE B 2 134 ? -1.969 -7.447 -53.526 1.00 106.73 134 PHE B N 1
ATOM 2885 C CA . PHE B 2 134 ? -2.212 -7.114 -52.123 1.00 106.37 134 PHE B CA 1
ATOM 2886 C C . PHE B 2 134 ? -3.577 -6.461 -51.916 1.00 105.61 134 PHE B C 1
ATOM 2887 O O . PHE B 2 134 ? -3.845 -5.387 -52.455 1.00 105.94 134 PHE B O 1
ATOM 2895 N N . LYS B 2 135 ? -4.430 -7.112 -51.128 1.00 105.52 135 LYS B N 1
ATOM 2896 C CA . LYS B 2 135 ? -5.763 -6.593 -50.826 1.00 106.44 135 LYS B CA 1
ATOM 2897 C C . LYS B 2 135 ? -5.715 -5.322 -49.977 1.00 100.12 135 LYS B C 1
ATOM 2898 O O . LYS B 2 135 ? -6.373 -4.328 -50.291 1.00 95.30 135 LYS B O 1
ATOM 2904 N N . ASN B 2 147 ? -19.753 10.985 -29.493 1.00 74.38 147 ASN B N 1
ATOM 2905 C CA . ASN B 2 147 ? -20.632 10.145 -30.308 1.00 80.80 147 ASN B CA 1
ATOM 2906 C C . ASN B 2 147 ? -20.119 8.713 -30.528 1.00 83.46 147 ASN B C 1
ATOM 2907 O O . ASN B 2 147 ? -20.807 7.748 -30.187 1.00 82.27 147 ASN B O 1
ATOM 2912 N N . HIS B 2 148 ? -18.917 8.582 -31.094 1.00 84.06 148 HIS B N 1
ATOM 2913 C CA . HIS B 2 148 ? -18.324 7.270 -31.364 1.00 77.32 148 HIS B CA 1
ATOM 2914 C C . HIS B 2 148 ? -16.907 7.200 -30.804 1.00 70.52 148 HIS B C 1
ATOM 2915 O O . HIS B 2 148 ? -16.277 8.230 -30.573 1.00 70.94 148 HIS B O 1
ATOM 2922 N N . ASN B 2 149 ? -16.413 5.985 -30.581 1.00 65.46 149 ASN B N 1
ATOM 2923 C CA . ASN B 2 149 ? -15.070 5.795 -30.046 1.00 62.81 149 ASN B CA 1
ATOM 2924 C C . ASN B 2 149 ? -14.230 4.904 -30.955 1.00 61.00 149 ASN B C 1
ATOM 2925 O O . ASN B 2 149 ? -14.201 3.687 -30.771 1.00 62.06 149 ASN B O 1
ATOM 2930 N N . ILE B 2 150 ? -13.544 5.513 -31.926 1.00 61.00 150 ILE B N 1
ATOM 2931 C CA . ILE B 2 150 ? -12.699 4.769 -32.862 1.00 56.68 150 ILE B CA 1
ATOM 2932 C C . ILE B 2 150 ? -11.608 3.993 -32.124 1.00 54.78 150 ILE B C 1
ATOM 2933 O O . ILE B 2 150 ? -11.160 2.946 -32.585 1.00 55.79 150 ILE B O 1
ATOM 2938 N N . ASN B 2 151 ? -11.192 4.500 -30.969 1.00 52.68 151 ASN B N 1
ATOM 2939 C CA . ASN B 2 151 ? -10.171 3.819 -30.168 1.00 58.61 151 ASN B CA 1
ATOM 2940 C C . ASN B 2 151 ? -10.540 2.407 -29.704 1.00 54.98 151 ASN B C 1
ATOM 2941 O O . ASN B 2 151 ? -9.666 1.658 -29.276 1.00 54.76 151 ASN B O 1
ATOM 2946 N N . ASP B 2 152 ? -11.819 2.041 -29.772 1.00 54.87 152 ASP B N 1
ATOM 2947 C CA . ASP B 2 152 ? -12.225 0.706 -29.334 1.00 53.23 152 ASP B CA 1
ATOM 2948 C C . ASP B 2 152 ? -11.729 -0.427 -30.235 1.00 56.73 152 ASP B C 1
ATOM 2949 O O . ASP B 2 152 ? -11.889 -1.611 -29.895 1.00 48.07 152 ASP B O 1
ATOM 2954 N N . ILE B 2 153 ? -11.125 -0.066 -31.372 1.00 55.44 153 ILE B N 1
ATOM 2955 C CA . ILE B 2 153 ? -10.550 -1.061 -32.273 1.00 49.76 153 ILE B CA 1
ATOM 2956 C C . ILE B 2 153 ? -9.449 -1.775 -31.515 1.00 52.27 153 ILE B C 1
ATOM 2957 O O . ILE B 2 153 ? -9.242 -2.974 -31.675 1.00 59.67 153 ILE B O 1
ATOM 2962 N N . PHE B 2 154 ? -8.763 -1.037 -30.653 1.00 54.33 154 PHE B N 1
ATOM 2963 C CA . PHE B 2 154 ? -7.796 -1.636 -29.751 1.00 55.55 154 PHE B CA 1
ATOM 2964 C C . PHE B 2 154 ? -8.380 -2.806 -28.945 1.00 52.47 154 PHE B C 1
ATOM 2965 O O . PHE B 2 154 ? -7.713 -3.810 -28.736 1.00 57.98 154 PHE B O 1
ATOM 2973 N N . GLU B 2 155 ? -9.627 -2.695 -28.511 1.00 54.61 155 GLU B N 1
ATOM 2974 C CA . GLU B 2 155 ? -10.221 -3.779 -27.727 1.00 58.47 155 GLU B CA 1
ATOM 2975 C C . GLU B 2 155 ? -10.489 -4.986 -28.618 1.00 55.23 155 GLU B C 1
ATOM 2976 O O . GLU B 2 155 ? -10.345 -6.143 -28.204 1.00 54.82 155 GLU B O 1
ATOM 2982 N N . LEU B 2 156 ? -10.882 -4.698 -29.851 1.00 59.02 156 LEU B N 1
ATOM 2983 C CA . LEU B 2 156 ? -11.098 -5.731 -30.857 1.00 56.75 156 LEU B CA 1
ATOM 2984 C C . LEU B 2 156 ? -9.808 -6.512 -31.142 1.00 56.84 156 LEU B C 1
ATOM 2985 O O . LEU B 2 156 ? -9.779 -7.739 -31.071 1.00 62.52 156 LEU B O 1
ATOM 2990 N N . LEU B 2 157 ? -8.735 -5.793 -31.439 1.00 58.03 157 LEU B N 1
ATOM 2991 C CA . LEU B 2 157 ? -7.440 -6.422 -31.666 1.00 58.44 157 LEU B CA 1
ATOM 2992 C C . LEU B 2 157 ? -6.954 -7.178 -30.438 1.00 60.54 157 LEU B C 1
ATOM 2993 O O . LEU B 2 157 ? -6.373 -8.258 -30.555 1.00 58.30 157 LEU B O 1
ATOM 2998 N N . GLN B 2 158 ? -7.204 -6.613 -29.258 1.00 60.97 158 GLN B N 1
ATOM 2999 C CA . GLN B 2 158 ? -6.738 -7.237 -28.024 1.00 58.37 158 GLN B CA 1
ATOM 3000 C C . GLN B 2 158 ? -7.358 -8.624 -27.870 1.00 61.18 158 GLN B C 1
ATOM 3001 O O . GLN B 2 158 ? -6.667 -9.582 -27.530 1.00 61.30 158 GLN B O 1
ATOM 3007 N N . ARG B 2 159 ? -8.655 -8.728 -28.154 1.00 58.19 159 ARG B N 1
ATOM 3008 C CA . ARG B 2 159 ? -9.378 -9.993 -28.032 1.00 59.39 159 ARG B CA 1
ATOM 3009 C C . ARG B 2 159 ? -8.870 -11.038 -29.022 1.00 66.14 159 ARG B C 1
ATOM 3010 O O . ARG B 2 159 ? -9.041 -12.234 -28.810 1.00 70.44 159 ARG B O 1
ATOM 3018 N N . GLN B 2 160 ? -8.245 -10.587 -30.105 1.00 69.52 160 GLN B N 1
ATOM 3019 C CA . GLN B 2 160 ? -7.623 -11.509 -31.048 1.00 66.25 160 GLN B CA 1
ATOM 3020 C C . GLN B 2 160 ? -6.137 -11.678 -30.747 1.00 71.33 160 GLN B C 1
ATOM 3021 O O . GLN B 2 160 ? -5.428 -12.375 -31.465 1.00 71.61 160 GLN B O 1
ATOM 3027 N N . GLY B 2 161 ? -5.663 -11.031 -29.685 1.00 70.19 161 GLY B N 1
ATOM 3028 C CA . GLY B 2 161 ? -4.339 -11.334 -29.174 1.00 62.65 161 GLY B CA 1
ATOM 3029 C C . GLY B 2 161 ? -3.315 -10.217 -29.117 1.00 67.30 161 GLY B C 1
ATOM 3030 O O . GLY B 2 161 ? -2.170 -10.465 -28.736 1.00 70.14 161 GLY B O 1
ATOM 3031 N N . LEU B 2 162 ? -3.715 -9.002 -29.489 1.00 66.44 162 LEU B N 1
ATOM 3032 C CA . LEU B 2 162 ? -2.846 -7.829 -29.388 1.00 65.22 162 LEU B CA 1
ATOM 3033 C C . LEU B 2 162 ? -2.304 -7.653 -27.961 1.00 65.21 162 LEU B C 1
ATOM 3034 O O . LEU B 2 162 ? -3.059 -7.744 -27.003 1.00 60.13 162 LEU B O 1
ATOM 3039 N N . ARG B 2 163 ? -0.999 -7.410 -27.830 1.00 64.86 163 ARG B N 1
ATOM 3040 C CA . ARG B 2 163 ? -0.350 -7.332 -26.519 1.00 62.00 163 ARG B CA 1
ATOM 3041 C C . ARG B 2 163 ? 0.415 -6.037 -26.291 1.00 63.28 163 ARG B C 1
ATOM 3042 O O . ARG B 2 163 ? 0.629 -5.629 -25.152 1.00 61.93 163 ARG B O 1
ATOM 3050 N N . ALA B 2 164 ? 0.863 -5.403 -27.370 1.00 59.35 164 ALA B N 1
ATOM 3051 C CA . ALA B 2 164 ? 1.660 -4.203 -27.210 1.00 57.12 164 ALA B CA 1
ATOM 3052 C C . ALA B 2 164 ? 1.508 -3.199 -28.340 1.00 54.68 164 ALA B C 1
ATOM 3053 O O . ALA B 2 164 ? 1.024 -3.511 -29.426 1.00 61.25 164 ALA B O 1
ATOM 3055 N N . ILE B 2 165 ? 1.894 -1.973 -28.040 1.00 53.39 165 ILE B N 1
ATOM 3056 C CA . ILE B 2 165 ? 2.048 -0.944 -29.036 1.00 57.35 165 ILE B CA 1
ATOM 3057 C C . ILE B 2 165 ? 3.555 -0.738 -29.059 1.00 61.12 165 ILE B C 1
ATOM 3058 O O . ILE B 2 165 ? 4.214 -0.889 -28.032 1.00 58.35 165 ILE B O 1
ATOM 3063 N N . ILE B 2 166 ? 4.123 -0.436 -30.215 1.00 56.39 166 ILE B N 1
ATOM 3064 C CA . ILE B 2 166 ? 5.505 0.021 -30.209 1.00 61.26 166 ILE B CA 1
ATOM 3065 C C . ILE B 2 166 ? 5.617 1.346 -30.924 1.00 61.57 166 ILE B C 1
ATOM 3066 O O . ILE B 2 166 ? 5.311 1.463 -32.103 1.00 65.87 166 ILE B O 1
ATOM 3071 N N . ALA B 2 167 ? 6.008 2.359 -30.166 1.00 63.34 167 ALA B N 1
ATOM 3072 C CA . ALA B 2 167 ? 6.079 3.704 -30.676 1.00 60.28 167 ALA B CA 1
ATOM 3073 C C . ALA B 2 167 ? 7.447 3.871 -31.288 1.00 69.09 167 ALA B C 1
ATOM 3074 O O . ALA B 2 167 ? 8.452 3.519 -30.678 1.00 67.06 167 ALA B O 1
ATOM 3076 N N . ALA B 2 168 ? 7.475 4.390 -32.508 1.00 71.51 168 ALA B N 1
ATOM 3077 C CA . ALA B 2 168 ? 8.716 4.592 -33.213 1.00 68.23 168 ALA B CA 1
ATOM 3078 C C . ALA B 2 168 ? 9.121 6.055 -33.101 1.00 78.01 168 ALA B C 1
ATOM 3079 O O . ALA B 2 168 ? 8.308 6.922 -32.748 1.00 76.34 168 ALA B O 1
ATOM 3081 N N . THR B 2 169 ? 10.390 6.306 -33.398 1.00 74.39 169 THR B N 1
ATOM 3082 C CA . THR B 2 169 ? 10.991 7.629 -33.357 1.00 77.20 169 THR B CA 1
ATOM 3083 C C . THR B 2 169 ? 10.224 8.634 -34.209 1.00 75.57 169 THR B C 1
ATOM 3084 O O . THR B 2 169 ? 9.664 8.273 -35.243 1.00 73.21 169 THR B O 1
ATOM 3088 N N . GLY B 2 170 ? 10.188 9.890 -33.765 1.00 74.12 170 GLY B N 1
ATOM 3089 C CA . GLY B 2 170 ? 9.673 10.963 -34.596 1.00 75.88 170 GLY B CA 1
ATOM 3090 C C . GLY B 2 170 ? 8.176 11.175 -34.528 1.00 76.78 170 GLY B C 1
ATOM 3091 O O . GLY B 2 170 ? 7.627 12.016 -35.249 1.00 75.85 170 GLY B O 1
ATOM 3092 N N . LEU B 2 171 ? 7.502 10.401 -33.683 1.00 74.65 171 LEU B N 1
ATOM 3093 C CA . LEU B 2 171 ? 6.094 10.643 -33.423 1.00 66.58 171 LEU B CA 1
ATOM 3094 C C . LEU B 2 171 ? 6.011 11.965 -32.684 1.00 63.30 171 LEU B C 1
ATOM 3095 O O . LEU B 2 171 ? 6.849 12.253 -31.834 1.00 62.22 171 LEU B O 1
ATOM 3100 N N . SER B 2 172 ? 5.020 12.782 -33.022 1.00 64.84 172 SER B N 1
ATOM 3101 C CA . SER B 2 172 ? 4.775 14.005 -32.275 1.00 67.31 172 SER B CA 1
ATOM 3102 C C . SER B 2 172 ? 4.444 13.658 -30.826 1.00 68.25 172 SER B C 1
ATOM 3103 O O . SER B 2 172 ? 4.152 12.501 -30.507 1.00 65.10 172 SER B O 1
ATOM 3106 N N . GLU B 2 173 ? 4.501 14.652 -29.946 1.00 69.91 173 GLU B N 1
ATOM 3107 C CA . GLU B 2 173 ? 4.215 14.419 -28.540 1.00 72.34 173 GLU B CA 1
ATOM 3108 C C . GLU B 2 173 ? 2.752 14.053 -28.427 1.00 74.14 173 GLU B C 1
ATOM 3109 O O . GLU B 2 173 ? 2.369 13.199 -27.610 1.00 71.01 173 GLU B O 1
ATOM 3115 N N . ARG B 2 174 ? 1.952 14.712 -29.266 1.00 70.75 174 ARG B N 1
ATOM 3116 C CA . ARG B 2 174 ? 0.524 14.455 -29.365 1.00 75.01 174 ARG B CA 1
ATOM 3117 C C . ARG B 2 174 ? 0.292 12.982 -29.607 1.00 70.76 174 ARG B C 1
ATOM 3118 O O . ARG B 2 174 ? -0.468 12.342 -28.880 1.00 68.83 174 ARG B O 1
ATOM 3126 N N . GLU B 2 175 ? 0.958 12.444 -30.626 1.00 65.18 175 GLU B N 1
ATOM 3127 C CA . GLU B 2 175 ? 0.799 11.032 -30.972 1.00 65.54 175 GLU B CA 1
ATOM 3128 C C . GLU B 2 175 ? 1.296 10.078 -29.876 1.00 57.76 175 GLU B C 1
ATOM 3129 O O . GLU B 2 175 ? 0.657 9.062 -29.617 1.00 52.77 175 GLU B O 1
ATOM 3135 N N . LEU B 2 176 ? 2.407 10.421 -29.224 1.00 56.14 176 LEU B N 1
ATOM 3136 C CA . LEU B 2 176 ? 2.983 9.581 -28.174 1.00 52.22 176 LEU B CA 1
ATOM 3137 C C . LEU B 2 176 ? 2.042 9.441 -26.964 1.00 58.24 176 LEU B C 1
ATOM 3138 O O . LEU B 2 176 ? 1.921 8.363 -26.381 1.00 54.70 176 LEU B O 1
ATOM 3143 N N . SER B 2 177 ? 1.392 10.533 -26.586 1.00 54.89 177 SER B N 1
ATOM 3144 C CA . SER B 2 177 ? 0.514 10.523 -25.430 1.00 57.83 177 SER B CA 1
ATOM 3145 C C . SER B 2 177 ? -0.769 9.772 -25.781 1.00 55.06 177 SER B C 1
ATOM 3146 O O . SER B 2 177 ? -1.297 9.031 -24.961 1.00 57.28 177 SER B O 1
ATOM 3149 N N . TRP B 2 178 ? -1.226 9.924 -27.020 1.00 50.27 178 TRP B N 1
ATOM 3150 C CA . TRP B 2 178 ? -2.362 9.160 -27.523 1.00 48.31 178 TRP B CA 1
ATOM 3151 C C . TRP B 2 178 ? -2.101 7.659 -27.542 1.00 51.94 178 TRP B C 1
ATOM 3152 O O . TRP B 2 178 ? -2.987 6.866 -27.227 1.00 52.14 178 TRP B O 1
ATOM 3163 N N . ALA B 2 179 ? -0.890 7.259 -27.923 1.00 51.45 179 ALA B N 1
ATOM 3164 C CA . ALA B 2 179 ? -0.549 5.846 -27.916 1.00 51.15 179 ALA B CA 1
ATOM 3165 C C . ALA B 2 179 ? -0.417 5.363 -26.476 1.00 45.81 179 ALA B C 1
ATOM 3166 O O . ALA B 2 179 ? -0.725 4.205 -26.150 1.00 42.08 179 ALA B O 1
ATOM 3168 N N . GLN B 2 180 ? 0.047 6.255 -25.612 1.00 43.08 180 GLN B N 1
ATOM 3169 C CA . GLN B 2 180 ? 0.287 5.877 -24.232 1.00 50.57 180 GLN B CA 1
ATOM 3170 C C . GLN B 2 180 ? -1.041 5.838 -23.450 1.00 45.98 180 GLN B C 1
ATOM 3171 O O . GLN B 2 180 ? -1.200 5.028 -22.552 1.00 44.51 180 GLN B O 1
ATOM 3177 N N . ARG B 2 181 ? -1.976 6.712 -23.813 1.00 46.18 181 ARG B N 1
ATOM 3178 C CA . ARG B 2 181 ? -3.321 6.697 -23.239 1.00 51.91 181 ARG B CA 1
ATOM 3179 C C . ARG B 2 181 ? -4.010 5.379 -23.585 1.00 50.99 181 ARG B C 1
ATOM 3180 O O . ARG B 2 181 ? -4.717 4.806 -22.754 1.00 50.91 181 ARG B O 1
ATOM 3188 N N . ALA B 2 182 ? -3.765 4.879 -24.800 1.00 47.55 182 ALA B N 1
ATOM 3189 C CA . ALA B 2 182 ? -4.430 3.667 -25.278 1.00 45.73 182 ALA B CA 1
ATOM 3190 C C . ALA B 2 182 ? -3.897 2.427 -24.596 1.00 46.69 182 ALA B C 1
ATOM 3191 O O . ALA B 2 182 ? -4.617 1.447 -24.413 1.00 45.13 182 ALA B O 1
ATOM 3193 N N . ALA B 2 183 ? -2.614 2.466 -24.259 1.00 47.42 183 ALA B N 1
ATOM 3194 C CA . ALA B 2 183 ? -1.963 1.354 -23.600 1.00 48.83 183 ALA B CA 1
ATOM 3195 C C . ALA B 2 183 ? -2.553 1.244 -22.213 1.00 42.05 183 ALA B C 1
ATOM 3196 O O . ALA B 2 183 ? -2.788 0.146 -21.718 1.00 44.19 183 ALA B O 1
ATOM 3198 N N . GLN B 2 184 ? -2.751 2.399 -21.592 1.00 45.40 184 GLN B N 1
ATOM 3199 C CA . GLN B 2 184 ? -3.343 2.482 -20.272 1.00 47.77 184 GLN B CA 1
ATOM 3200 C C . GLN B 2 184 ? -4.750 1.931 -20.326 1.00 45.41 184 GLN B C 1
ATOM 3201 O O . GLN B 2 184 ? -5.077 0.988 -19.621 1.00 53.63 184 GLN B O 1
ATOM 3207 N N . GLN B 2 185 ? -5.572 2.518 -21.186 1.00 47.60 185 GLN B N 1
ATOM 3208 C CA . GLN B 2 185 ? -7.010 2.259 -21.173 1.00 46.92 185 GLN B CA 1
ATOM 3209 C C . GLN B 2 185 ? -7.379 0.883 -21.709 1.00 49.33 185 GLN B C 1
ATOM 3210 O O . GLN B 2 185 ? -8.440 0.372 -21.412 1.00 50.12 185 GLN B O 1
ATOM 3216 N N . TYR B 2 186 ? -6.500 0.265 -22.484 1.00 45.31 186 TYR B N 1
ATOM 3217 C CA . TYR B 2 186 ? -6.821 -1.049 -23.002 1.00 43.06 186 TYR B CA 1
ATOM 3218 C C . TYR B 2 186 ? -5.913 -2.124 -22.397 1.00 44.29 186 TYR B C 1
ATOM 3219 O O . TYR B 2 186 ? -5.913 -3.270 -22.837 1.00 46.02 186 TYR B O 1
ATOM 3228 N N . GLY B 2 187 ? -5.149 -1.745 -21.372 1.00 42.30 187 GLY B N 1
ATOM 3229 C CA . GLY B 2 187 ? -4.290 -2.702 -20.686 1.00 45.87 187 GLY B CA 1
ATOM 3230 C C . GLY B 2 187 ? -3.236 -3.332 -21.591 1.00 50.54 187 GLY B C 1
ATOM 3231 O O . GLY B 2 187 ? -2.864 -4.497 -21.420 1.00 50.29 187 GLY B O 1
ATOM 3232 N N . LEU B 2 188 ? -2.746 -2.552 -22.551 1.00 46.31 188 LEU B N 1
ATOM 3233 C CA . LEU B 2 188 ? -1.712 -3.020 -23.472 1.00 54.03 188 LEU B CA 1
ATOM 3234 C C . LEU B 2 188 ? -0.339 -2.583 -22.994 1.00 47.60 188 LEU B C 1
ATOM 3235 O O . LEU B 2 188 ? -0.215 -1.639 -22.219 1.00 47.91 188 LEU B O 1
ATOM 3240 N N . ASP B 2 189 ? 0.705 -3.255 -23.466 1.00 56.91 189 ASP B N 1
ATOM 3241 C CA . ASP B 2 189 ? 2.060 -2.776 -23.217 1.00 50.24 189 ASP B CA 1
ATOM 3242 C C . ASP B 2 189 ? 2.315 -1.673 -24.246 1.00 50.86 189 ASP B C 1
ATOM 3243 O O . ASP B 2 189 ? 1.657 -1.635 -25.279 1.00 50.43 189 ASP B O 1
ATOM 3248 N N . ILE B 2 190 ? 3.200 -0.729 -23.927 1.00 54.07 190 ILE B N 1
ATOM 3249 C CA . ILE B 2 190 ? 3.715 0.211 -24.922 1.00 52.68 190 ILE B CA 1
ATOM 3250 C C . ILE B 2 190 ? 5.226 0.313 -24.747 1.00 59.61 190 ILE B C 1
ATOM 3251 O O . ILE B 2 190 ? 5.723 0.461 -23.631 1.00 57.45 190 ILE B O 1
ATOM 3256 N N . ILE B 2 191 ? 5.935 0.192 -25.866 1.00 62.67 191 ILE B N 1
ATOM 3257 C CA . ILE B 2 191 ? 7.386 0.122 -25.901 1.00 60.48 191 ILE B CA 1
ATOM 3258 C C . ILE B 2 191 ? 7.890 1.291 -26.717 1.00 60.51 191 ILE B C 1
ATOM 3259 O O . ILE B 2 191 ? 7.400 1.542 -27.813 1.00 61.27 191 ILE B O 1
ATOM 3264 N N . PHE B 2 192 ? 8.867 2.011 -26.177 1.00 60.16 192 PHE B N 1
ATOM 3265 C CA . PHE B 2 192 ? 9.412 3.180 -26.843 1.00 59.06 192 PHE B CA 1
ATOM 3266 C C . PHE B 2 192 ? 10.805 2.901 -27.422 1.00 67.75 192 PHE B C 1
ATOM 3267 O O . PHE B 2 192 ? 11.235 3.579 -28.361 1.00 67.64 192 PHE B O 1
ATOM 3275 N N . GLU B 2 199 ? 12.882 8.748 -21.495 1.00 82.14 201 GLU B N 1
ATOM 3276 C CA . GLU B 2 199 ? 14.213 8.810 -20.890 1.00 84.31 201 GLU B CA 1
ATOM 3277 C C . GLU B 2 199 ? 14.237 8.365 -19.423 1.00 82.67 201 GLU B C 1
ATOM 3278 O O . GLU B 2 199 ? 15.293 7.957 -18.909 1.00 70.78 201 GLU B O 1
ATOM 3284 N N . GLN B 2 200 ? 13.070 8.416 -18.771 1.00 86.32 202 GLN B N 1
ATOM 3285 C CA . GLN B 2 200 ? 12.958 8.229 -17.319 1.00 76.26 202 GLN B CA 1
ATOM 3286 C C . GLN B 2 200 ? 11.681 7.492 -16.862 1.00 77.16 202 GLN B C 1
ATOM 3287 O O . GLN B 2 200 ? 11.262 6.516 -17.483 1.00 74.20 202 GLN B O 1
ATOM 3293 N N . ASP B 2 201 ? 11.079 7.973 -15.770 1.00 79.29 203 ASP B N 1
ATOM 3294 C CA . ASP B 2 201 ? 9.935 7.317 -15.131 1.00 73.04 203 ASP B CA 1
ATOM 3295 C C . ASP B 2 201 ? 8.792 7.072 -16.112 1.00 73.07 203 ASP B C 1
ATOM 3296 O O . ASP B 2 201 ? 8.201 5.985 -16.133 1.00 67.97 203 ASP B O 1
ATOM 3301 N N . ASN B 2 202 ? 8.497 8.081 -16.933 1.00 72.04 204 ASN B N 1
ATOM 3302 C CA . ASN B 2 202 ? 7.309 8.050 -17.783 1.00 65.84 204 ASN B CA 1
ATOM 3303 C C . ASN B 2 202 ? 7.387 7.135 -18.996 1.00 59.41 204 ASN B C 1
ATOM 3304 O O . ASN B 2 202 ? 6.407 6.981 -19.714 1.00 53.48 204 ASN 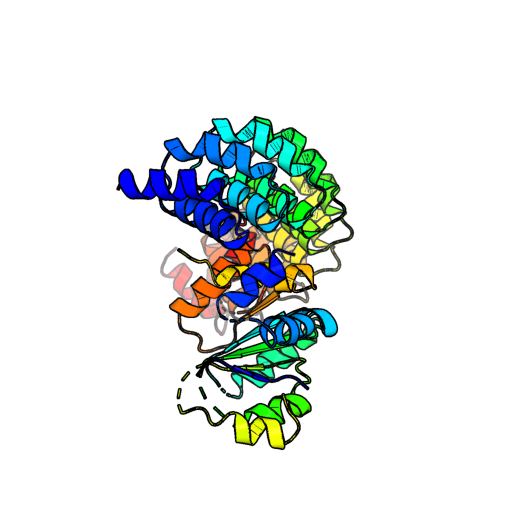B O 1
ATOM 3309 N N . ARG B 2 203 ? 8.539 6.506 -19.202 1.00 61.32 205 ARG B N 1
ATOM 3310 C CA . ARG B 2 203 ? 8.654 5.404 -20.150 1.00 59.46 205 ARG B CA 1
ATOM 3311 C C . ARG B 2 203 ? 7.670 4.284 -19.757 1.00 58.61 205 ARG B C 1
ATOM 3312 O O . ARG B 2 203 ? 7.120 3.588 -20.624 1.00 46.09 205 ARG B O 1
ATOM 3320 N N . PHE B 2 204 ? 7.446 4.135 -18.445 1.00 56.96 206 PHE B N 1
ATOM 3321 C CA . PHE B 2 204 ? 6.578 3.092 -17.894 1.00 55.88 206 PHE B CA 1
ATOM 3322 C C . PHE B 2 204 ? 5.346 3.635 -17.155 1.00 56.27 206 PHE B C 1
ATOM 3323 O O . PHE B 2 204 ? 4.731 2.915 -16.365 1.00 51.46 206 PHE B O 1
ATOM 3331 N N . LYS B 2 205 ? 5.020 4.902 -17.412 1.00 55.05 207 LYS B N 1
ATOM 3332 C CA . LYS B 2 205 ? 3.802 5.585 -16.937 1.00 50.13 207 LYS B CA 1
ATOM 3333 C C . LYS B 2 205 ? 2.545 4.706 -16.934 1.00 49.91 207 LYS B C 1
ATOM 3334 O O . LYS B 2 205 ? 1.766 4.681 -15.964 1.00 44.90 207 LYS B O 1
ATOM 3340 N N . HIS B 2 206 ? 2.353 4.020 -18.053 1.00 46.12 208 HIS B N 1
ATOM 3341 C CA . HIS B 2 206 ? 1.230 3.143 -18.264 1.00 46.93 208 HIS B CA 1
ATOM 3342 C C . HIS B 2 206 ? 1.219 2.004 -17.252 1.00 51.83 208 HIS B C 1
ATOM 3343 O O . HIS B 2 206 ? 0.151 1.514 -16.890 1.00 49.87 208 HIS B O 1
ATOM 3350 N N . PHE B 2 207 ? 2.390 1.607 -16.749 1.00 48.25 209 PHE B N 1
ATOM 3351 C CA . PHE B 2 207 ? 2.397 0.640 -15.648 1.00 48.05 209 PHE B CA 1
ATOM 3352 C C . PHE B 2 207 ? 2.296 1.263 -14.255 1.00 48.24 209 PHE B C 1
ATOM 3353 O O . PHE B 2 207 ? 1.652 0.692 -13.354 1.00 52.72 209 PHE B O 1
ATOM 3361 N N . LEU B 2 208 ? 2.886 2.443 -14.094 1.00 43.18 210 LEU B N 1
ATOM 3362 C CA . LEU B 2 208 ? 2.916 3.154 -12.810 1.00 47.17 210 LEU B CA 1
ATOM 3363 C C . LEU B 2 208 ? 1.542 3.715 -12.466 1.00 49.20 210 LEU B C 1
ATOM 3364 O O . LEU B 2 208 ? 1.170 3.822 -11.310 1.00 54.54 210 LEU B O 1
ATOM 3369 N N . GLU B 2 209 ? 0.802 4.091 -13.499 1.00 47.82 211 GLU B N 1
ATOM 3370 C CA . GLU B 2 209 ? -0.523 4.658 -13.352 1.00 45.06 211 GLU B CA 1
ATOM 3371 C C . GLU B 2 209 ? -1.494 3.855 -14.219 1.00 45.71 211 GLU B C 1
ATOM 3372 O O . GLU B 2 209 ? -1.993 4.361 -15.228 1.00 42.09 211 GLU B O 1
ATOM 3378 N N . PRO B 2 210 ? -1.762 2.592 -13.819 1.00 39.57 212 PRO B N 1
ATOM 3379 C CA . PRO B 2 210 ? -2.570 1.706 -14.668 1.00 44.57 212 PRO B CA 1
ATOM 3380 C C . PRO B 2 210 ? -4.020 2.139 -14.721 1.00 46.42 212 PRO B C 1
ATOM 3381 O O . PRO B 2 210 ? -4.747 1.676 -15.591 1.00 52.30 212 PRO B O 1
ATOM 3385 N N . ILE B 2 211 ? -4.430 3.000 -13.792 1.00 45.48 213 ILE B N 1
ATOM 3386 C CA . ILE B 2 211 ? -5.776 3.540 -13.802 1.00 48.16 213 ILE B CA 1
ATOM 3387 C C . ILE B 2 211 ? -5.636 5.024 -14.013 1.00 52.01 213 ILE B C 1
ATOM 3388 O O . ILE B 2 211 ? -4.910 5.708 -13.293 1.00 58.23 213 ILE B O 1
ATOM 3393 N N . ARG B 2 212 ? -6.353 5.520 -14.999 1.00 53.17 214 ARG B N 1
ATOM 3394 C CA . ARG B 2 212 ? -6.081 6.837 -15.531 1.00 61.31 214 ARG B CA 1
ATOM 3395 C C . ARG B 2 212 ? -6.912 7.902 -14.840 1.00 62.58 214 ARG B C 1
ATOM 3396 O O . ARG B 2 212 ? -8.108 7.694 -14.643 1.00 65.76 214 ARG B O 1
#

Nearest PDB structures (foldseek):
  4zv6-assembly1_A  TM=1.004E+00  e=1.294E-31  synthetic construct
  4xl5-assembly1_C  TM=8.815E-01  e=6.922E-21  synthetic construct
  7q1f-assembly2_T  TM=7.990E-01  e=8.196E-19  synthetic construct
  6hwp-assembly1_A  TM=5.808E-01  e=7.602E-23  synthetic construct
  7p0h-assembly2_B  TM=6.081E-01  e=1.352E-17  synthetic construct

Secondary structure (DSSP, 8-state):
-HHH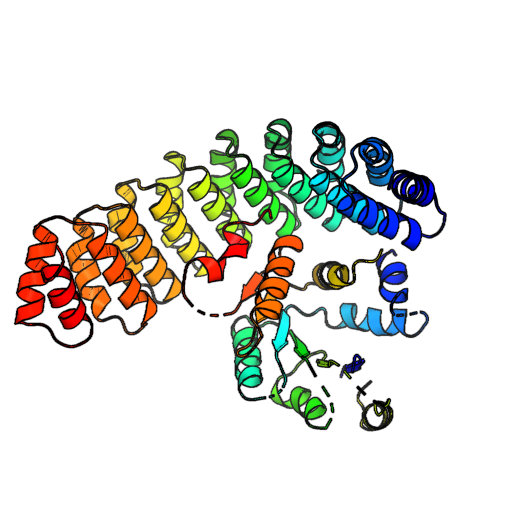HHHHHHHTT-S-HHHHHHHHHHHHHHT-GGGHHHHHHHTT-SSHHHHHHHHHHHHHH--GGGHHHHHHHTT-SSHHHHHHHHHHHHHHT-GGGHHHHHHHTT-SSHHHHHHHHHHHHHH--GGGHHHHHHGGG-SSHHHHHHHHHHHHHH--GGGHHHHHHHTT-SSHHHHHHHHHHHHHH--GGGHHHHHHHTT-SSHHHHHHHHHHHHHH--GGGHHHHHHHTT-SSHHHHHHHHHHHHHS-SSHHHHHHHHHHHH--HHHHHHHHHHHH--/--EEE---HHHHHHHT---HHHHHHHHHHHT--SEEEEE---HHHHHHHHHHHTTT--EEEEE--HHHHHHHHH--SEEEE----THHHHHTT-----GGGHHHHHHHTT--EEEEPTT--HHHHHHHHHHHHHTT-EEE---GGGGHHHHS---